Protein AF-0000000078527122 (afdb_homodimer)

InterPro domains:
  IPR002915 DeoC/FbaB/LacD aldolase [PF01791] (14-207)
  IPR002915 DeoC/FbaB/LacD aldolase [SM01133] (10-223)
  IPR011343 Deoxyribose-phosphate aldolase [PIRSF001357] (8-225)
  IPR011343 Deoxyribose-phosphate aldolase [PTHR10889] (8-226)
  IPR011343 Deoxyribose-phosphate aldolase [TIGR00126] (10-221)
  IPR011343 Deoxyribose-phosphate aldolase [cd00959] (11-214)
  IPR013785 Aldolase-type TIM barrel [G3DSA:3.20.20.70] (3-228)
  IPR028581 Deoxyribose-phosphate aldolase type I [MF_00114] (9-225)

Sequence (456 aa):
MGNIQINQQELAAYFDHTQLRAWASHQDFVKLCKESMKYGFKMVAINPVQVVRCRKLLEGSPVHVGAAIGFPLGQTTIEDKLNETKTAISNGSDEIDYVINITELKEKNYSYIEKEMAEIIEVCRKSKVISKVIFENCYLTDQEKEELCRIALNVHPDYIKTSTGFGTGGATFEDVALMKRMVGDEIKIKAAGGVRTLETALQMIELGVSRIGSTASVLIVEELKKRIMGNIQINQQELAAYFDHTQLRAWASHQDFVKLCKESMKYGFKMVAINPVQVVRCRKLLEGSPVHVGAAIGFPLGQTTIEDKLNETKTAISNGSDEIDYVINITELKEKNYSYIEKEMAEIIEVCRKSKVISKVIFENCYLTDQEKEELCRIALNVHPDYIKTSTGFGTGGATFEDVALMKRMVGDEIKIKAAGGVRTLETALQMIELGVSRIGSTASVLIVEELKKRI

Nearest PDB structures (foldseek):
  4xbs-assembly1_B  TM=9.907E-01  e=4.705E-28  Levilactobacillus brevis ATCC 14869 = DSM 20054
  5h91-assembly1_B  TM=9.895E-01  e=8.559E-28  Levilactobacillus brevis
  4xbk-assembly1_B  TM=9.895E-01  e=1.978E-27  Levilactobacillus brevis ATCC 14869 = DSM 20054
  6msw-assembly2_B  TM=9.811E-01  e=6.950E-27  Halalkalibacterium halodurans C-125
  6d33-assembly1_B  TM=9.768E-01  e=5.007E-26  Halalkalibacterium halodurans C-125

Foldseek 3Di:
DDPPDDALLRLQQQEQAEDEDPPDDLVNLLVSLVLCQVSVHQEHEYALVCLLVNCVSQPPHNHFYEHEFCPPQQPDDLVRSQVSLVSSVVSPGQAYEYEFNVVCLVVVVLVRRLVSLQSSQVSCVVSNHAYEYEDAQVVDDLVSLLSNLVSCLVRVGQEYEHRRQPDPFFFDLVSLLSSCVRNPPSHAYEGEHPQAELVSSVSSVVSPHRHYYDNNSSVHSVVSVVVD/DPPPDDALLRLQQQEQAEDEDPPDDLVNLLVSLVLCQVSVHQEHEYALVCLLVNCVSQPPHNHFYEHEFCPPQQPDDLVRSQVSLVSSVVSGGQAYEYEFNVVCLVVVVLVRRLVSLQSSQVSCVVSNHAYEYEDAQVVDDLVSLLSNLVSCLVRVGQEYEHRRQPDPFFFDLVSLLSSCVRNPPSHAYEGEHPQAELVSSVSSVVSPHRHYYDNNSSVHSVVSVVVD

Solvent-accessible surface area (backbone atoms only — not comparable to full-atom values): 23210 Å² total; per-residue (Å²): 126,84,82,76,89,69,54,58,61,64,56,23,47,30,24,27,42,44,58,71,61,45,70,46,40,68,65,53,52,52,50,51,47,50,49,32,63,74,53,42,25,41,23,41,35,28,36,37,52,48,33,50,59,51,44,61,73,36,62,92,50,86,50,35,38,27,26,42,35,46,50,79,42,9,45,51,42,63,69,48,41,44,50,46,47,52,50,30,44,73,46,54,32,42,28,40,38,33,36,49,50,41,28,42,53,74,66,64,37,55,67,58,54,44,50,46,50,42,56,48,40,48,56,25,55,77,67,74,25,50,32,31,42,27,68,38,49,66,80,50,54,73,67,55,50,50,51,51,44,54,45,38,70,71,62,56,44,56,22,41,28,34,23,77,54,80,64,96,40,40,49,45,73,67,57,48,47,52,51,36,69,69,41,50,89,76,36,41,33,30,42,13,15,83,48,63,42,50,69,55,47,51,52,44,46,70,62,59,40,64,30,34,36,22,77,34,48,66,61,25,43,52,50,53,53,72,71,99,124,85,84,76,87,70,54,57,61,63,56,23,48,29,24,27,42,43,59,71,61,45,70,46,40,68,66,54,51,51,49,51,47,51,50,32,62,74,54,42,25,40,22,40,35,27,36,38,54,48,32,50,58,52,44,61,74,36,63,94,49,88,50,35,36,28,24,42,35,45,51,79,43,9,47,52,42,64,66,49,42,44,51,44,48,52,51,31,43,74,45,54,31,42,29,40,38,32,34,50,50,42,28,43,54,74,65,64,36,55,68,58,54,45,50,47,49,40,56,49,42,50,55,26,55,76,67,74,26,48,34,30,42,24,69,38,47,65,81,49,54,72,68,55,51,50,52,50,42,54,45,37,70,73,62,57,43,56,22,42,27,33,24,78,53,79,65,95,40,40,48,45,73,67,57,47,47,52,52,37,70,69,41,51,89,78,36,42,34,30,43,14,16,84,48,62,43,48,71,56,47,52,52,43,46,71,62,59,39,64,30,33,35,22,78,33,49,68,62,26,43,51,51,53,52,71,73,99

pLDDT: mean 97.37, std 6.1, range [43.75, 99.0]

Organism: NCBI:txid29354

Structure (mmCIF, N/CA/C/O backbone):
data_AF-0000000078527122-model_v1
#
loop_
_entity.id
_entity.type
_entity.pdbx_description
1 polymer 'Deoxyribose-phosphate aldolase'
#
loop_
_atom_site.group_PDB
_atom_site.id
_atom_site.type_symbol
_atom_site.label_atom_id
_atom_site.label_alt_id
_atom_site.label_comp_id
_atom_site.label_asym_id
_atom_site.label_entity_id
_atom_site.label_seq_id
_atom_site.pdbx_PDB_ins_code
_atom_site.Cartn_x
_atom_site.Cartn_y
_atom_site.Cartn_z
_atom_site.occupancy
_atom_site.B_iso_or_equiv
_atom_site.auth_seq_id
_atom_site.auth_comp_id
_atom_site.auth_asym_id
_atom_site.auth_atom_id
_atom_site.pdbx_PDB_model_num
ATOM 1 N N . MET A 1 1 ? 8.383 19.703 30.828 1 43.75 1 MET A N 1
ATOM 2 C CA . MET A 1 1 ? 7.574 19.594 29.609 1 43.75 1 MET A CA 1
ATOM 3 C C . MET A 1 1 ? 6.805 20.891 29.359 1 43.75 1 MET A C 1
ATOM 5 O O . MET A 1 1 ? 6.109 21.391 30.234 1 43.75 1 MET A O 1
ATOM 9 N N . GLY A 1 2 ? 7.258 21.672 28.484 1 50.25 2 GLY A N 1
ATOM 10 C CA . GLY A 1 2 ? 6.793 23.062 28.469 1 50.25 2 GLY A CA 1
ATOM 11 C C . GLY A 1 2 ? 5.281 23.172 28.422 1 50.25 2 GLY A C 1
ATOM 12 O O . GLY A 1 2 ? 4.598 22.266 27.938 1 50.25 2 GLY A O 1
ATOM 13 N N . ASN A 1 3 ? 4.633 23.828 29.359 1 62.41 3 ASN A N 1
ATOM 14 C CA . ASN A 1 3 ? 3.221 24.109 29.609 1 62.41 3 ASN A CA 1
ATOM 15 C C . ASN A 1 3 ? 2.57 24.797 28.422 1 62.41 3 ASN A C 1
ATOM 17 O O . ASN A 1 3 ? 2.572 26.031 28.328 1 62.41 3 ASN A O 1
ATOM 21 N N . ILE A 1 4 ? 2.494 24.062 27.188 1 75.94 4 ILE A N 1
ATOM 22 C CA . ILE A 1 4 ? 1.78 24.688 26.094 1 75.94 4 ILE A CA 1
ATOM 23 C C . ILE A 1 4 ? 0.323 24.922 26.484 1 75.94 4 ILE A C 1
ATOM 25 O O . ILE A 1 4 ? -0.33 24.031 27.031 1 75.94 4 ILE A O 1
ATOM 29 N N . GLN A 1 5 ? -0.026 26.172 26.562 1 87.19 5 GLN A N 1
ATOM 30 C CA . GLN A 1 5 ? -1.437 26.5 26.734 1 87.19 5 GLN A CA 1
ATOM 31 C C . GLN A 1 5 ? -2.184 26.438 25.406 1 87.19 5 GLN A C 1
ATOM 33 O O . GLN A 1 5 ? -1.932 27.25 24.5 1 87.19 5 GLN A O 1
ATOM 38 N N . ILE A 1 6 ? -2.881 25.375 25.141 1 93.5 6 ILE A N 1
ATOM 39 C CA . ILE A 1 6 ? -3.646 25.141 23.922 1 93.5 6 ILE A CA 1
ATOM 40 C C . ILE A 1 6 ? -5.062 24.688 24.297 1 93.5 6 ILE A C 1
ATOM 42 O O . ILE A 1 6 ? -5.246 23.891 25.203 1 93.5 6 ILE A O 1
ATOM 46 N N . ASN A 1 7 ? -6.043 25.359 23.672 1 94.44 7 ASN A N 1
ATOM 47 C CA . ASN A 1 7 ? -7.402 24.891 23.922 1 94.44 7 ASN A CA 1
ATOM 48 C C . ASN A 1 7 ? -7.809 23.797 22.953 1 94.44 7 ASN A C 1
ATOM 50 O O . ASN A 1 7 ? -7.02 23.391 22.094 1 94.44 7 ASN A O 1
ATOM 54 N N . GLN A 1 8 ? -8.977 23.25 23.094 1 95.06 8 GLN A N 1
ATOM 55 C CA . GLN A 1 8 ? -9.43 22.094 22.344 1 95.06 8 GLN A CA 1
ATOM 56 C C . GLN A 1 8 ? -9.5 22.391 20.844 1 95.06 8 GLN A C 1
ATOM 58 O O . GLN A 1 8 ? -9.086 21.578 20.031 1 95.06 8 GLN A O 1
ATOM 63 N N . GLN A 1 9 ? -9.992 23.578 20.562 1 95.88 9 GLN A N 1
ATOM 64 C CA . GLN A 1 9 ? -10.141 23.953 19.156 1 95.88 9 GLN A CA 1
ATOM 65 C C . GLN A 1 9 ? -8.781 24.094 18.484 1 95.88 9 GLN A C 1
ATOM 67 O O . GLN A 1 9 ? -8.602 23.641 17.344 1 95.88 9 GLN A O 1
ATOM 72 N N . GLU A 1 10 ? -7.906 24.672 19.156 1 97.38 10 GLU A N 1
ATOM 73 C CA . GLU A 1 10 ? -6.547 24.828 18.641 1 97.38 10 GLU A CA 1
ATOM 74 C C . GLU A 1 10 ? -5.875 23.469 18.453 1 97.38 10 GLU A C 1
ATOM 76 O O . GLU A 1 10 ? -5.207 23.234 17.453 1 97.38 10 GLU A O 1
ATOM 81 N N . LEU A 1 11 ? -6.02 22.578 19.453 1 98.12 11 LEU A N 1
ATOM 82 C CA . LEU A 1 11 ? -5.445 21.25 19.375 1 98.12 11 LEU A CA 1
ATOM 83 C C . LEU A 1 11 ? -6.047 20.469 18.203 1 98.12 11 LEU A C 1
ATOM 85 O O . LEU A 1 11 ? -5.32 19.828 17.438 1 98.12 11 LEU A O 1
ATOM 89 N N . ALA A 1 12 ? -7.348 20.625 18.031 1 98.5 12 ALA A N 1
ATOM 90 C CA . ALA A 1 12 ? -8.062 19.891 16.984 1 98.5 12 ALA A CA 1
ATOM 91 C C . ALA A 1 12 ? -7.555 20.281 15.609 1 98.5 12 ALA A C 1
ATOM 93 O O . ALA A 1 12 ? -7.488 19.453 14.703 1 98.5 12 ALA A O 1
ATOM 94 N N . ALA A 1 13 ? -7.137 21.5 15.469 1 98.44 13 ALA A N 1
ATOM 95 C CA . ALA A 1 13 ? -6.73 22.047 14.172 1 98.44 13 ALA A CA 1
ATOM 96 C C . ALA A 1 13 ? -5.383 21.484 13.734 1 98.44 13 ALA A C 1
ATOM 98 O O . ALA A 1 13 ? -4.977 21.656 12.586 1 98.44 13 ALA A O 1
ATOM 99 N N . TYR A 1 14 ? -4.699 20.703 14.578 1 98.75 14 TYR A N 1
ATOM 100 C CA . TYR A 1 14 ? -3.441 20.062 14.219 1 98.75 14 TYR A CA 1
ATOM 101 C C . TYR A 1 14 ? -3.688 18.719 13.547 1 98.75 14 TYR A C 1
ATOM 103 O O . TYR A 1 14 ? -2.783 18.141 12.93 1 98.75 14 TYR A O 1
ATOM 111 N N . PHE A 1 15 ? -4.887 18.203 13.648 1 98.88 15 PHE A N 1
ATOM 112 C CA . PHE A 1 15 ? -5.043 16.781 13.383 1 98.88 15 PHE A CA 1
ATOM 113 C C . PHE A 1 15 ? -5.547 16.547 11.961 1 98.88 15 PHE A C 1
ATOM 115 O O . PHE A 1 15 ? -6.539 17.141 11.547 1 98.88 15 PHE A O 1
ATOM 122 N N . ASP A 1 16 ? -4.863 15.773 11.289 1 98.94 16 ASP A N 1
ATOM 123 C CA . ASP A 1 16 ? -5.418 14.969 10.203 1 98.94 16 ASP A CA 1
ATOM 124 C C . ASP A 1 16 ? -6.043 13.68 10.734 1 98.94 16 ASP A C 1
ATOM 126 O O . ASP A 1 16 ? -5.332 12.742 11.094 1 98.94 16 ASP A O 1
ATOM 130 N N . HIS A 1 17 ? -7.336 13.656 10.773 1 98.88 17 HIS A N 1
ATOM 131 C CA . HIS A 1 17 ? -8.062 12.484 11.258 1 98.88 17 HIS A CA 1
ATOM 132 C C . HIS A 1 17 ? -8.07 11.367 10.219 1 98.88 17 HIS A C 1
ATOM 134 O O . HIS A 1 17 ? -8.555 11.562 9.102 1 98.88 17 HIS A O 1
ATOM 140 N N . THR A 1 18 ? -7.543 10.18 10.578 1 98.81 18 THR A N 1
ATOM 141 C CA . THR A 1 18 ? -7.023 9.289 9.547 1 98.81 18 THR A CA 1
ATOM 142 C C . THR A 1 18 ? -7.824 7.988 9.5 1 98.81 18 THR A C 1
ATOM 144 O O . THR A 1 18 ? -8.156 7.422 10.539 1 98.81 18 THR A O 1
ATOM 147 N N . GLN A 1 19 ? -8.227 7.551 8.391 1 98.69 19 GLN A N 1
ATOM 148 C CA . GLN A 1 19 ? -8.766 6.23 8.086 1 98.69 19 GLN A CA 1
ATOM 149 C C . GLN A 1 19 ? -8.18 5.68 6.785 1 98.69 19 GLN A C 1
ATOM 151 O O . GLN A 1 19 ? -8.68 5.969 5.699 1 98.69 19 GLN A O 1
ATOM 156 N N . LEU A 1 20 ? -7.176 4.797 6.918 1 98.62 20 LEU A N 1
ATOM 157 C CA . LEU A 1 20 ? -6.465 4.312 5.742 1 98.62 20 LEU A CA 1
ATOM 158 C C . LEU A 1 20 ? -6.535 2.791 5.648 1 98.62 20 LEU A C 1
ATOM 160 O O . LEU A 1 20 ? -5.879 2.186 4.797 1 98.62 20 LEU A O 1
ATOM 164 N N . ARG A 1 21 ? -7.328 2.197 6.531 1 97.94 21 ARG A N 1
ATOM 165 C CA . ARG A 1 21 ? -7.426 0.741 6.512 1 97.94 21 ARG A CA 1
ATOM 166 C C . ARG A 1 21 ? -8.102 0.256 5.234 1 97.94 21 ARG A C 1
ATOM 168 O O . ARG A 1 21 ? -9.078 0.852 4.773 1 97.94 21 ARG A O 1
ATOM 175 N N . ALA A 1 22 ? -7.594 -0.907 4.723 1 98.19 22 ALA A N 1
ATOM 176 C CA . ALA A 1 22 ? -8.094 -1.47 3.469 1 98.19 22 ALA A CA 1
ATOM 177 C C . ALA A 1 22 ? -9.562 -1.86 3.59 1 98.19 22 ALA A C 1
ATOM 179 O O . ALA A 1 22 ? -10.312 -1.787 2.613 1 98.19 22 ALA A O 1
ATOM 180 N N . TRP A 1 23 ? -9.961 -2.258 4.785 1 97.94 23 TRP A N 1
ATOM 181 C CA . TRP A 1 23 ? -11.273 -2.861 4.961 1 97.94 23 TRP A CA 1
ATOM 182 C C . TRP A 1 23 ? -12.266 -1.85 5.527 1 97.94 23 TRP A C 1
ATOM 184 O O . TRP A 1 23 ? -13.344 -2.223 5.996 1 97.94 23 TRP A O 1
ATOM 194 N N . ALA A 1 24 ? -11.883 -0.596 5.609 1 98.25 24 ALA A N 1
ATOM 195 C CA . ALA A 1 24 ? -12.781 0.428 6.137 1 98.25 24 ALA A CA 1
ATOM 196 C C . ALA A 1 24 ? -14.086 0.468 5.348 1 98.25 24 ALA A C 1
ATOM 198 O O . ALA A 1 24 ? -14.078 0.41 4.117 1 98.25 24 ALA A O 1
ATOM 199 N N . SER A 1 25 ? -15.172 0.582 6.023 1 97.25 25 SER A N 1
ATOM 200 C CA . SER A 1 25 ? -16.5 0.601 5.418 1 97.25 25 SER A CA 1
ATOM 201 C C . SER A 1 25 ? -16.953 2.027 5.129 1 97.25 25 SER A C 1
ATOM 203 O O . SER A 1 25 ? -16.312 2.988 5.555 1 97.25 25 SER A O 1
ATOM 205 N N . HIS A 1 26 ? -18.062 2.062 4.422 1 97.06 26 HIS A N 1
ATOM 206 C CA . HIS A 1 26 ? -18.688 3.355 4.207 1 97.06 26 HIS A CA 1
ATOM 207 C C . HIS A 1 26 ? -19.016 4.039 5.535 1 97.06 26 HIS A C 1
ATOM 209 O O . HIS A 1 26 ? -18.797 5.246 5.684 1 97.06 26 HIS A O 1
ATOM 215 N N . GLN A 1 27 ? -19.484 3.283 6.5 1 98.31 27 GLN A N 1
ATOM 216 C CA . GLN A 1 27 ? -19.844 3.838 7.801 1 98.31 27 GLN A CA 1
ATOM 217 C C . GLN A 1 27 ? -18.609 4.383 8.523 1 98.31 27 GLN A C 1
ATOM 219 O O . GLN A 1 27 ? -18.703 5.375 9.25 1 98.31 27 GLN A O 1
ATOM 224 N N . ASP A 1 28 ? -17.531 3.764 8.336 1 98.69 28 ASP A N 1
ATOM 225 C CA . ASP A 1 28 ? -16.297 4.27 8.922 1 98.69 28 ASP A CA 1
ATOM 226 C C . ASP A 1 28 ? -15.969 5.668 8.406 1 98.69 28 ASP A C 1
ATOM 228 O O . ASP A 1 28 ? -15.492 6.52 9.156 1 98.69 28 ASP A O 1
ATOM 232 N N . PHE A 1 29 ? -16.234 5.891 7.137 1 98.81 29 PHE A N 1
ATOM 233 C CA . PHE A 1 29 ? -15.938 7.188 6.547 1 98.81 29 PHE A CA 1
ATOM 234 C C . PHE A 1 29 ? -16.984 8.219 6.961 1 98.81 29 PHE A C 1
ATOM 236 O O . PHE A 1 29 ? -16.656 9.398 7.137 1 98.81 29 PHE A O 1
ATOM 243 N N . VAL A 1 30 ? -18.234 7.781 7.117 1 98.88 30 VAL A N 1
ATOM 244 C CA . VAL A 1 30 ? -19.25 8.672 7.668 1 98.88 30 VAL A CA 1
ATOM 245 C C . VAL A 1 30 ? -18.812 9.148 9.055 1 98.88 30 VAL A C 1
ATOM 247 O O . VAL A 1 30 ? -18.844 10.344 9.344 1 98.88 30 VAL A O 1
ATOM 250 N N . LYS A 1 31 ? -18.422 8.219 9.836 1 98.88 31 LYS A N 1
ATOM 251 C CA . LYS A 1 31 ? -17.953 8.539 11.188 1 98.88 31 LYS A CA 1
ATOM 252 C C . LYS A 1 31 ? -16.75 9.477 11.148 1 98.88 31 LYS A C 1
ATOM 254 O O . LYS A 1 31 ? -16.688 10.461 11.883 1 98.88 31 LYS A O 1
ATOM 259 N N . LEU A 1 32 ? -15.828 9.148 10.336 1 98.94 32 LEU A N 1
ATOM 260 C CA . LEU A 1 32 ? -14.617 9.938 10.164 1 98.94 32 LEU A CA 1
ATOM 261 C C . LEU A 1 32 ? -14.953 11.398 9.867 1 98.94 32 LEU A C 1
ATOM 263 O O . LEU A 1 32 ? -14.414 12.297 10.516 1 98.94 32 LEU A O 1
ATOM 267 N N . CYS A 1 33 ? -15.789 11.602 8.914 1 98.94 33 CYS A N 1
ATOM 268 C CA . CYS A 1 33 ? -16.141 12.938 8.461 1 98.94 33 CYS A CA 1
ATOM 269 C C . CYS A 1 33 ? -16.969 13.672 9.516 1 98.94 33 CYS A C 1
ATOM 271 O O . CYS A 1 33 ? -16.719 14.844 9.789 1 98.94 33 CYS A O 1
ATOM 273 N N . LYS A 1 34 ? -17.891 12.961 10.117 1 98.88 34 LYS A N 1
ATOM 274 C CA . LYS A 1 34 ? -18.719 13.562 11.156 1 98.88 34 LYS A CA 1
ATOM 275 C C . LYS A 1 34 ? -17.875 14.016 12.336 1 98.88 34 LYS A C 1
ATOM 277 O O . LYS A 1 34 ? -18.047 15.125 12.852 1 98.88 34 LYS A O 1
ATOM 282 N N . GLU A 1 35 ? -17 13.18 12.742 1 98.88 35 GLU A N 1
ATOM 283 C CA . GLU A 1 35 ? -16.109 13.531 13.836 1 98.88 35 GLU A CA 1
ATOM 284 C C . GLU A 1 35 ? -15.234 14.734 13.469 1 98.88 35 GLU A C 1
ATOM 286 O O . GLU A 1 35 ? -15.023 15.625 14.289 1 98.88 35 GLU A O 1
ATOM 291 N N . SER A 1 36 ? -14.766 14.68 12.273 1 98.94 36 SER A N 1
ATOM 292 C CA . SER A 1 36 ? -13.883 15.766 11.844 1 98.94 36 SER A CA 1
ATOM 293 C C . SER A 1 36 ? -14.617 17.109 11.844 1 98.94 36 SER A C 1
ATOM 295 O O . SER A 1 36 ? -14.047 18.125 12.242 1 98.94 36 SER A O 1
ATOM 297 N N . MET A 1 37 ? -15.82 17.125 11.43 1 98.75 37 MET A N 1
ATOM 298 C CA . MET A 1 37 ? -16.625 18.328 11.453 1 98.75 37 MET A CA 1
ATOM 299 C C . MET A 1 37 ? -16.938 18.75 12.891 1 98.75 37 MET A C 1
ATOM 301 O O . MET A 1 37 ? -16.828 19.938 13.234 1 98.75 37 MET A O 1
ATOM 305 N N . LYS A 1 38 ? -17.297 17.828 13.672 1 98.38 38 LYS A N 1
ATOM 306 C CA . LYS A 1 38 ? -17.703 18.094 15.047 1 98.38 38 LYS A CA 1
ATOM 307 C C . LYS A 1 38 ? -16.547 18.719 15.844 1 98.38 38 LYS A C 1
ATOM 309 O O . LYS A 1 38 ? -16.75 19.703 16.562 1 98.38 38 LYS A O 1
ATOM 314 N N . TYR A 1 39 ? -15.344 18.172 15.688 1 98.38 39 TYR A N 1
ATOM 315 C CA . TYR A 1 39 ? -14.234 18.594 16.531 1 98.38 39 TYR A CA 1
ATOM 316 C C . TYR A 1 39 ? -13.414 19.688 15.867 1 98.38 39 TYR A C 1
ATOM 318 O O . TYR A 1 39 ? -12.609 20.359 16.516 1 98.38 39 TYR A O 1
ATOM 326 N N . GLY A 1 40 ? -13.625 19.812 14.594 1 98.44 40 GLY A N 1
ATOM 327 C CA . GLY A 1 40 ? -12.852 20.812 13.867 1 98.44 40 GLY A CA 1
ATOM 328 C C . GLY A 1 40 ? -11.461 20.344 13.5 1 98.44 40 GLY A C 1
ATOM 329 O O . GLY A 1 40 ? -10.492 21.094 13.609 1 98.44 40 GLY A O 1
ATOM 330 N N . PHE A 1 41 ? -11.305 19.078 13.102 1 98.88 41 PHE A N 1
ATOM 331 C CA . PHE A 1 41 ? -10.023 18.578 12.617 1 98.88 41 PHE A CA 1
ATOM 332 C C . PHE A 1 41 ? -9.672 19.219 11.273 1 98.88 41 PHE A C 1
ATOM 334 O O . PHE A 1 41 ? -10.555 19.703 10.57 1 98.88 41 PHE A O 1
ATOM 341 N N . LYS A 1 42 ? -8.406 19.25 10.945 1 98.88 42 LYS A N 1
ATOM 342 C CA . LYS A 1 42 ? -7.934 19.984 9.773 1 98.88 42 LYS A CA 1
ATOM 343 C C . LYS A 1 42 ? -8.266 19.219 8.492 1 98.88 42 LYS A C 1
ATOM 345 O O . LYS A 1 42 ? -8.656 19.828 7.488 1 98.88 42 LYS A O 1
ATOM 350 N N . MET A 1 43 ? -8.109 17.938 8.547 1 98.88 43 MET A N 1
ATOM 351 C CA . MET A 1 43 ? -8.219 17.109 7.344 1 98.88 43 MET A CA 1
ATOM 352 C C . MET A 1 43 ? -8.617 15.68 7.688 1 98.88 43 MET A C 1
ATOM 354 O O . MET A 1 43 ? -8.273 15.18 8.758 1 98.88 43 MET A O 1
ATOM 358 N N . VAL A 1 44 ? -9.398 15.055 6.809 1 98.94 44 VAL A N 1
ATOM 359 C CA . VAL A 1 44 ? -9.469 13.602 6.832 1 98.94 44 VAL A CA 1
ATOM 360 C C . VAL A 1 44 ? -8.383 13.016 5.926 1 98.94 44 VAL A C 1
ATOM 362 O O . VAL A 1 44 ? -8.188 13.492 4.805 1 98.94 44 VAL A O 1
ATOM 365 N N . ALA A 1 45 ? -7.621 12.117 6.43 1 98.94 45 ALA A N 1
ATOM 366 C CA . ALA A 1 45 ? -6.586 11.43 5.664 1 98.94 45 ALA A CA 1
ATOM 367 C C . ALA A 1 45 ? -7.066 10.055 5.207 1 98.94 45 ALA A C 1
ATOM 369 O O . ALA A 1 45 ? -7.312 9.172 6.027 1 98.94 45 ALA A O 1
ATOM 370 N N . ILE A 1 46 ? -7.164 9.898 3.879 1 98.94 46 ILE A N 1
ATOM 371 C CA . ILE A 1 46 ? -7.801 8.703 3.34 1 98.94 46 ILE A CA 1
ATOM 372 C C . ILE A 1 46 ? -7.055 8.242 2.092 1 98.94 46 ILE A C 1
ATOM 374 O O . ILE A 1 46 ? -6.184 8.945 1.581 1 98.94 46 ILE A O 1
ATOM 378 N N . ASN A 1 47 ? -7.426 7.008 1.644 1 98.88 47 ASN A N 1
ATOM 379 C CA . ASN A 1 47 ? -6.957 6.508 0.355 1 98.88 47 ASN A CA 1
ATOM 380 C C . ASN A 1 47 ? -7.652 7.215 -0.807 1 98.88 47 ASN A C 1
ATOM 382 O O . ASN A 1 47 ? -8.773 7.707 -0.658 1 98.88 47 ASN A O 1
ATOM 386 N N . PRO A 1 48 ? -7.027 7.188 -1.986 1 98.81 48 PRO A N 1
ATOM 387 C CA . PRO A 1 48 ? -7.508 8.008 -3.098 1 98.81 48 PRO A CA 1
ATOM 388 C C . PRO A 1 48 ? -8.922 7.641 -3.537 1 98.81 48 PRO A C 1
ATOM 390 O O . PRO A 1 48 ? -9.711 8.516 -3.902 1 98.81 48 PRO A O 1
ATOM 393 N N . VAL A 1 49 ? -9.258 6.398 -3.469 1 98.75 49 VAL A N 1
ATOM 394 C CA . VAL A 1 49 ? -10.539 5.961 -4.008 1 98.75 49 VAL A CA 1
ATOM 395 C C . VAL A 1 49 ? -11.68 6.516 -3.152 1 98.75 49 VAL A C 1
ATOM 397 O O . VAL A 1 49 ? -12.82 6.598 -3.605 1 98.75 49 VAL A O 1
ATOM 400 N N . GLN A 1 50 ? -11.391 6.977 -1.954 1 98.81 50 GLN A N 1
ATOM 401 C CA . GLN A 1 50 ? -12.414 7.434 -1.019 1 98.81 50 GLN A CA 1
ATOM 402 C C . GLN A 1 50 ? -12.633 8.938 -1.134 1 98.81 50 GLN A C 1
ATOM 404 O O . GLN A 1 50 ? -13.5 9.5 -0.463 1 98.81 50 GLN A O 1
ATOM 409 N N . VAL A 1 51 ? -11.922 9.617 -2.021 1 98.94 51 VAL A N 1
ATOM 410 C CA . VAL A 1 51 ? -11.914 11.078 -2.066 1 98.94 51 VAL A CA 1
ATOM 411 C C . VAL A 1 51 ? -13.305 11.594 -2.439 1 98.94 51 VAL A C 1
ATOM 413 O O . VAL A 1 51 ? -13.844 12.469 -1.767 1 98.94 51 VAL A O 1
ATOM 416 N N . VAL A 1 52 ? -13.898 11.016 -3.453 1 98.75 52 VAL A N 1
ATOM 417 C CA . VAL A 1 52 ? -15.203 11.484 -3.9 1 98.75 52 VAL A CA 1
ATOM 418 C C . VAL A 1 52 ? -16.219 11.328 -2.773 1 98.75 52 VAL A C 1
ATOM 420 O O . VAL A 1 52 ? -17.016 12.234 -2.51 1 98.75 52 VAL A O 1
ATOM 423 N N . ARG A 1 53 ? -16.172 10.211 -2.078 1 98.5 53 ARG A N 1
ATOM 424 C CA . ARG A 1 53 ? -17.078 9.914 -0.975 1 98.5 53 ARG A CA 1
ATOM 425 C C . ARG A 1 53 ? -16.922 10.93 0.155 1 98.5 53 ARG A C 1
ATOM 427 O O . ARG A 1 53 ? -17.906 11.492 0.632 1 98.5 53 ARG A O 1
ATOM 434 N N . CYS A 1 54 ? -15.695 11.141 0.574 1 98.88 54 CYS A N 1
ATOM 435 C CA . CYS A 1 54 ? -15.453 12.016 1.71 1 98.88 54 CYS A CA 1
ATOM 436 C C . CYS A 1 54 ? -15.719 13.469 1.339 1 98.88 54 CYS A C 1
ATOM 438 O O . CYS A 1 54 ? -16.172 14.258 2.174 1 98.88 54 CYS A O 1
ATOM 440 N N . ARG A 1 55 ? -15.445 13.859 0.05 1 98.75 55 ARG A N 1
ATOM 441 C CA . ARG A 1 55 ? -15.766 15.203 -0.406 1 98.75 55 ARG A CA 1
ATOM 442 C C . ARG A 1 55 ? -17.266 15.469 -0.322 1 98.75 55 ARG A C 1
ATOM 444 O O . ARG A 1 55 ? -17.688 16.547 0.085 1 98.75 55 ARG A O 1
ATOM 451 N N . LYS A 1 56 ? -18.031 14.484 -0.709 1 98.69 56 LYS A N 1
ATOM 452 C CA . LYS A 1 56 ? -19.484 14.617 -0.624 1 98.69 56 LYS A CA 1
ATOM 453 C C . LYS A 1 56 ? -19.938 14.727 0.828 1 98.69 56 LYS A C 1
ATOM 455 O O . LYS A 1 56 ? -20.766 15.578 1.159 1 98.69 56 LYS A O 1
ATOM 460 N N . LEU A 1 57 ? -19.406 13.906 1.723 1 98.75 57 LEU A N 1
ATOM 461 C CA . LEU A 1 57 ? -19.781 13.875 3.133 1 98.75 57 LEU A CA 1
ATOM 462 C C . LEU A 1 57 ? -19.391 15.18 3.822 1 98.75 57 LEU A C 1
ATOM 464 O O . LEU A 1 57 ? -20.047 15.594 4.781 1 98.75 57 LEU A O 1
ATOM 468 N N . LEU A 1 58 ? -18.375 15.859 3.281 1 98.81 58 LEU A N 1
ATOM 469 C CA . LEU A 1 58 ? -17.844 17.047 3.934 1 98.81 58 LEU A CA 1
ATOM 470 C C . LEU A 1 58 ? -18.25 18.312 3.186 1 98.81 58 LEU A C 1
ATOM 472 O O . LEU A 1 58 ? -17.641 19.375 3.352 1 98.81 58 LEU A O 1
ATOM 476 N N . GLU A 1 59 ? -19.219 18.188 2.287 1 97.88 59 GLU A N 1
ATOM 477 C CA . GLU A 1 59 ? -19.672 19.328 1.518 1 97.88 59 GLU A CA 1
ATOM 478 C C . GLU A 1 59 ? -20.031 20.5 2.432 1 97.88 59 GLU A C 1
ATOM 480 O O . GLU A 1 59 ? -20.75 20.328 3.422 1 97.88 59 GLU A O 1
ATOM 485 N N . GLY A 1 60 ? -19.453 21.625 2.129 1 97.12 60 GLY A N 1
ATOM 486 C CA . GLY A 1 60 ? -19.734 22.844 2.879 1 97.12 60 GLY A CA 1
ATOM 487 C C . GLY A 1 60 ? -18.891 22.984 4.129 1 97.12 60 GLY A C 1
ATOM 488 O O . GLY A 1 60 ? -18.984 24 4.828 1 97.12 60 GLY A O 1
ATOM 489 N N . SER A 1 61 ? -18.109 22.016 4.438 1 97.75 61 SER A N 1
ATOM 490 C CA . SER A 1 61 ? -17.25 22.016 5.613 1 97.75 61 SER A CA 1
ATOM 491 C C . SER A 1 61 ? -15.844 22.531 5.27 1 97.75 61 SER A C 1
ATOM 493 O O . SER A 1 61 ? -15.398 22.391 4.129 1 97.75 61 SER A O 1
ATOM 495 N N . PRO A 1 62 ? -15.227 23.172 6.234 1 98.12 62 PRO A N 1
ATOM 496 C CA . PRO A 1 62 ? -13.844 23.609 6 1 98.12 62 PRO A CA 1
ATOM 497 C C . PRO A 1 62 ? -12.836 22.469 6.145 1 98.12 62 PRO A C 1
ATOM 499 O O . PRO A 1 62 ? -11.641 22.672 5.906 1 98.12 62 PRO A O 1
ATOM 502 N N . VAL A 1 63 ? -13.297 21.281 6.578 1 98.88 63 VAL A N 1
ATOM 503 C CA . VAL A 1 63 ? -12.406 20.141 6.75 1 98.88 63 VAL A CA 1
ATOM 504 C C . VAL A 1 63 ? -11.828 19.719 5.398 1 98.88 63 VAL A C 1
ATOM 506 O O . VAL A 1 63 ? -12.57 19.562 4.426 1 98.88 63 VAL A O 1
ATOM 509 N N . HIS A 1 64 ? -10.523 19.609 5.328 1 98.94 64 HIS A N 1
ATOM 510 C CA . HIS A 1 64 ? -9.852 19.203 4.098 1 98.94 64 HIS A CA 1
ATOM 511 C C . HIS A 1 64 ? -10.016 17.703 3.859 1 98.94 64 HIS A C 1
ATOM 513 O O . HIS A 1 64 ? -10.25 16.938 4.801 1 98.94 64 HIS A O 1
ATOM 519 N N . VAL A 1 65 ? -9.93 17.328 2.564 1 98.94 65 VAL A N 1
ATOM 520 C CA . VAL A 1 65 ? -9.867 15.922 2.15 1 98.94 65 VAL A CA 1
ATOM 521 C C . VAL A 1 65 ? -8.477 15.617 1.601 1 98.94 65 VAL A C 1
ATOM 523 O O . VAL A 1 65 ? -8.055 16.188 0.595 1 98.94 65 VAL A O 1
ATOM 526 N N . GLY A 1 66 ? -7.754 14.758 2.287 1 98.88 66 GLY A N 1
ATOM 527 C CA . GLY A 1 66 ? -6.41 14.391 1.866 1 98.88 66 GLY A CA 1
ATOM 528 C C . GLY A 1 66 ? -6.328 12.992 1.291 1 98.88 66 GLY A C 1
ATOM 529 O O . GLY A 1 66 ? -6.98 12.07 1.787 1 98.88 66 GLY A O 1
ATOM 530 N N . ALA A 1 67 ? -5.535 12.828 0.272 1 98.94 67 ALA A N 1
ATOM 531 C CA . ALA A 1 67 ? -5.34 11.523 -0.351 1 98.94 67 ALA A CA 1
ATOM 532 C C . ALA A 1 67 ? -3.893 11.055 -0.202 1 98.94 67 ALA A C 1
ATOM 534 O O . ALA A 1 67 ? -2.959 11.836 -0.398 1 98.94 67 ALA A O 1
ATOM 535 N N . ALA A 1 68 ? -3.729 9.789 0.137 1 98.94 68 ALA A N 1
ATOM 536 C CA . ALA A 1 68 ? -2.406 9.18 0.262 1 98.94 68 ALA A CA 1
ATOM 537 C C . ALA A 1 68 ? -1.99 8.5 -1.04 1 98.94 68 ALA A C 1
ATOM 539 O O . ALA A 1 68 ? -2.617 7.531 -1.468 1 98.94 68 ALA A O 1
ATOM 540 N N . ILE A 1 69 ? -0.871 8.945 -1.662 1 98.94 69 ILE A N 1
ATOM 541 C CA . ILE A 1 69 ? -0.437 8.523 -2.988 1 98.94 69 ILE A CA 1
ATOM 542 C C . ILE A 1 69 ? 0.732 7.547 -2.863 1 98.94 69 ILE A C 1
ATOM 544 O O . ILE A 1 69 ? 1.642 7.758 -2.057 1 98.94 69 ILE A O 1
ATOM 548 N N . GLY A 1 70 ? 0.71 6.453 -3.828 1 98.75 70 GLY A N 1
ATOM 549 C CA . GLY A 1 70 ? 1.751 5.445 -3.707 1 98.75 70 GLY A CA 1
ATOM 550 C C . GLY A 1 70 ? 1.836 4.836 -2.32 1 98.75 70 GLY A C 1
ATOM 551 O O . GLY A 1 70 ? 2.926 4.523 -1.841 1 98.75 70 GLY A O 1
ATOM 552 N N . PHE A 1 71 ? 0.696 4.801 -1.561 1 98.88 71 PHE A N 1
ATOM 553 C CA . PHE A 1 71 ? 0.595 4.504 -0.137 1 98.88 71 PHE A CA 1
ATOM 554 C C . PHE A 1 71 ? 0.264 3.033 0.088 1 98.88 71 PHE A C 1
ATOM 556 O O . PHE A 1 71 ? -0.59 2.473 -0.602 1 98.88 71 PHE A O 1
ATOM 563 N N . PRO A 1 72 ? 0.951 2.264 0.974 1 98.75 72 PRO A N 1
ATOM 564 C CA . PRO A 1 72 ? 1.935 2.805 1.915 1 98.75 72 PRO A CA 1
ATOM 565 C C . PRO A 1 72 ? 3.375 2.508 1.499 1 98.75 72 PRO A C 1
ATOM 567 O O . PRO A 1 72 ? 4.316 2.906 2.191 1 98.75 72 PRO A O 1
ATOM 570 N N . LEU A 1 73 ? 3.553 1.874 0.328 1 98.81 73 LEU A N 1
ATOM 571 C CA . LEU A 1 73 ? 4.875 1.318 0.065 1 98.81 73 LEU A CA 1
ATOM 572 C C . LEU A 1 73 ? 5.734 2.307 -0.716 1 98.81 73 LEU A C 1
ATOM 574 O O . LEU A 1 73 ? 6.965 2.215 -0.701 1 98.81 73 LEU A O 1
ATOM 578 N N . GLY A 1 74 ? 5.074 3.154 -1.526 1 98.81 74 GLY A N 1
ATOM 579 C CA . GLY A 1 74 ? 5.797 4.109 -2.35 1 98.81 74 GLY A CA 1
ATOM 580 C C . GLY A 1 74 ? 6.449 3.479 -3.566 1 98.81 74 GLY A C 1
ATOM 581 O O . GLY A 1 74 ? 7.34 4.074 -4.18 1 98.81 74 GLY A O 1
ATOM 582 N N . GLN A 1 75 ? 6.039 2.281 -3.926 1 98.56 75 GLN A N 1
ATOM 583 C CA . GLN A 1 75 ? 6.797 1.508 -4.906 1 98.56 75 GLN A CA 1
ATOM 584 C C . GLN A 1 75 ? 6.02 1.36 -6.207 1 98.56 75 GLN A C 1
ATOM 586 O O . GLN A 1 75 ? 5.891 0.255 -6.742 1 98.56 75 GLN A O 1
ATOM 591 N N . THR A 1 76 ? 5.434 2.459 -6.715 1 98.69 76 THR A N 1
ATOM 592 C CA . THR A 1 76 ? 4.945 2.625 -8.078 1 98.69 76 THR A CA 1
ATOM 593 C C . THR A 1 76 ? 5.812 3.613 -8.852 1 98.69 76 THR A C 1
ATOM 595 O O . THR A 1 76 ? 6.676 4.273 -8.273 1 98.69 76 THR A O 1
ATOM 598 N N . THR A 1 77 ? 5.672 3.662 -10.18 1 98.69 77 THR A N 1
ATOM 599 C CA . THR A 1 77 ? 6.5 4.551 -10.992 1 98.69 77 THR A CA 1
ATOM 600 C C . THR A 1 77 ? 6.141 6.012 -10.727 1 98.69 77 THR A C 1
ATOM 602 O O . THR A 1 77 ? 5.074 6.309 -10.188 1 98.69 77 THR A O 1
ATOM 605 N N . ILE A 1 78 ? 7.066 6.926 -11.078 1 98.81 78 ILE A N 1
ATOM 606 C CA . ILE A 1 78 ? 6.785 8.352 -10.969 1 98.81 78 ILE A CA 1
ATOM 607 C C . ILE A 1 78 ? 5.543 8.695 -11.781 1 98.81 78 ILE A C 1
ATOM 609 O O . ILE A 1 78 ? 4.664 9.422 -11.312 1 98.81 78 ILE A O 1
ATOM 613 N N . GLU A 1 79 ? 5.418 8.102 -12.961 1 98.5 79 GLU A N 1
ATOM 614 C CA . GLU A 1 79 ? 4.266 8.336 -13.828 1 98.5 79 GLU A CA 1
ATOM 615 C C . GLU A 1 79 ? 2.969 7.898 -13.156 1 98.5 79 GLU A C 1
ATOM 617 O O . GLU A 1 79 ? 1.967 8.617 -13.195 1 98.5 79 GLU A O 1
ATOM 622 N N . ASP A 1 80 ? 3.016 6.801 -12.562 1 98.75 80 ASP A N 1
ATOM 623 C CA . ASP A 1 80 ? 1.823 6.285 -11.898 1 98.75 80 ASP A CA 1
ATOM 624 C C . ASP A 1 80 ? 1.445 7.148 -10.695 1 98.75 80 ASP A C 1
ATOM 626 O O . ASP A 1 80 ? 0.262 7.375 -10.438 1 98.75 80 ASP A O 1
ATOM 630 N N . LYS A 1 81 ? 2.451 7.598 -9.914 1 98.88 81 LYS A N 1
ATOM 631 C CA . LYS A 1 81 ? 2.168 8.5 -8.797 1 98.88 81 LYS A CA 1
ATOM 632 C C . LYS A 1 81 ? 1.564 9.812 -9.297 1 98.88 81 LYS A C 1
ATOM 634 O O . LYS A 1 81 ? 0.667 10.367 -8.664 1 98.88 81 LYS A O 1
ATOM 639 N N . LEU A 1 82 ? 2.104 10.289 -10.406 1 98.88 82 LEU A N 1
ATOM 640 C CA . LEU A 1 82 ? 1.581 11.516 -10.984 1 98.88 82 LEU A CA 1
ATOM 641 C C . LEU A 1 82 ? 0.127 11.344 -11.414 1 98.88 82 LEU A C 1
ATOM 643 O O . LEU A 1 82 ? -0.713 12.203 -11.133 1 98.88 82 LEU A O 1
ATOM 647 N N . ASN A 1 83 ? -0.177 10.25 -12.07 1 98.75 83 ASN A N 1
ATOM 648 C CA . ASN A 1 83 ? -1.551 9.984 -12.477 1 98.75 83 ASN A CA 1
ATOM 649 C C . ASN A 1 83 ? -2.484 9.883 -11.273 1 98.75 83 ASN A C 1
ATOM 651 O O . ASN A 1 83 ? -3.578 10.445 -11.281 1 98.75 83 ASN A O 1
ATOM 655 N N . GLU A 1 84 ? -2.062 9.172 -10.336 1 98.88 84 GLU A N 1
ATOM 656 C CA . GLU A 1 84 ? -2.842 9.016 -9.109 1 98.88 84 GLU A CA 1
ATOM 657 C C . GLU A 1 84 ? -3.076 10.367 -8.43 1 98.88 84 GLU A C 1
ATOM 659 O O . GLU A 1 84 ? -4.176 10.641 -7.945 1 98.88 84 GLU A O 1
ATOM 664 N N . THR A 1 85 ? -2.025 11.188 -8.383 1 98.94 85 THR A N 1
ATOM 665 C CA . THR A 1 85 ? -2.115 12.531 -7.812 1 98.94 85 THR A CA 1
ATOM 666 C C . THR A 1 85 ? -3.143 13.375 -8.57 1 98.94 85 THR A C 1
ATOM 668 O O . THR A 1 85 ? -4.035 13.961 -7.957 1 98.94 85 THR A O 1
ATOM 671 N N . LYS A 1 86 ? -3.047 13.375 -9.859 1 98.88 86 LYS A N 1
ATOM 672 C CA . LYS A 1 86 ? -3.961 14.156 -10.688 1 98.88 86 LYS A CA 1
ATOM 673 C C . LYS A 1 86 ? -5.402 13.68 -10.523 1 98.88 86 LYS A C 1
ATOM 675 O O . LYS A 1 86 ? -6.324 14.492 -10.43 1 98.88 86 LYS A O 1
ATOM 680 N N . THR A 1 87 ? -5.555 12.375 -10.469 1 98.88 87 THR A N 1
ATOM 681 C CA . THR A 1 87 ? -6.883 11.805 -10.273 1 98.88 87 THR A CA 1
ATOM 682 C C . THR A 1 87 ? -7.457 12.234 -8.922 1 98.88 87 THR A C 1
ATOM 684 O O . THR A 1 87 ? -8.609 12.648 -8.836 1 98.88 87 THR A O 1
ATOM 687 N N . ALA A 1 88 ? -6.656 12.141 -7.863 1 98.94 88 ALA A N 1
ATOM 688 C CA . ALA A 1 88 ? -7.105 12.523 -6.523 1 98.94 88 ALA A CA 1
ATOM 689 C C . ALA A 1 88 ? -7.512 13.992 -6.477 1 98.94 88 ALA A C 1
ATOM 691 O O . ALA A 1 88 ? -8.539 14.336 -5.895 1 98.94 88 ALA A O 1
ATOM 692 N N . ILE A 1 89 ? -6.699 14.859 -7.113 1 98.94 89 ILE A N 1
ATOM 693 C CA . ILE A 1 89 ? -6.98 16.297 -7.141 1 98.94 89 ILE A CA 1
ATOM 694 C C . ILE A 1 89 ? -8.273 16.547 -7.906 1 98.94 89 ILE A C 1
ATOM 696 O O . ILE A 1 89 ? -9.148 17.281 -7.43 1 98.94 89 ILE A O 1
ATOM 700 N N . SER A 1 90 ? -8.406 15.891 -9.023 1 98.81 90 SER A N 1
ATOM 701 C CA . SER A 1 90 ? -9.609 16.047 -9.836 1 98.81 90 SER A CA 1
ATOM 702 C C . SER A 1 90 ? -10.852 15.586 -9.078 1 98.81 90 SER A C 1
ATOM 704 O O . SER A 1 90 ? -11.93 16.156 -9.242 1 98.81 90 SER A O 1
ATOM 706 N N . ASN A 1 91 ? -10.672 14.656 -8.195 1 98.75 91 ASN A N 1
ATOM 707 C CA . ASN A 1 91 ? -11.781 14.094 -7.426 1 98.75 91 ASN A CA 1
ATOM 708 C C . ASN A 1 91 ? -12.102 14.945 -6.203 1 98.75 91 ASN A C 1
ATOM 710 O O . ASN A 1 91 ? -13.102 14.711 -5.523 1 98.75 91 ASN A O 1
ATOM 714 N N . GLY A 1 92 ? -11.211 15.875 -5.875 1 98.69 92 GLY A N 1
ATOM 715 C CA . GLY A 1 92 ? -11.578 16.844 -4.852 1 98.69 92 GLY A CA 1
ATOM 716 C C . GLY A 1 92 ? -10.609 16.875 -3.686 1 98.69 92 GLY A C 1
ATOM 717 O O . GLY A 1 92 ? -10.914 17.438 -2.637 1 98.69 92 GLY A O 1
ATOM 718 N N . SER A 1 93 ? -9.477 16.266 -3.834 1 98.81 93 SER A N 1
ATOM 719 C CA . SER A 1 93 ? -8.492 16.312 -2.754 1 98.81 93 SER A CA 1
ATOM 720 C C . SER A 1 93 ? -7.941 17.719 -2.568 1 98.81 93 SER A C 1
ATOM 722 O O . SER A 1 93 ? -7.574 18.391 -3.543 1 98.81 93 SER A O 1
ATOM 724 N N . ASP A 1 94 ? -7.77 18.109 -1.275 1 98.44 94 ASP A N 1
ATOM 725 C CA . ASP A 1 94 ? -7.18 19.375 -0.881 1 98.44 94 ASP A CA 1
ATOM 726 C C . ASP A 1 94 ? -5.688 19.234 -0.584 1 98.44 94 ASP A C 1
ATOM 728 O O . ASP A 1 94 ? -4.938 20.203 -0.62 1 98.44 94 ASP A O 1
ATOM 732 N N . GLU A 1 95 ? -5.371 18.094 -0.23 1 98.94 95 GLU A N 1
ATOM 733 C CA . GLU A 1 95 ? -4.004 17.797 0.186 1 98.94 95 GLU A CA 1
ATOM 734 C C . GLU A 1 95 ? -3.557 16.438 -0.326 1 98.94 95 GLU A C 1
ATOM 736 O O . GLU A 1 95 ? -4.363 15.5 -0.422 1 98.94 95 GLU A O 1
ATOM 741 N N . ILE A 1 96 ? -2.289 16.344 -0.688 1 99 96 ILE A N 1
ATOM 742 C CA . ILE A 1 96 ? -1.686 15.109 -1.178 1 99 96 ILE A CA 1
ATOM 743 C C . ILE A 1 96 ? -0.534 14.703 -0.263 1 99 96 ILE A C 1
ATOM 745 O O . ILE A 1 96 ? 0.378 15.492 -0.011 1 99 96 ILE A O 1
ATOM 749 N N . ASP A 1 97 ? -0.606 13.523 0.302 1 98.94 97 ASP A N 1
ATOM 750 C CA . ASP A 1 97 ? 0.5 12.852 0.982 1 98.94 97 ASP A CA 1
ATOM 751 C C . ASP A 1 97 ? 1.09 11.742 0.115 1 98.94 97 ASP A C 1
ATOM 753 O O . ASP A 1 97 ? 0.428 10.742 -0.152 1 98.94 97 ASP A O 1
ATOM 757 N N . TYR A 1 98 ? 2.293 11.867 -0.332 1 98.88 98 TYR A N 1
ATOM 758 C CA . TYR A 1 98 ? 2.791 10.758 -1.129 1 98.88 98 TYR A CA 1
ATOM 759 C C . TYR A 1 98 ? 4.031 10.141 -0.492 1 98.88 98 TYR A C 1
ATOM 761 O O . TYR A 1 98 ? 4.809 10.836 0.167 1 98.88 98 TYR A O 1
ATOM 769 N N . VAL A 1 99 ? 4.293 8.859 -0.639 1 98.94 99 VAL A N 1
ATOM 770 C CA . VAL A 1 99 ? 5.41 8.117 -0.071 1 98.94 99 VAL A CA 1
ATOM 771 C C . VAL A 1 99 ? 6.574 8.102 -1.06 1 98.94 99 VAL A C 1
ATOM 773 O O . VAL A 1 99 ? 6.391 7.773 -2.236 1 98.94 99 VAL A O 1
ATOM 776 N N . ILE A 1 100 ? 7.719 8.383 -0.665 1 98.94 100 ILE A N 1
ATOM 777 C CA . ILE A 1 100 ? 8.891 8.375 -1.537 1 98.94 100 ILE A CA 1
ATOM 778 C C . ILE A 1 100 ? 9.25 6.941 -1.915 1 98.94 100 ILE A C 1
ATOM 780 O O . ILE A 1 100 ? 8.773 5.992 -1.285 1 98.94 100 ILE A O 1
ATOM 784 N N . ASN A 1 101 ? 10.039 6.777 -2.975 1 98.81 101 ASN A N 1
ATOM 785 C CA . ASN A 1 101 ? 10.625 5.492 -3.342 1 98.81 101 ASN A CA 1
ATOM 786 C C . ASN A 1 101 ? 11.812 5.141 -2.447 1 98.81 101 ASN A C 1
ATOM 788 O O . ASN A 1 101 ? 12.945 5.547 -2.721 1 98.81 101 ASN A O 1
ATOM 792 N N . ILE A 1 102 ? 11.625 4.336 -1.469 1 98.81 102 ILE A N 1
ATOM 793 C CA . ILE A 1 102 ? 12.633 4.059 -0.452 1 98.81 102 ILE A CA 1
ATOM 794 C C . ILE A 1 102 ? 13.766 3.23 -1.059 1 98.81 102 ILE A C 1
ATOM 796 O O . ILE A 1 102 ? 14.93 3.395 -0.69 1 98.81 102 ILE A O 1
ATOM 800 N N . THR A 1 103 ? 13.43 2.375 -2.008 1 98.62 103 THR A N 1
ATOM 801 C CA . THR A 1 103 ? 14.461 1.591 -2.684 1 98.62 103 THR A CA 1
ATOM 802 C C . THR A 1 103 ? 15.508 2.502 -3.316 1 98.62 103 THR A C 1
ATOM 804 O O . THR A 1 103 ? 16.703 2.295 -3.133 1 98.62 103 THR A O 1
ATOM 807 N N . GLU A 1 104 ? 15.047 3.52 -4.039 1 98.75 104 GLU A N 1
ATOM 808 C CA . GLU A 1 104 ? 15.969 4.441 -4.695 1 98.75 104 GLU A CA 1
ATOM 809 C C . GLU A 1 104 ? 16.781 5.238 -3.676 1 98.75 104 GLU A C 1
ATOM 811 O O . GLU A 1 104 ? 17.938 5.551 -3.908 1 98.75 104 GLU A O 1
ATOM 816 N N . LEU A 1 105 ? 16.172 5.578 -2.561 1 98.88 105 LEU A N 1
ATOM 817 C CA . LEU A 1 105 ? 16.906 6.242 -1.49 1 98.88 105 LEU A CA 1
ATOM 818 C C . LEU A 1 105 ? 18.016 5.34 -0.959 1 98.88 105 LEU A C 1
ATOM 820 O O . LEU A 1 105 ? 19.156 5.793 -0.767 1 98.88 105 LEU A O 1
ATOM 824 N N . LYS A 1 106 ? 17.672 4.066 -0.708 1 98.19 106 LYS A N 1
ATOM 825 C CA . LYS A 1 106 ? 18.656 3.111 -0.2 1 98.19 106 LYS A CA 1
ATOM 826 C C . LYS A 1 106 ? 19.812 2.955 -1.173 1 98.19 106 LYS A C 1
ATOM 828 O O . LYS A 1 106 ? 20.953 2.715 -0.755 1 98.19 106 LYS A O 1
ATOM 833 N N . GLU A 1 107 ? 19.562 3.219 -2.43 1 97.69 107 GLU A N 1
ATOM 834 C CA . GLU A 1 107 ? 20.578 3.109 -3.467 1 97.69 107 GLU A CA 1
ATOM 835 C C . GLU A 1 107 ? 21.312 4.438 -3.67 1 97.69 107 GLU A C 1
ATOM 837 O O . GLU A 1 107 ? 22.125 4.57 -4.578 1 97.69 107 GLU A O 1
ATOM 842 N N . LYS A 1 108 ? 20.906 5.402 -2.896 1 98.44 108 LYS A N 1
ATOM 843 C CA . LYS A 1 108 ? 21.484 6.742 -2.963 1 98.44 108 LYS A CA 1
ATOM 844 C C . LYS A 1 108 ? 21.25 7.375 -4.332 1 98.44 108 LYS A C 1
ATOM 846 O O . LYS A 1 108 ? 22.078 8.133 -4.824 1 98.44 108 LYS A O 1
ATOM 851 N N . ASN A 1 109 ? 20.266 6.898 -4.965 1 98.56 109 ASN A N 1
ATOM 852 C CA . ASN A 1 109 ? 19.828 7.555 -6.195 1 98.56 109 ASN A CA 1
ATOM 853 C C . ASN A 1 109 ? 19.031 8.828 -5.902 1 98.56 109 ASN A C 1
ATOM 855 O O . ASN A 1 109 ? 17.844 8.898 -6.184 1 98.56 109 ASN A O 1
ATOM 859 N N . TYR A 1 110 ? 19.719 9.844 -5.496 1 98.81 110 TYR A N 1
ATOM 860 C CA . TYR A 1 110 ? 19.094 11.07 -5.012 1 98.81 110 TYR A CA 1
ATOM 861 C C . TYR A 1 110 ? 18.453 11.844 -6.152 1 98.81 110 TYR A C 1
ATOM 863 O O . TYR A 1 110 ? 17.453 12.539 -5.953 1 98.81 110 TYR A O 1
ATOM 871 N N . SER A 1 111 ? 19 11.688 -7.328 1 98.81 111 SER A N 1
ATOM 872 C CA . SER A 1 111 ? 18.406 12.359 -8.484 1 98.81 111 SER A CA 1
ATOM 873 C C . SER A 1 111 ? 17 11.844 -8.75 1 98.81 111 SER A C 1
ATOM 875 O O . SER A 1 111 ? 16.109 12.617 -9.125 1 98.81 111 SER A O 1
ATOM 877 N N . TYR A 1 112 ? 16.812 10.562 -8.609 1 98.75 112 TYR A N 1
ATOM 878 C CA . TYR A 1 112 ? 15.477 9.984 -8.75 1 98.75 112 TYR A CA 1
ATOM 879 C C . TYR A 1 112 ? 14.516 10.578 -7.723 1 98.75 112 TYR A C 1
ATOM 881 O O . TYR A 1 112 ? 13.391 10.953 -8.062 1 98.75 112 TYR A O 1
ATOM 889 N N . ILE A 1 113 ? 14.961 10.648 -6.465 1 98.94 113 ILE A N 1
ATOM 890 C CA . ILE A 1 113 ? 14.133 11.148 -5.371 1 98.94 113 ILE A CA 1
ATOM 891 C C . ILE A 1 113 ? 13.766 12.609 -5.629 1 98.94 113 ILE A C 1
ATOM 893 O O . ILE A 1 113 ? 12.617 13.008 -5.438 1 98.94 113 ILE A O 1
ATOM 897 N N . GLU A 1 114 ? 14.727 13.352 -6.039 1 98.94 114 GLU A N 1
ATOM 898 C CA . GLU A 1 114 ? 14.477 14.766 -6.316 1 98.94 114 GLU A CA 1
ATOM 899 C C . GLU A 1 114 ? 13.5 14.938 -7.473 1 98.94 114 GLU A C 1
ATOM 901 O O . GLU A 1 114 ? 12.602 15.781 -7.406 1 98.94 114 GLU A O 1
ATOM 906 N N . LYS A 1 115 ? 13.68 14.188 -8.539 1 98.94 115 LYS A N 1
ATOM 907 C CA . LYS A 1 115 ? 12.773 14.25 -9.68 1 98.94 115 LYS A CA 1
ATOM 908 C C . LYS A 1 115 ? 11.352 13.867 -9.266 1 98.94 115 LYS A C 1
ATOM 910 O O . LYS A 1 115 ? 10.391 14.562 -9.617 1 98.94 115 LYS A O 1
ATOM 915 N N . GLU A 1 116 ? 11.227 12.781 -8.562 1 98.94 116 GLU A N 1
ATOM 916 C CA . GLU A 1 116 ? 9.938 12.328 -8.055 1 98.94 116 GLU A CA 1
ATOM 917 C C . GLU A 1 116 ? 9.234 13.414 -7.246 1 98.94 116 GLU A C 1
ATOM 919 O O . GLU A 1 116 ? 8.078 13.742 -7.504 1 98.94 116 GLU A O 1
ATOM 924 N N . MET A 1 117 ? 9.961 13.969 -6.312 1 98.94 117 MET A N 1
ATOM 925 C CA . MET A 1 117 ? 9.414 15 -5.438 1 98.94 117 MET A CA 1
ATOM 926 C C . MET A 1 117 ? 9.039 16.25 -6.238 1 98.94 117 MET A C 1
ATOM 928 O O . MET A 1 117 ? 7.934 16.766 -6.102 1 98.94 117 MET A O 1
ATOM 932 N N . ALA A 1 118 ? 9.914 16.656 -7.105 1 98.94 118 ALA A N 1
ATOM 933 C CA . ALA A 1 118 ? 9.703 17.891 -7.875 1 98.94 118 ALA A CA 1
ATOM 934 C C . ALA A 1 118 ? 8.469 17.766 -8.766 1 98.94 118 ALA A C 1
ATOM 936 O O . ALA A 1 118 ? 7.648 18.672 -8.828 1 98.94 118 ALA A O 1
ATOM 937 N N . GLU A 1 119 ? 8.344 16.641 -9.422 1 98.94 119 GLU A N 1
ATOM 938 C CA . GLU A 1 119 ? 7.238 16.469 -10.359 1 98.94 119 GLU A CA 1
ATOM 939 C C . GLU A 1 119 ? 5.898 16.422 -9.633 1 98.94 119 GLU A C 1
ATOM 941 O O . GLU A 1 119 ? 4.918 17.016 -10.086 1 98.94 119 GLU A O 1
ATOM 946 N N . ILE A 1 120 ? 5.828 15.719 -8.547 1 98.94 120 ILE A N 1
ATOM 947 C CA . ILE A 1 120 ? 4.574 15.594 -7.812 1 98.94 120 ILE A CA 1
ATOM 948 C C . ILE A 1 120 ? 4.219 16.938 -7.16 1 98.94 120 ILE A C 1
ATOM 950 O O . ILE A 1 120 ? 3.066 17.375 -7.215 1 98.94 120 ILE A O 1
ATOM 954 N N . ILE A 1 121 ? 5.25 17.641 -6.582 1 98.94 121 ILE A N 1
ATOM 955 C CA . ILE A 1 121 ? 5.027 18.922 -5.918 1 98.94 121 ILE A CA 1
ATOM 956 C C . ILE A 1 121 ? 4.578 19.953 -6.945 1 98.94 121 ILE A C 1
ATOM 958 O O . ILE A 1 121 ? 3.736 20.797 -6.648 1 98.94 121 ILE A O 1
ATOM 962 N N . GLU A 1 122 ? 5.113 19.891 -8.094 1 98.88 122 GLU A N 1
ATOM 963 C CA . GLU A 1 122 ? 4.723 20.828 -9.141 1 98.88 122 GLU A CA 1
ATOM 964 C C . GLU A 1 122 ? 3.25 20.672 -9.508 1 98.88 122 GLU A C 1
ATOM 966 O O . GLU A 1 122 ? 2.543 21.672 -9.695 1 98.88 122 GLU A O 1
ATOM 971 N N . VAL A 1 123 ? 2.785 19.453 -9.648 1 98.88 123 VAL A N 1
ATOM 972 C CA . VAL A 1 123 ? 1.378 19.188 -9.93 1 98.88 123 VAL A CA 1
ATOM 973 C C . VAL A 1 123 ? 0.512 19.781 -8.812 1 98.88 123 VAL A C 1
ATOM 975 O O . VAL A 1 123 ? -0.503 20.422 -9.078 1 98.88 123 VAL A O 1
ATOM 978 N N . CYS A 1 124 ? 0.932 19.562 -7.586 1 98.94 124 CYS A N 1
ATOM 979 C CA . CYS A 1 124 ? 0.189 20.078 -6.441 1 98.94 124 CYS A CA 1
ATOM 980 C C . CYS A 1 124 ? 0.153 21.594 -6.465 1 98.94 124 CYS A C 1
ATOM 982 O O . CYS A 1 124 ? -0.909 22.203 -6.297 1 98.94 124 CYS A O 1
ATOM 98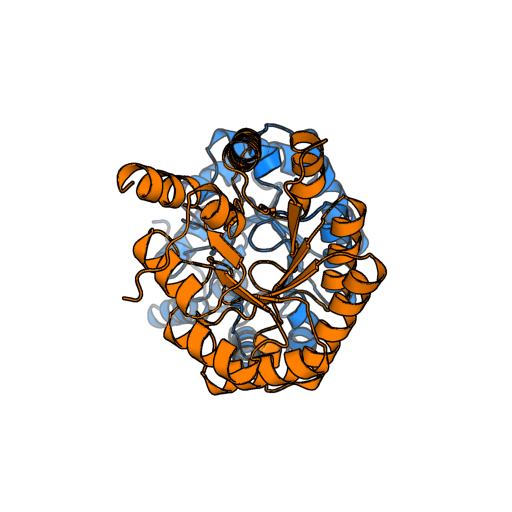4 N N . ARG A 1 125 ? 1.29 22.188 -6.676 1 98.81 125 ARG A N 1
ATOM 985 C CA . ARG A 1 125 ? 1.402 23.641 -6.684 1 98.81 125 ARG A CA 1
ATOM 986 C C . ARG A 1 125 ? 0.506 24.25 -7.758 1 98.81 125 ARG A C 1
ATOM 988 O O . ARG A 1 125 ? -0.24 25.188 -7.484 1 98.81 125 ARG A O 1
ATOM 995 N N . LYS A 1 126 ? 0.514 23.719 -8.922 1 98.75 126 LYS A N 1
ATOM 996 C CA . LYS A 1 126 ? -0.282 24.219 -10.039 1 98.75 126 LYS A CA 1
ATOM 997 C C . LYS A 1 126 ? -1.774 24.109 -9.742 1 98.75 126 LYS A C 1
ATOM 999 O O . LYS A 1 126 ? -2.568 24.922 -10.211 1 98.75 126 LYS A O 1
ATOM 1004 N N . SER A 1 127 ? -2.111 23.172 -8.969 1 98.81 127 SER A N 1
ATOM 1005 C CA . SER A 1 127 ? -3.516 22.922 -8.656 1 98.81 127 SER A CA 1
ATOM 1006 C C . SER A 1 127 ? -3.914 23.578 -7.344 1 98.81 127 SER A C 1
ATOM 1008 O O . SER A 1 127 ? -5.051 23.438 -6.891 1 98.81 127 SER A O 1
ATOM 1010 N N . LYS A 1 128 ? -2.947 24.25 -6.641 1 98.62 128 LYS A N 1
ATOM 1011 C CA . LYS A 1 128 ? -3.158 24.906 -5.352 1 98.62 128 LYS A CA 1
ATOM 1012 C C . LYS A 1 128 ? -3.609 23.906 -4.293 1 98.62 128 LYS A C 1
ATOM 1014 O O . LYS A 1 128 ? -4.559 24.156 -3.553 1 98.62 128 LYS A O 1
ATOM 1019 N N . VAL A 1 129 ? -3.041 22.766 -4.336 1 98.88 129 VAL A N 1
ATOM 1020 C CA . VAL A 1 129 ? -3.24 21.688 -3.375 1 98.88 129 VAL A CA 1
ATOM 1021 C C . VAL A 1 129 ? -2.002 21.547 -2.492 1 98.88 129 VAL A C 1
ATOM 1023 O O . VAL A 1 129 ? -0.872 21.656 -2.977 1 98.88 129 VAL A O 1
ATOM 1026 N N . ILE A 1 130 ? -2.176 21.312 -1.186 1 98.94 130 ILE A N 1
ATOM 1027 C CA . ILE A 1 130 ? -1.085 21.188 -0.224 1 98.94 130 ILE A CA 1
ATOM 1028 C C . ILE A 1 130 ? -0.368 19.859 -0.424 1 98.94 130 ILE A C 1
ATOM 1030 O O . ILE A 1 130 ? -1.011 18.828 -0.588 1 98.94 130 ILE A O 1
ATOM 1034 N N . SER A 1 131 ? 0.954 19.875 -0.431 1 98.94 131 SER A N 1
ATOM 1035 C CA . SER A 1 131 ? 1.75 18.672 -0.655 1 98.94 131 SER A CA 1
ATOM 1036 C C . SER A 1 131 ? 2.504 18.266 0.606 1 98.94 131 SER A C 1
ATOM 1038 O O . SER A 1 131 ? 3.033 19.125 1.322 1 98.94 131 SER A O 1
ATOM 1040 N N . LYS A 1 132 ? 2.488 17.016 0.893 1 98.94 132 LYS A N 1
ATOM 1041 C CA . LYS A 1 132 ? 3.242 16.406 1.99 1 98.94 132 LYS A CA 1
ATOM 1042 C C . LYS A 1 132 ? 4.043 15.203 1.513 1 98.94 132 LYS A C 1
ATOM 1044 O O . LYS A 1 132 ? 3.516 14.336 0.818 1 98.94 132 LYS A O 1
ATOM 1049 N N . VAL A 1 133 ? 5.297 15.164 1.845 1 99 133 VAL A N 1
ATOM 1050 C CA . VAL A 1 133 ? 6.168 14.07 1.432 1 99 133 VAL A CA 1
ATOM 1051 C C . VAL A 1 133 ? 6.398 13.117 2.607 1 99 133 VAL A C 1
ATOM 1053 O O . VAL A 1 133 ? 7.008 13.5 3.609 1 99 133 VAL A O 1
ATOM 1056 N N . ILE A 1 134 ? 5.996 11.883 2.463 1 99 134 ILE A N 1
ATOM 1057 C CA . ILE A 1 134 ? 6.176 10.875 3.504 1 99 134 ILE A CA 1
ATOM 1058 C C . ILE A 1 134 ? 7.527 10.188 3.326 1 99 134 ILE A C 1
ATOM 1060 O O . ILE A 1 134 ? 7.781 9.555 2.297 1 99 134 ILE A O 1
ATOM 1064 N N . PHE A 1 135 ? 8.297 10.281 4.32 1 98.94 135 PHE A N 1
ATOM 1065 C CA . PHE A 1 135 ? 9.633 9.695 4.293 1 98.94 135 PHE A CA 1
ATOM 1066 C C . PHE A 1 135 ? 9.586 8.219 4.668 1 98.94 135 PHE A C 1
ATOM 1068 O O . PHE A 1 135 ? 10.266 7.398 4.051 1 98.94 135 PHE A O 1
ATOM 1075 N N . GLU A 1 136 ? 8.766 7.855 5.609 1 98.81 136 GLU A N 1
ATOM 1076 C CA . GLU A 1 136 ? 8.695 6.562 6.289 1 98.81 136 GLU A CA 1
ATOM 1077 C C . GLU A 1 136 ? 9.961 6.301 7.098 1 98.81 136 GLU A C 1
ATOM 1079 O O . GLU A 1 136 ? 10.703 5.352 6.816 1 98.81 136 GLU A O 1
ATOM 1084 N N . ASN A 1 137 ? 10.07 6.961 8.18 1 98.81 137 ASN A N 1
ATOM 1085 C CA . ASN A 1 137 ? 11.312 7.121 8.938 1 98.81 137 ASN A CA 1
ATOM 1086 C C . ASN A 1 137 ? 11.766 5.801 9.555 1 98.81 137 ASN A C 1
ATOM 1088 O O . ASN A 1 137 ? 12.961 5.57 9.727 1 98.81 137 ASN A O 1
ATOM 1092 N N . CYS A 1 138 ? 10.867 4.91 9.859 1 98.62 138 CYS A N 1
ATOM 1093 C CA . CYS A 1 138 ? 11.211 3.686 10.578 1 98.62 138 CYS A CA 1
ATOM 1094 C C . CYS A 1 138 ? 12.148 2.814 9.75 1 98.62 138 CYS A C 1
ATOM 1096 O O . CYS A 1 138 ? 12.812 1.926 10.281 1 98.62 138 CYS A O 1
ATOM 1098 N N . TYR A 1 139 ? 12.234 3.119 8.453 1 98.69 139 TYR A N 1
ATOM 1099 C CA . TYR A 1 139 ? 13.102 2.312 7.598 1 98.69 139 TYR A CA 1
ATOM 1100 C C . TYR A 1 139 ? 14.406 3.039 7.305 1 98.69 139 TYR A C 1
ATOM 1102 O O . TYR A 1 139 ? 15.242 2.543 6.543 1 98.69 139 TYR A O 1
ATOM 1110 N N . LEU A 1 140 ? 14.617 4.219 7.883 1 98.81 140 LEU A N 1
ATOM 1111 C CA . LEU A 1 140 ? 15.688 5.09 7.406 1 98.81 140 LEU A CA 1
ATOM 1112 C C . LEU A 1 140 ? 16.719 5.348 8.508 1 98.81 140 LEU A C 1
ATOM 1114 O O . LEU A 1 140 ? 16.359 5.422 9.688 1 98.81 140 LEU A O 1
ATOM 1118 N N . THR A 1 141 ? 17.906 5.516 8.133 1 98.69 141 THR A N 1
ATOM 1119 C CA . THR A 1 141 ? 18.953 6.031 9.016 1 98.69 141 THR A CA 1
ATOM 1120 C C . THR A 1 141 ? 18.859 7.551 9.133 1 98.69 141 THR A C 1
ATOM 1122 O O . THR A 1 141 ? 18.156 8.195 8.359 1 98.69 141 THR A O 1
ATOM 1125 N N . ASP A 1 142 ? 19.547 8.102 10.117 1 98.81 142 ASP A N 1
ATOM 1126 C CA . ASP A 1 142 ? 19.578 9.555 10.266 1 98.81 142 ASP A CA 1
ATOM 1127 C C . ASP A 1 142 ? 20.156 10.227 9.016 1 98.81 142 ASP A C 1
ATOM 1129 O O . ASP A 1 142 ? 19.672 11.273 8.594 1 98.81 142 ASP A O 1
ATOM 1133 N N . GLN A 1 143 ? 21.141 9.625 8.43 1 98.81 143 GLN A N 1
ATOM 1134 C CA . GLN A 1 143 ? 21.75 10.18 7.23 1 98.81 143 GLN A CA 1
ATOM 1135 C C . GLN A 1 143 ? 20.766 10.227 6.074 1 98.81 143 GLN A C 1
ATOM 1137 O O . GLN A 1 143 ? 20.719 11.203 5.324 1 98.81 143 GLN A O 1
ATOM 1142 N N . GLU A 1 144 ? 20 9.203 5.918 1 98.88 144 GLU A N 1
ATOM 1143 C CA . GLU A 1 144 ? 18.984 9.156 4.871 1 98.88 144 GLU A CA 1
ATOM 1144 C C . GLU A 1 144 ? 17.922 10.227 5.094 1 98.88 144 GLU A C 1
ATOM 1146 O O . GLU A 1 144 ? 17.484 10.883 4.148 1 98.88 144 GLU A O 1
ATOM 1151 N N . LYS A 1 145 ? 17.531 10.414 6.316 1 98.94 145 LYS A N 1
ATOM 1152 C CA . LYS A 1 145 ? 16.562 11.453 6.648 1 98.94 145 LYS A CA 1
ATOM 1153 C C . LYS A 1 145 ? 17.109 12.844 6.328 1 98.94 145 LYS A C 1
ATOM 1155 O O . LYS A 1 145 ? 16.391 13.695 5.801 1 98.94 145 LYS A O 1
ATOM 1160 N N . GLU A 1 146 ? 18.359 13.016 6.668 1 98.94 146 GLU A N 1
ATOM 1161 C CA . GLU A 1 146 ? 19 14.297 6.383 1 98.94 146 GLU A CA 1
ATOM 1162 C C . GLU A 1 146 ? 19.031 14.578 4.879 1 98.94 146 GLU A C 1
ATOM 1164 O O . GLU A 1 146 ? 18.781 15.703 4.445 1 98.94 146 GLU A O 1
ATOM 1169 N N . GLU A 1 147 ? 19.344 13.547 4.117 1 98.94 147 GLU A N 1
ATOM 1170 C CA . GLU A 1 147 ? 19.375 13.711 2.668 1 98.94 147 GLU A CA 1
ATOM 1171 C C . GLU A 1 147 ? 18 14.07 2.129 1 98.94 147 GLU A C 1
ATOM 1173 O O . GLU A 1 147 ? 17.875 14.914 1.24 1 98.94 147 GLU A O 1
ATOM 1178 N N . LEU A 1 148 ? 17 13.445 2.643 1 98.94 148 LEU A N 1
ATOM 1179 C CA . LEU A 1 148 ? 15.633 13.75 2.219 1 98.94 148 LEU A CA 1
ATOM 1180 C C . LEU A 1 148 ? 15.258 15.18 2.578 1 98.94 148 LEU A C 1
ATOM 1182 O O . LEU A 1 148 ? 14.594 15.867 1.801 1 98.94 148 LEU A O 1
ATOM 1186 N N . CYS A 1 149 ? 15.656 15.641 3.736 1 98.94 149 CYS A N 1
ATOM 1187 C CA . CYS A 1 149 ? 15.414 17.016 4.133 1 98.94 149 CYS A CA 1
ATOM 1188 C C . CYS A 1 149 ? 16.109 18 3.184 1 98.94 149 CYS A C 1
ATOM 1190 O O . CYS A 1 149 ? 15.539 19.016 2.816 1 98.94 149 CYS A O 1
ATOM 1192 N N . ARG A 1 150 ? 17.344 17.672 2.814 1 98.94 150 ARG A N 1
ATOM 1193 C CA . ARG A 1 150 ? 18.062 18.516 1.871 1 98.94 150 ARG A CA 1
ATOM 1194 C C . ARG A 1 150 ? 17.328 18.594 0.536 1 98.94 150 ARG A C 1
ATOM 1196 O O . ARG A 1 150 ? 17.203 19.672 -0.046 1 98.94 150 ARG A O 1
ATOM 1203 N N . ILE A 1 151 ? 16.859 17.469 0.045 1 98.94 151 ILE A N 1
ATOM 1204 C CA . ILE A 1 151 ? 16.109 17.438 -1.207 1 98.94 151 ILE A CA 1
ATOM 1205 C C . ILE A 1 151 ? 14.828 18.266 -1.062 1 98.94 151 ILE A C 1
ATOM 1207 O O . ILE A 1 151 ? 14.461 19.016 -1.964 1 98.94 151 ILE A O 1
ATOM 1211 N N . ALA A 1 152 ? 14.188 18.109 0.103 1 98.94 152 ALA A N 1
ATOM 1212 C CA . ALA A 1 152 ? 12.969 18.875 0.366 1 98.94 152 ALA A CA 1
ATOM 1213 C C . ALA A 1 152 ? 13.25 20.375 0.352 1 98.94 152 ALA A C 1
ATOM 1215 O O . ALA A 1 152 ? 12.43 21.156 -0.142 1 98.94 152 ALA A O 1
ATOM 1216 N N . LEU A 1 153 ? 14.367 20.781 0.927 1 98.94 153 LEU A N 1
ATOM 1217 C CA . LEU A 1 153 ? 14.734 22.188 0.961 1 98.94 153 LEU A CA 1
ATOM 1218 C C . LEU A 1 153 ? 14.969 22.719 -0.447 1 98.94 153 LEU A C 1
ATOM 1220 O O . LEU A 1 153 ? 14.805 23.922 -0.697 1 98.94 153 LEU A O 1
ATOM 1224 N N . ASN A 1 154 ? 15.359 21.828 -1.348 1 98.88 154 ASN A N 1
ATOM 1225 C CA . ASN A 1 154 ? 15.555 22.219 -2.74 1 98.88 154 ASN A CA 1
ATOM 1226 C C . ASN A 1 154 ? 14.227 22.312 -3.488 1 98.88 154 ASN A C 1
ATOM 1228 O O . ASN A 1 154 ? 14.023 23.219 -4.293 1 98.88 154 ASN A O 1
ATOM 1232 N N . VAL A 1 155 ? 13.289 21.406 -3.217 1 98.88 155 VAL A N 1
ATOM 1233 C CA . VAL A 1 155 ? 12.07 21.266 -3.998 1 98.88 155 VAL A CA 1
ATOM 1234 C C . VAL A 1 155 ? 10.945 22.062 -3.348 1 98.88 155 VAL A C 1
ATOM 1236 O O . VAL A 1 155 ? 10.023 22.516 -4.031 1 98.88 155 VAL A O 1
ATOM 1239 N N . HIS A 1 156 ? 10.93 22.188 -2.016 1 98.88 156 HIS A N 1
ATOM 1240 C CA . HIS A 1 156 ? 10.039 22.984 -1.18 1 98.88 156 HIS A CA 1
ATOM 1241 C C . HIS A 1 156 ? 8.617 22.438 -1.212 1 98.88 156 HIS A C 1
ATOM 1243 O O . HIS A 1 156 ? 7.664 23.172 -1.495 1 98.88 156 HIS A O 1
ATOM 1249 N N . PRO A 1 157 ? 8.398 21.203 -0.865 1 98.94 157 PRO A N 1
ATOM 1250 C CA . PRO A 1 157 ? 7.031 20.797 -0.527 1 98.94 157 PRO A CA 1
ATOM 1251 C C . PRO A 1 157 ? 6.453 21.578 0.648 1 98.94 157 PRO A C 1
ATOM 1253 O O . PRO A 1 157 ? 7.195 22.25 1.373 1 98.94 157 PRO A O 1
ATOM 1256 N N . ASP A 1 158 ? 5.152 21.562 0.79 1 98.94 158 ASP A N 1
ATOM 1257 C CA . ASP A 1 158 ? 4.551 22.266 1.911 1 98.94 158 ASP A CA 1
ATOM 1258 C C . ASP A 1 158 ? 4.879 21.578 3.236 1 98.94 158 ASP A C 1
ATOM 1260 O O . ASP A 1 158 ? 5.07 22.25 4.254 1 98.94 158 ASP A O 1
ATOM 1264 N N . TYR A 1 159 ? 4.891 20.234 3.23 1 98.94 159 TYR A N 1
ATOM 1265 C CA . TYR A 1 159 ? 5.188 19.438 4.422 1 98.94 159 TYR A CA 1
ATOM 1266 C C . TYR A 1 159 ? 6.141 18.297 4.098 1 98.94 159 TYR A C 1
ATOM 1268 O O . TYR A 1 159 ? 6.141 17.781 2.975 1 98.94 159 TYR A O 1
ATOM 1276 N N . ILE A 1 160 ? 6.898 17.906 5.066 1 99 160 ILE A N 1
ATOM 1277 C CA . ILE A 1 160 ? 7.465 16.562 5.152 1 99 160 ILE A CA 1
ATOM 1278 C C . ILE A 1 160 ? 6.836 15.812 6.32 1 99 160 ILE A C 1
ATOM 1280 O O . ILE A 1 160 ? 6.453 16.422 7.324 1 99 160 ILE A O 1
ATOM 1284 N N . LYS A 1 161 ? 6.656 14.547 6.113 1 98.94 161 LYS A N 1
ATOM 1285 C CA . LYS A 1 161 ? 5.902 13.719 7.051 1 98.94 161 LYS A CA 1
ATOM 1286 C C . LYS A 1 161 ? 6.727 12.508 7.492 1 98.94 161 LYS A C 1
ATOM 1288 O O . LYS A 1 161 ? 7.438 11.906 6.688 1 98.94 161 LYS A O 1
ATOM 1293 N N . THR A 1 162 ? 6.539 12.016 8.703 1 98.88 162 THR A N 1
ATOM 1294 C CA . THR A 1 162 ? 7.434 11.047 9.328 1 98.88 162 THR A CA 1
ATOM 1295 C C . THR A 1 162 ? 7.129 9.633 8.844 1 98.88 162 THR A C 1
ATOM 1297 O O . THR A 1 162 ? 8.047 8.844 8.602 1 98.88 162 THR A O 1
ATOM 1300 N N . SER A 1 163 ? 5.828 9.336 8.758 1 98.62 163 SER A N 1
ATOM 1301 C CA . SER A 1 163 ? 5.539 7.914 8.586 1 98.62 163 SER A CA 1
ATOM 1302 C C . SER A 1 163 ? 4.156 7.703 7.973 1 98.62 163 SER A C 1
ATOM 1304 O O . SER A 1 163 ? 3.33 8.617 7.965 1 98.62 163 SER A O 1
ATOM 1306 N N . THR A 1 164 ? 3.953 6.516 7.5 1 98.5 164 THR A N 1
ATOM 1307 C CA . THR A 1 164 ? 2.658 6.098 6.969 1 98.5 164 THR A CA 1
ATOM 1308 C C . THR A 1 164 ? 1.763 5.57 8.086 1 98.5 164 THR A C 1
ATOM 1310 O O . THR A 1 164 ? 0.536 5.625 7.984 1 98.5 164 THR A O 1
ATOM 1313 N N . GLY A 1 165 ? 2.359 5 9.039 1 97.62 165 GLY A N 1
ATOM 1314 C CA . GLY A 1 165 ? 1.615 4.273 10.055 1 97.62 165 GLY A CA 1
ATOM 1315 C C . GLY A 1 165 ? 1.491 2.791 9.758 1 97.62 165 GLY A C 1
ATOM 1316 O O . GLY A 1 165 ? 0.948 2.033 10.562 1 97.62 165 GLY A O 1
ATOM 1317 N N . PHE A 1 166 ? 2.109 2.295 8.656 1 97.75 166 PHE A N 1
ATOM 1318 C CA . PHE A 1 166 ? 1.995 0.903 8.234 1 97.75 166 PHE A CA 1
ATOM 1319 C C . PHE A 1 166 ? 3.336 0.188 8.359 1 97.75 166 PHE A C 1
ATOM 1321 O O . PHE A 1 166 ? 3.434 -1.009 8.078 1 97.75 166 PHE A O 1
ATOM 1328 N N . GLY A 1 167 ? 4.363 0.96 8.742 1 97 167 GLY A N 1
ATOM 1329 C CA . GLY A 1 167 ? 5.688 0.377 8.898 1 97 167 GLY A CA 1
ATOM 1330 C C . GLY A 1 167 ? 5.93 -0.183 10.289 1 97 167 GLY A C 1
ATOM 1331 O O . GLY A 1 167 ? 4.984 -0.535 11 1 97 167 GLY A O 1
ATOM 1332 N N . THR A 1 168 ? 7.188 -0.348 10.656 1 96.88 168 THR A N 1
ATOM 1333 C CA . THR A 1 168 ? 7.566 -0.973 11.914 1 96.88 168 THR A CA 1
ATOM 1334 C C . THR A 1 168 ? 7.566 0.051 13.047 1 96.88 168 THR A C 1
ATOM 1336 O O . THR A 1 168 ? 7.742 -0.306 14.219 1 96.88 168 THR A O 1
ATOM 1339 N N . GLY A 1 169 ? 7.414 1.31 12.68 1 96.69 169 GLY A N 1
ATOM 1340 C CA . GLY A 1 169 ? 7.406 2.381 13.656 1 96.69 169 GLY A CA 1
ATOM 1341 C C . GLY A 1 169 ? 6.746 3.65 13.156 1 96.69 169 GLY A C 1
ATOM 1342 O O . GLY A 1 169 ? 6.461 3.775 11.961 1 96.69 169 GLY A O 1
ATOM 1343 N N . GLY A 1 170 ? 6.504 4.59 14.078 1 96.75 170 GLY A N 1
ATOM 1344 C CA . GLY A 1 170 ? 5.887 5.871 13.773 1 96.75 170 GLY A CA 1
ATOM 1345 C C . GLY A 1 170 ? 6.75 7.055 14.164 1 96.75 170 GLY A C 1
ATOM 1346 O O . GLY A 1 170 ? 7.973 6.938 14.258 1 96.75 170 GLY A O 1
ATOM 1347 N N . ALA A 1 171 ? 6.125 8.109 14.305 1 97.69 171 ALA A N 1
ATOM 1348 C CA . ALA A 1 171 ? 6.832 9.344 14.641 1 97.69 171 ALA A CA 1
ATOM 1349 C C . ALA A 1 171 ? 7.559 9.211 15.977 1 97.69 171 ALA A C 1
ATOM 1351 O O . ALA A 1 171 ? 6.969 8.781 16.969 1 97.69 171 ALA A O 1
ATOM 1352 N N . THR A 1 172 ? 8.82 9.555 15.984 1 98.44 172 THR A N 1
ATOM 1353 C CA . THR A 1 172 ? 9.57 9.672 17.234 1 98.44 172 THR A CA 1
ATOM 1354 C C . THR A 1 172 ? 9.992 11.125 17.469 1 98.44 172 THR A C 1
ATOM 1356 O O . THR A 1 172 ? 10.07 11.914 16.531 1 98.44 172 THR A O 1
ATOM 1359 N N . PHE A 1 173 ? 10.195 11.43 18.734 1 98.56 173 PHE A N 1
ATOM 1360 C CA . PHE A 1 173 ? 10.648 12.781 19.062 1 98.56 173 PHE A CA 1
ATOM 1361 C C . PHE A 1 173 ? 11.992 13.07 18.406 1 98.56 173 PHE A C 1
ATOM 1363 O O . PHE A 1 173 ? 12.234 14.18 17.938 1 98.56 173 PHE A O 1
ATOM 1370 N N . GLU A 1 174 ? 12.828 12.07 18.344 1 98.69 174 GLU A N 1
ATOM 1371 C CA . GLU A 1 174 ? 14.156 12.211 17.75 1 98.69 174 GLU A CA 1
ATOM 1372 C C . GLU A 1 174 ? 14.07 12.508 16.25 1 98.69 174 GLU A C 1
ATOM 1374 O O . GLU A 1 174 ? 14.789 13.367 15.742 1 98.69 174 GLU A O 1
ATOM 1379 N N . ASP A 1 175 ? 13.188 11.828 15.586 1 98.69 175 ASP A N 1
ATOM 1380 C CA . ASP A 1 175 ? 13 12.055 14.156 1 98.69 175 ASP A CA 1
ATOM 1381 C C . ASP A 1 175 ? 12.508 13.477 13.891 1 98.69 175 ASP A C 1
ATOM 1383 O O . ASP A 1 175 ? 13.008 14.156 12.992 1 98.69 175 ASP A O 1
ATOM 1387 N N . VAL A 1 176 ? 11.539 13.914 14.641 1 98.88 176 VAL A N 1
ATOM 1388 C CA . VAL A 1 176 ? 10.969 15.242 14.469 1 98.88 176 VAL A CA 1
ATOM 1389 C C . VAL A 1 176 ? 12.023 16.297 14.766 1 98.88 176 VAL A C 1
ATOM 1391 O O . VAL A 1 176 ? 12.156 17.281 14.023 1 98.88 176 VAL A O 1
ATOM 1394 N N . ALA A 1 177 ? 12.75 16.062 15.836 1 98.88 177 ALA A N 1
ATOM 1395 C CA . ALA A 1 177 ? 13.812 17 16.188 1 98.88 177 ALA A CA 1
ATOM 1396 C C . ALA A 1 177 ? 14.836 17.109 15.062 1 98.88 177 ALA A C 1
ATOM 1398 O O . ALA A 1 177 ? 15.273 18.219 14.719 1 98.88 177 ALA A O 1
ATOM 1399 N N . LEU A 1 178 ? 15.211 16.016 14.484 1 98.94 178 LEU A N 1
ATOM 1400 C CA . LEU A 1 178 ? 16.156 15.992 13.375 1 98.94 178 LEU A CA 1
ATOM 1401 C C . LEU A 1 178 ? 15.602 16.734 12.164 1 98.94 178 LEU A C 1
ATOM 1403 O O . LEU A 1 178 ? 16.281 17.578 11.586 1 98.94 178 LEU A O 1
ATOM 1407 N N . MET A 1 179 ? 14.406 16.422 11.805 1 98.94 179 MET A N 1
ATOM 1408 C CA . MET A 1 179 ? 13.766 17.062 10.656 1 98.94 179 MET A CA 1
ATOM 1409 C C . MET A 1 179 ? 13.633 18.562 10.867 1 98.94 179 MET A C 1
ATOM 1411 O O . MET A 1 179 ? 13.914 19.359 9.961 1 98.94 179 MET A O 1
ATOM 1415 N N . LYS A 1 180 ? 13.258 18.953 12.086 1 98.94 180 LYS A N 1
ATOM 1416 C CA . LYS A 1 180 ? 13.117 20.375 12.406 1 98.94 180 LYS A CA 1
ATOM 1417 C C . LYS A 1 180 ? 14.461 21.094 12.336 1 98.94 180 LYS A C 1
ATOM 1419 O O . LYS A 1 180 ? 14.539 22.219 11.836 1 98.94 180 LYS A O 1
ATOM 1424 N N . ARG A 1 181 ? 15.445 20.438 12.883 1 98.81 181 ARG A N 1
ATOM 1425 C CA . ARG A 1 181 ? 16.781 21 12.812 1 98.81 181 ARG A CA 1
ATOM 1426 C C . ARG A 1 181 ? 17.219 21.234 11.367 1 98.81 181 ARG A C 1
ATOM 1428 O O . ARG A 1 181 ? 17.859 22.234 11.055 1 98.81 181 ARG A O 1
ATOM 1435 N N . MET A 1 182 ? 16.906 20.344 10.484 1 98.94 182 MET A N 1
ATOM 1436 C CA . MET A 1 182 ? 17.344 20.375 9.094 1 98.94 182 MET A CA 1
ATOM 1437 C C . MET A 1 182 ? 16.562 21.422 8.297 1 98.94 182 MET A C 1
ATOM 1439 O O . MET A 1 182 ? 17.156 22.188 7.543 1 98.94 182 MET A O 1
ATOM 1443 N N . VAL A 1 183 ? 15.195 21.484 8.5 1 98.88 183 VAL A N 1
ATOM 1444 C CA . VAL A 1 183 ? 14.406 22.25 7.535 1 98.88 183 VAL A CA 1
ATOM 1445 C C . VAL A 1 183 ? 13.953 23.562 8.164 1 98.88 183 VAL A C 1
ATOM 1447 O O . VAL A 1 183 ? 13.477 24.469 7.473 1 98.88 183 VAL A O 1
ATOM 1450 N N . GLY A 1 184 ? 14.039 23.703 9.539 1 98.12 184 GLY A N 1
ATOM 1451 C CA . GLY A 1 184 ? 13.617 24.922 10.219 1 98.12 184 GLY A CA 1
ATOM 1452 C C . GLY A 1 184 ? 12.172 25.297 9.93 1 98.12 184 GLY A C 1
ATOM 1453 O O . GLY A 1 184 ? 11.273 24.453 10.055 1 98.12 184 GLY A O 1
ATOM 1454 N N . ASP A 1 185 ? 12.023 26.562 9.555 1 97.94 185 ASP A N 1
ATOM 1455 C CA . ASP A 1 185 ? 10.672 27.047 9.305 1 97.94 185 ASP A CA 1
ATOM 1456 C C . ASP A 1 185 ? 10.367 27.094 7.809 1 97.94 185 ASP A C 1
ATOM 1458 O O . ASP A 1 185 ? 9.289 27.531 7.402 1 97.94 185 ASP A O 1
ATOM 1462 N N . GLU A 1 186 ? 11.25 26.578 7.047 1 98.62 186 GLU A N 1
ATOM 1463 C CA . GLU A 1 186 ? 11.094 26.641 5.594 1 98.62 186 GLU A CA 1
ATOM 1464 C C . GLU A 1 186 ? 10.055 25.641 5.109 1 98.62 186 GLU A C 1
ATOM 1466 O O . GLU A 1 186 ? 9.398 25.859 4.094 1 98.62 186 GLU A O 1
ATOM 1471 N N . ILE A 1 187 ? 10.031 24.531 5.723 1 98.88 187 ILE A N 1
ATOM 1472 C CA . ILE A 1 187 ? 9.102 23.453 5.387 1 98.88 187 ILE A CA 1
ATOM 1473 C C . ILE A 1 187 ? 8.383 22.984 6.648 1 98.88 187 ILE A C 1
ATOM 1475 O O . ILE A 1 187 ? 9.008 22.812 7.695 1 98.88 187 ILE A O 1
ATOM 1479 N N . LYS A 1 188 ? 7.121 22.828 6.609 1 98.94 188 LYS A N 1
ATOM 1480 C CA . LYS A 1 188 ? 6.348 22.344 7.754 1 98.94 188 LYS A CA 1
ATOM 1481 C C . LYS A 1 188 ? 6.516 20.844 7.953 1 98.94 188 LYS A C 1
ATOM 1483 O O . LYS A 1 188 ? 6.863 20.125 7.012 1 98.94 188 LYS A O 1
ATOM 1488 N N . ILE A 1 189 ? 6.301 20.406 9.188 1 98.94 189 ILE A N 1
ATOM 1489 C CA . ILE A 1 189 ? 6.461 18.984 9.516 1 98.94 189 ILE A CA 1
ATOM 1490 C C . ILE A 1 189 ? 5.129 18.422 10.008 1 98.94 189 ILE A C 1
ATOM 1492 O O . ILE A 1 189 ? 4.438 19.047 10.812 1 98.94 189 ILE A O 1
ATOM 1496 N N . LYS A 1 190 ? 4.738 17.312 9.477 1 98.94 190 LYS A N 1
ATOM 1497 C CA . LYS A 1 190 ? 3.641 16.5 10 1 98.94 190 LYS A CA 1
ATOM 1498 C C . LYS A 1 190 ? 4.16 15.25 10.711 1 98.94 190 LYS A C 1
ATOM 1500 O O . LYS A 1 190 ? 4.875 14.445 10.109 1 98.94 190 LYS A O 1
ATOM 1505 N N . ALA A 1 191 ? 3.814 15.086 11.945 1 98.88 191 ALA A N 1
ATOM 1506 C CA . ALA A 1 191 ? 4.102 13.859 12.688 1 98.88 191 ALA A CA 1
ATOM 1507 C C . ALA A 1 191 ? 2.957 12.859 12.547 1 98.88 191 ALA A C 1
ATOM 1509 O O . ALA A 1 191 ? 1.805 13.18 12.852 1 98.88 191 ALA A O 1
ATOM 1510 N N . ALA A 1 192 ? 3.293 11.695 12.078 1 98.38 192 ALA A N 1
ATOM 1511 C CA . ALA A 1 192 ? 2.273 10.664 11.906 1 98.38 192 ALA A CA 1
ATOM 1512 C C . ALA A 1 192 ? 2.82 9.289 12.289 1 98.38 192 ALA A C 1
ATOM 1514 O O . ALA A 1 192 ? 4.031 9.07 12.258 1 98.38 192 ALA A O 1
ATOM 1515 N N . GLY A 1 193 ? 1.857 8.398 12.609 1 94.56 193 GLY A N 1
ATOM 1516 C CA . GLY A 1 193 ? 2.197 7.051 13.023 1 94.56 193 GLY A CA 1
ATOM 1517 C C . GLY A 1 193 ? 2.449 6.938 14.516 1 94.56 193 GLY A C 1
ATOM 1518 O O . GLY A 1 193 ? 3.473 7.406 15.016 1 94.56 193 GLY A O 1
ATOM 1519 N N . GLY A 1 194 ? 1.593 6.473 15.266 1 89.44 194 GLY A N 1
ATOM 1520 C CA . GLY A 1 194 ? 1.847 6.137 16.656 1 89.44 194 GLY A CA 1
ATOM 1521 C C . GLY A 1 194 ? 1.544 7.281 17.609 1 89.44 194 GLY A C 1
ATOM 1522 O O . GLY A 1 194 ? 1.892 7.223 18.797 1 89.44 194 GLY A O 1
ATOM 1523 N N . VAL A 1 195 ? 1.024 8.406 17.125 1 96.5 195 VAL A N 1
ATOM 1524 C CA . VAL A 1 195 ? 0.617 9.477 18.031 1 96.5 195 VAL A CA 1
ATOM 1525 C C . VAL A 1 195 ? -0.761 9.172 18.609 1 96.5 195 VAL A C 1
ATOM 1527 O O . VAL A 1 195 ? -1.783 9.438 17.969 1 96.5 195 VAL A O 1
ATOM 1530 N N . ARG A 1 196 ? -0.78 8.711 19.844 1 96.25 196 ARG A N 1
ATOM 1531 C CA . ARG A 1 196 ? -2.023 8.133 20.344 1 96.25 196 ARG A CA 1
ATOM 1532 C C . ARG A 1 196 ? -2.449 8.781 21.656 1 96.25 196 ARG A C 1
ATOM 1534 O O . ARG A 1 196 ? -3.551 8.531 22.156 1 96.25 196 ARG A O 1
ATOM 1541 N N . THR A 1 197 ? -1.546 9.656 22.234 1 97.25 197 THR A N 1
ATOM 1542 C CA . THR A 1 197 ? -1.873 10.258 23.516 1 97.25 197 THR A CA 1
ATOM 1543 C C . THR A 1 197 ? -1.745 11.773 23.453 1 97.25 197 THR A C 1
ATOM 1545 O O . THR A 1 197 ? -1.023 12.305 22.609 1 97.25 197 THR A O 1
ATOM 1548 N N . LEU A 1 198 ? -2.428 12.391 24.391 1 97.44 198 LEU A N 1
ATOM 1549 C CA . LEU A 1 198 ? -2.344 13.836 24.5 1 97.44 198 LEU A CA 1
ATOM 1550 C C . LEU A 1 198 ? -0.912 14.281 24.781 1 97.44 198 LEU A C 1
ATOM 1552 O O . LEU A 1 198 ? -0.421 15.242 24.188 1 97.44 198 LEU A O 1
ATOM 1556 N N . GLU A 1 199 ? -0.268 13.555 25.703 1 96.69 199 GLU A N 1
ATOM 1557 C CA . GLU A 1 199 ? 1.104 13.898 26.062 1 96.69 199 GLU A CA 1
ATOM 1558 C C . GLU A 1 199 ? 2.023 13.859 24.844 1 96.69 199 GLU A C 1
ATOM 1560 O O . GLU A 1 199 ? 2.797 14.797 24.625 1 96.69 199 GLU A O 1
ATOM 1565 N N . THR A 1 200 ? 1.935 12.82 24.047 1 97.69 200 THR A N 1
ATOM 1566 C CA . THR A 1 200 ? 2.754 12.688 22.859 1 97.69 200 THR A CA 1
ATOM 1567 C C . THR A 1 200 ? 2.438 13.805 21.859 1 97.69 200 THR A C 1
ATOM 1569 O O . THR A 1 200 ? 3.346 14.398 21.281 1 97.69 200 THR A O 1
ATOM 1572 N N . ALA A 1 201 ? 1.146 14.047 21.672 1 98.31 201 ALA A N 1
ATOM 1573 C CA . ALA A 1 201 ? 0.729 15.102 20.734 1 98.31 201 ALA A CA 1
ATOM 1574 C C . ALA A 1 201 ? 1.303 16.453 21.141 1 98.31 201 ALA A C 1
ATOM 1576 O O . ALA A 1 201 ? 1.864 17.172 20.312 1 98.31 201 ALA A O 1
ATOM 1577 N N . LEU A 1 202 ? 1.202 16.766 22.438 1 97.81 202 LEU A N 1
ATOM 1578 C CA . LEU A 1 202 ? 1.676 18.062 22.922 1 97.81 202 LEU A CA 1
ATOM 1579 C C . LEU A 1 202 ? 3.191 18.172 22.797 1 97.81 202 LEU A C 1
ATOM 1581 O O . LEU A 1 202 ? 3.713 19.234 22.469 1 97.81 202 LEU A O 1
ATOM 1585 N N . GLN A 1 203 ? 3.873 17.078 23.047 1 97.56 203 GLN A N 1
ATOM 1586 C CA . GLN A 1 203 ? 5.324 17.094 22.891 1 97.56 203 GLN A CA 1
ATOM 1587 C C . GLN A 1 203 ? 5.723 17.297 21.422 1 97.56 203 GLN A C 1
ATOM 1589 O O . GLN A 1 203 ? 6.699 17.984 21.141 1 97.56 203 GLN A O 1
ATOM 1594 N N . MET A 1 204 ? 4.977 16.703 20.516 1 98.44 204 MET A N 1
ATOM 1595 C CA . MET A 1 204 ? 5.223 16.906 19.094 1 98.44 204 MET A CA 1
ATOM 1596 C C . MET A 1 204 ? 5.012 18.375 18.719 1 98.44 204 MET A C 1
ATOM 1598 O O . MET A 1 204 ? 5.812 18.953 17.984 1 98.44 204 MET A O 1
ATOM 1602 N N . ILE A 1 205 ? 3.973 18.938 19.188 1 98.25 205 ILE A N 1
ATOM 1603 C CA . ILE A 1 205 ? 3.668 20.344 18.922 1 98.25 205 ILE A CA 1
ATOM 1604 C C . ILE A 1 205 ? 4.781 21.234 19.469 1 98.25 205 ILE A C 1
ATOM 1606 O O . ILE A 1 205 ? 5.215 22.172 18.797 1 98.25 205 ILE A O 1
ATOM 1610 N N . GLU A 1 206 ? 5.246 20.859 20.625 1 97.5 206 GLU A N 1
ATOM 1611 C CA . GLU A 1 206 ? 6.336 21.625 21.219 1 97.5 206 GLU A CA 1
ATOM 1612 C C . GLU A 1 206 ? 7.605 21.531 20.375 1 97.5 206 GLU A C 1
ATOM 1614 O O . GLU A 1 206 ? 8.383 22.484 20.328 1 97.5 206 GLU A O 1
ATOM 1619 N N . LEU A 1 207 ? 7.789 20.438 19.719 1 97.75 207 LEU A N 1
ATOM 1620 C CA . LEU A 1 207 ? 8.961 20.234 18.875 1 97.75 207 LEU A CA 1
ATOM 1621 C C . LEU A 1 207 ? 8.812 21 17.562 1 97.75 207 LEU A C 1
ATOM 1623 O O . LEU A 1 207 ? 9.766 21.078 16.781 1 97.75 207 LEU A O 1
ATOM 1627 N N . GLY A 1 208 ? 7.605 21.5 17.297 1 97.69 208 GLY A N 1
ATOM 1628 C CA . GLY A 1 208 ? 7.453 22.406 16.172 1 97.69 208 GLY A CA 1
ATOM 1629 C C . GLY A 1 208 ? 6.691 21.797 15.016 1 97.69 208 GLY A C 1
ATOM 1630 O O . GLY A 1 208 ? 6.715 22.328 13.898 1 97.69 208 GLY A O 1
ATOM 1631 N N . VAL A 1 209 ? 5.988 20.672 15.234 1 98.56 209 VAL A N 1
ATOM 1632 C CA . VAL A 1 209 ? 5.199 20.125 14.141 1 98.56 209 VAL A CA 1
ATOM 1633 C C . VAL A 1 209 ? 4 21.016 13.859 1 98.56 209 VAL A C 1
ATOM 1635 O O . VAL A 1 209 ? 3.502 21.703 14.758 1 98.56 209 VAL A O 1
ATOM 1638 N N . SER A 1 210 ? 3.58 20.984 12.625 1 98.75 210 SER A N 1
ATOM 1639 C CA . SER A 1 210 ? 2.457 21.828 12.203 1 98.75 210 SER A CA 1
ATOM 1640 C C . SER A 1 210 ? 1.202 20.984 11.977 1 98.75 210 SER A C 1
ATOM 1642 O O . SER A 1 210 ? 0.099 21.531 11.875 1 98.75 210 SER A O 1
ATOM 1644 N N . ARG A 1 211 ? 1.38 19.75 11.906 1 98.88 211 ARG A N 1
ATOM 1645 C CA . ARG A 1 211 ? 0.294 18.812 11.664 1 98.88 211 ARG A CA 1
ATOM 1646 C C . ARG A 1 211 ? 0.566 17.469 12.352 1 98.88 211 ARG A C 1
ATOM 1648 O O . ARG A 1 211 ? 1.721 17.062 12.492 1 98.88 211 ARG A O 1
ATOM 1655 N N . ILE A 1 212 ? -0.519 16.797 12.773 1 98.88 212 ILE A N 1
ATOM 1656 C CA . ILE A 1 212 ? -0.42 15.461 13.383 1 98.88 212 ILE A CA 1
ATOM 1657 C C . ILE A 1 212 ? -1.409 14.516 12.703 1 98.88 212 ILE A C 1
ATOM 1659 O O . ILE A 1 212 ? -2.602 14.82 12.609 1 98.88 212 ILE A O 1
ATOM 1663 N N . GLY A 1 213 ? -0.9 13.438 12.141 1 98.81 213 GLY A N 1
ATOM 1664 C CA . GLY A 1 213 ? -1.769 12.359 11.68 1 98.81 213 GLY A CA 1
ATOM 1665 C C . GLY A 1 213 ? -2.045 11.32 12.75 1 98.81 213 GLY A C 1
ATOM 1666 O O . GLY A 1 213 ? -1.114 10.75 13.32 1 98.81 213 GLY A O 1
ATOM 1667 N N . SER A 1 214 ? -3.277 11.055 12.984 1 98.38 214 SER A N 1
ATOM 1668 C CA . SER A 1 214 ? -3.615 10.102 14.031 1 98.38 214 SER A CA 1
ATOM 1669 C C . SER A 1 214 ? -4.984 9.477 13.797 1 98.38 214 SER A C 1
ATOM 1671 O O . SER A 1 214 ? -5.875 10.117 13.234 1 98.38 214 SER A O 1
ATOM 1673 N N . THR A 1 215 ? -5.125 8.25 14.242 1 97.31 215 THR A N 1
ATOM 1674 C CA . THR A 1 215 ? -6.43 7.598 14.289 1 97.31 215 THR A CA 1
ATOM 1675 C C . THR A 1 215 ? -7.109 7.859 15.633 1 97.31 215 THR A C 1
ATOM 1677 O O . THR A 1 215 ? -8.297 7.57 15.797 1 97.31 215 THR A O 1
ATOM 1680 N N . ALA A 1 216 ? -6.355 8.5 16.562 1 98 216 ALA A N 1
ATOM 1681 C CA . ALA A 1 216 ? -6.848 8.688 17.922 1 98 216 ALA A CA 1
ATOM 1682 C C . ALA A 1 216 ? -7.16 10.156 18.203 1 98 216 ALA A C 1
ATOM 1684 O O . ALA A 1 216 ? -7.141 10.594 19.344 1 98 216 ALA A O 1
ATOM 1685 N N . SER A 1 217 ? -7.387 10.898 17.172 1 98.56 217 SER A N 1
ATOM 1686 C CA . SER A 1 217 ? -7.57 12.344 17.297 1 98.56 217 SER A CA 1
ATOM 1687 C C . SER A 1 217 ? -8.68 12.68 18.281 1 98.56 217 SER A C 1
ATOM 1689 O O . SER A 1 217 ? -8.516 13.555 19.141 1 98.56 217 SER A O 1
ATOM 1691 N N . VAL A 1 218 ? -9.805 11.977 18.203 1 98.44 218 VAL A N 1
ATOM 1692 C CA . VAL A 1 218 ? -10.953 12.242 19.062 1 98.44 218 VAL A CA 1
ATOM 1693 C C . VAL A 1 218 ? -10.578 12.016 20.516 1 98.44 218 VAL A C 1
ATOM 1695 O O . VAL A 1 218 ? -10.828 12.867 21.375 1 98.44 218 VAL A O 1
ATOM 1698 N N . LEU A 1 219 ? -9.93 10.883 20.797 1 98.06 219 LEU A N 1
ATOM 1699 C CA . LEU A 1 219 ? -9.523 10.539 22.156 1 98.06 219 LEU A CA 1
ATOM 1700 C C . LEU A 1 219 ? -8.578 11.602 22.719 1 98.06 219 LEU A C 1
ATOM 1702 O O . LEU A 1 219 ? -8.695 11.984 23.875 1 98.06 219 LEU A O 1
ATOM 1706 N N . ILE A 1 220 ? -7.691 12.047 21.891 1 98.12 220 ILE A N 1
ATOM 1707 C CA . ILE A 1 220 ? -6.672 13 22.312 1 98.12 220 ILE A CA 1
ATOM 1708 C C . ILE A 1 220 ? -7.324 14.336 22.656 1 98.12 220 ILE A C 1
ATOM 1710 O O . ILE A 1 220 ? -7.039 14.914 23.719 1 98.12 220 ILE A O 1
ATOM 1714 N N . VAL A 1 221 ? -8.211 14.797 21.812 1 97.94 221 VAL A N 1
ATOM 1715 C CA . VAL A 1 221 ? -8.852 16.094 22.047 1 97.94 221 VAL A CA 1
ATOM 1716 C C . VAL A 1 221 ? -9.773 16 23.25 1 97.94 221 VAL A C 1
ATOM 1718 O O . VAL A 1 221 ? -9.844 16.938 24.062 1 97.94 221 VAL A O 1
ATOM 1721 N N . GLU A 1 222 ? -10.484 14.891 23.406 1 97.38 222 GLU A N 1
ATOM 1722 C CA . GLU A 1 222 ? -11.383 14.703 24.547 1 97.38 222 GLU A CA 1
ATOM 1723 C C . GLU A 1 222 ? -10.609 14.664 25.859 1 97.38 222 GLU A C 1
ATOM 1725 O O . GLU A 1 222 ? -11.102 15.109 26.891 1 97.38 222 GLU A O 1
ATOM 1730 N N . GLU A 1 223 ? -9.406 14.109 25.797 1 96 223 GLU A N 1
ATOM 1731 C CA . G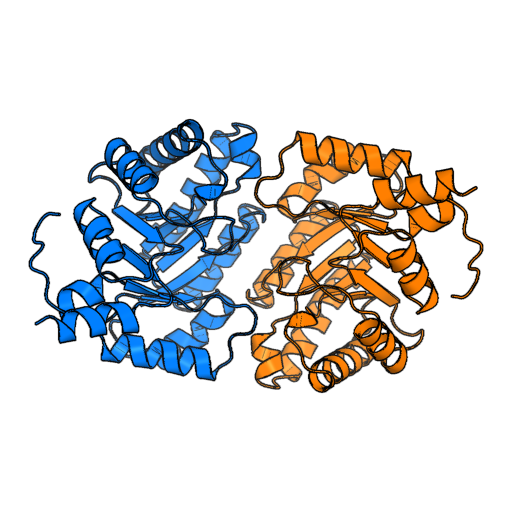LU A 1 223 ? -8.562 14.07 26.984 1 96 223 GLU A CA 1
ATOM 1732 C C . GLU A 1 223 ? -8.195 15.477 27.453 1 96 223 GLU A C 1
ATOM 1734 O O . GLU A 1 223 ? -8.148 15.75 28.656 1 96 223 GLU A O 1
ATOM 1739 N N . LEU A 1 224 ? -7.887 16.328 26.531 1 94.06 224 LEU A N 1
ATOM 1740 C CA . LEU A 1 224 ? -7.609 17.719 26.906 1 94.06 224 LEU A CA 1
ATOM 1741 C C . LEU A 1 224 ? -8.82 18.359 27.562 1 94.06 224 LEU A C 1
ATOM 1743 O O . LEU A 1 224 ? -8.68 19.109 28.531 1 94.06 224 LEU A O 1
ATOM 1747 N N . LYS A 1 225 ? -9.953 18.016 27.062 1 87.06 225 LYS A N 1
ATOM 1748 C CA . LYS A 1 225 ? -11.188 18.578 27.609 1 87.06 225 LYS A CA 1
ATOM 1749 C C . LYS A 1 225 ? -11.375 18.156 29.062 1 87.06 225 LYS A C 1
ATOM 1751 O O . LYS A 1 225 ? -11.852 18.953 29.891 1 87.06 225 LYS A O 1
ATOM 1756 N N . LYS A 1 226 ? -10.969 17.047 29.438 1 89 226 LYS A N 1
ATOM 1757 C CA . LYS A 1 226 ? -11.125 16.547 30.797 1 89 226 LYS A CA 1
ATOM 1758 C C . LYS A 1 226 ? -10.109 17.188 31.75 1 89 226 LYS A C 1
ATOM 1760 O O . LYS A 1 226 ? -10.328 17.234 32.969 1 89 226 LYS A O 1
ATOM 1765 N N . ARG A 1 227 ? -9.117 17.609 31.188 1 83.38 227 ARG A N 1
ATOM 1766 C CA . ARG A 1 227 ? -8.078 18.203 32 1 83.38 227 ARG A CA 1
ATOM 1767 C C . ARG A 1 227 ? -8.383 19.672 32.281 1 83.38 227 ARG A C 1
ATOM 1769 O O . ARG A 1 227 ? -7.859 20.266 33.25 1 83.38 227 ARG A O 1
ATOM 1776 N N . ILE A 1 228 ? -9.211 20.297 31.484 1 69.12 228 ILE A N 1
ATOM 1777 C CA . ILE A 1 228 ? -9.539 21.703 31.703 1 69.12 228 ILE A CA 1
ATOM 1778 C C . ILE A 1 228 ? -10.883 21.812 32.406 1 69.12 228 ILE A C 1
ATOM 1780 O O . ILE A 1 228 ? -11.844 21.109 32.062 1 69.12 228 ILE A O 1
ATOM 1784 N N . MET B 1 1 ? -1.572 -37.281 5.855 1 43.75 1 MET B N 1
ATOM 1785 C CA . MET B 1 1 ? -1.109 -36.219 4.973 1 43.75 1 MET B CA 1
ATOM 1786 C C . MET B 1 1 ? -0.66 -36.781 3.629 1 43.75 1 MET B C 1
ATOM 1788 O O . MET B 1 1 ? 0.143 -37.719 3.576 1 43.75 1 MET B O 1
ATOM 1792 N N . GLY B 1 2 ? -1.441 -36.656 2.646 1 50.56 2 GLY B N 1
ATOM 1793 C CA . GLY B 1 2 ? -1.221 -37.5 1.47 1 50.56 2 GLY B CA 1
ATOM 1794 C C . GLY B 1 2 ? 0.187 -37.375 0.917 1 50.56 2 GLY B C 1
ATOM 1795 O O . GLY B 1 2 ? 0.853 -36.344 1.105 1 50.56 2 GLY B O 1
ATOM 1796 N N . ASN B 1 3 ? 0.944 -38.438 0.799 1 62.44 3 ASN B N 1
ATOM 1797 C CA . ASN B 1 3 ? 2.311 -38.656 0.336 1 62.44 3 ASN B CA 1
ATOM 1798 C C . ASN B 1 3 ? 2.514 -38.125 -1.081 1 62.44 3 ASN B C 1
ATOM 1800 O O . ASN B 1 3 ? 2.359 -38.875 -2.053 1 62.44 3 ASN B O 1
ATOM 1804 N N . ILE B 1 4 ? 2.34 -36.688 -1.275 1 75.38 4 ILE B N 1
ATOM 1805 C CA . ILE B 1 4 ? 2.633 -36.188 -2.615 1 75.38 4 ILE B CA 1
ATOM 1806 C C . ILE B 1 4 ? 4.102 -36.438 -2.951 1 75.38 4 ILE B C 1
ATOM 1808 O O . ILE B 1 4 ? 4.988 -36.188 -2.137 1 75.38 4 ILE B O 1
ATOM 1812 N N . GLN B 1 5 ? 4.293 -37.281 -3.934 1 87.19 5 GLN B N 1
ATOM 1813 C CA . GLN B 1 5 ? 5.645 -37.438 -4.465 1 87.19 5 GLN B CA 1
ATOM 1814 C C . GLN B 1 5 ? 6 -36.312 -5.414 1 87.19 5 GLN B C 1
ATOM 1816 O O . GLN B 1 5 ? 5.406 -36.188 -6.488 1 87.19 5 GLN B O 1
ATOM 1821 N N . ILE B 1 6 ? 6.723 -35.344 -4.957 1 93.56 6 ILE B N 1
ATOM 1822 C CA . ILE B 1 6 ? 7.148 -34.156 -5.715 1 93.56 6 ILE B CA 1
ATOM 1823 C C . ILE B 1 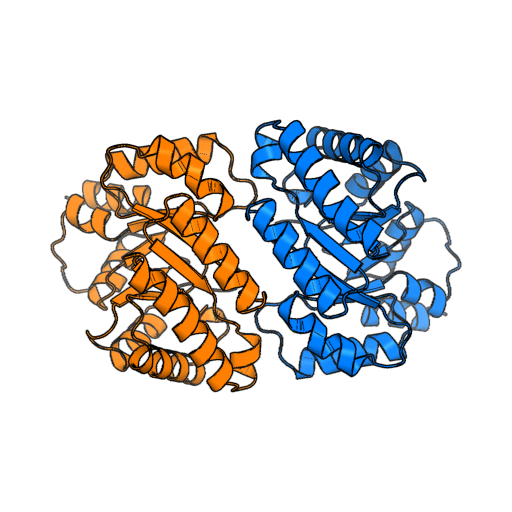6 ? 8.656 -33.969 -5.543 1 93.56 6 ILE B C 1
ATOM 1825 O O . ILE B 1 6 ? 9.188 -34.125 -4.438 1 93.56 6 ILE B O 1
ATOM 1829 N N . ASN B 1 7 ? 9.352 -33.812 -6.68 1 94.38 7 ASN B N 1
ATOM 1830 C CA . ASN B 1 7 ? 10.773 -33.531 -6.555 1 94.38 7 ASN B CA 1
ATOM 1831 C C . ASN B 1 7 ? 11.031 -32.031 -6.426 1 94.38 7 ASN B C 1
ATOM 1833 O O . ASN B 1 7 ? 10.094 -31.219 -6.434 1 94.38 7 ASN B O 1
ATOM 1837 N N . GLN B 1 8 ? 12.25 -31.625 -6.25 1 95.06 8 GLN B N 1
ATOM 1838 C CA . GLN B 1 8 ? 12.625 -30.25 -5.953 1 95.06 8 GLN B CA 1
ATOM 1839 C C . GLN B 1 8 ? 12.234 -29.312 -7.098 1 95.06 8 GLN B C 1
ATOM 1841 O O . GLN B 1 8 ? 11.727 -28.219 -6.863 1 95.06 8 GLN B O 1
ATOM 1846 N N . GLN B 1 9 ? 12.477 -29.797 -8.297 1 95.94 9 GLN B N 1
ATOM 1847 C CA . GLN B 1 9 ? 12.188 -28.984 -9.461 1 95.94 9 GLN B CA 1
ATOM 1848 C C . GLN B 1 9 ? 10.688 -28.734 -9.594 1 95.94 9 GLN B C 1
ATOM 1850 O O . GLN B 1 9 ? 10.258 -27.609 -9.898 1 95.94 9 GLN B O 1
ATOM 1855 N N . GLU B 1 10 ? 9.969 -29.734 -9.391 1 97.38 10 GLU B N 1
ATOM 1856 C CA . GLU B 1 10 ? 8.516 -29.625 -9.445 1 97.38 10 GLU B CA 1
ATOM 1857 C C . GLU B 1 10 ? 7.992 -28.688 -8.352 1 97.38 10 GLU B C 1
ATOM 1859 O O . GLU B 1 10 ? 7.105 -27.875 -8.602 1 97.38 10 GLU B O 1
ATOM 1864 N N . LEU B 1 11 ? 8.516 -28.844 -7.121 1 98.12 11 LEU B N 1
ATOM 1865 C CA . LEU B 1 11 ? 8.117 -27.984 -6.016 1 98.12 11 LEU B CA 1
ATOM 1866 C C . LEU B 1 11 ? 8.469 -26.531 -6.309 1 98.12 11 LEU B C 1
ATOM 1868 O O . LEU B 1 11 ? 7.652 -25.641 -6.078 1 98.12 11 LEU B O 1
ATOM 1872 N N . ALA B 1 12 ? 9.648 -26.328 -6.859 1 98.5 12 ALA B N 1
ATOM 1873 C CA . ALA B 1 12 ? 10.125 -24.984 -7.145 1 98.5 12 ALA B CA 1
ATOM 1874 C C . ALA B 1 12 ? 9.211 -24.266 -8.133 1 98.5 12 ALA B C 1
ATOM 1876 O O . ALA B 1 12 ? 9 -23.047 -8.031 1 98.5 12 ALA B O 1
ATOM 1877 N N . ALA B 1 13 ? 8.625 -25 -9.008 1 98.44 13 ALA B N 1
ATOM 1878 C CA . ALA B 1 13 ? 7.816 -24.438 -10.086 1 98.44 13 ALA B CA 1
ATOM 1879 C C . ALA B 1 13 ? 6.484 -23.922 -9.555 1 98.44 13 ALA B C 1
ATOM 1881 O O . ALA B 1 13 ? 5.762 -23.219 -10.266 1 98.44 13 ALA B O 1
ATOM 1882 N N . TYR B 1 14 ? 6.156 -24.141 -8.281 1 98.75 14 TYR B N 1
ATOM 1883 C CA . TYR B 1 14 ? 4.941 -23.609 -7.668 1 98.75 14 TYR B CA 1
ATOM 1884 C C . TYR B 1 14 ? 5.168 -22.203 -7.133 1 98.75 14 TYR B C 1
ATOM 1886 O O . TYR B 1 14 ? 4.211 -21.484 -6.824 1 98.75 14 TYR B O 1
ATOM 1894 N N . PHE B 1 15 ? 6.406 -21.797 -7.027 1 98.88 15 PHE B N 1
ATOM 1895 C CA . PHE B 1 15 ? 6.664 -20.656 -6.16 1 98.88 15 PHE B CA 1
ATOM 1896 C C . PHE B 1 15 ? 6.789 -19.375 -6.977 1 98.88 15 PHE B C 1
ATOM 1898 O O . PHE B 1 15 ? 7.543 -19.328 -7.949 1 98.88 15 PHE B O 1
ATOM 1905 N N . ASP B 1 16 ? 6.047 -18.453 -6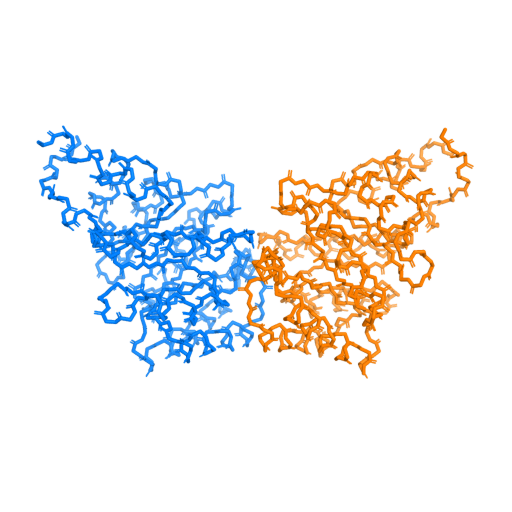.613 1 98.94 16 ASP B N 1
ATOM 1906 C CA . ASP B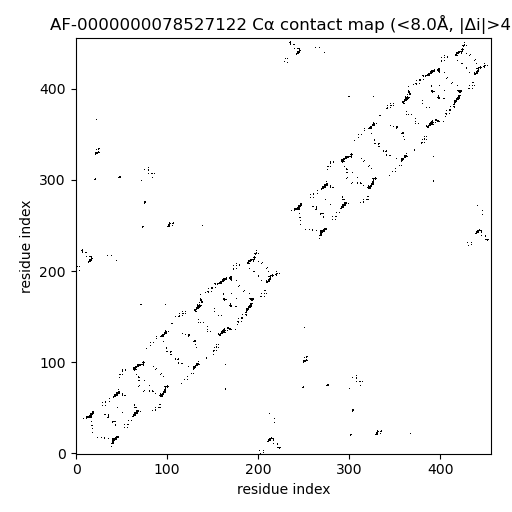 1 16 ? 6.383 -17.047 -6.816 1 98.94 16 ASP B CA 1
ATOM 1907 C C . ASP B 1 16 ? 7.289 -16.531 -5.703 1 98.94 16 ASP B C 1
ATOM 1909 O O . ASP B 1 16 ? 6.824 -16.266 -4.586 1 98.94 16 ASP B O 1
ATOM 1913 N N . HIS B 1 17 ? 8.531 -16.375 -6.012 1 98.88 17 HIS B N 1
ATOM 1914 C CA . HIS B 1 17 ? 9.508 -15.891 -5.043 1 98.88 17 HIS B CA 1
ATOM 1915 C C . HIS B 1 17 ? 9.375 -14.383 -4.836 1 98.88 17 HIS B C 1
ATOM 1917 O O . HIS B 1 17 ? 9.5 -13.609 -5.785 1 98.88 17 HIS B O 1
ATOM 1923 N N . THR B 1 18 ? 9.117 -13.945 -3.574 1 98.88 18 THR B N 1
ATOM 1924 C CA . THR B 1 18 ? 8.453 -12.656 -3.387 1 98.88 18 THR B CA 1
ATOM 1925 C C . THR B 1 18 ? 9.367 -11.68 -2.658 1 98.88 18 THR B C 1
ATOM 1927 O O . THR B 1 18 ? 10.039 -12.055 -1.693 1 98.88 18 THR B O 1
ATOM 1930 N N . GLN B 1 19 ? 9.508 -10.508 -3.1 1 98.69 19 GLN B N 1
ATOM 1931 C CA . GLN B 1 19 ? 10.109 -9.352 -2.436 1 98.69 19 GLN B CA 1
ATOM 1932 C C . GLN B 1 19 ? 9.258 -8.102 -2.643 1 98.69 19 GLN B C 1
ATOM 1934 O O . GLN B 1 19 ? 9.383 -7.422 -3.664 1 98.69 19 GLN B O 1
ATOM 1939 N N . LEU B 1 20 ? 8.453 -7.746 -1.634 1 98.62 20 LEU B N 1
ATOM 1940 C CA . LEU B 1 20 ? 7.512 -6.641 -1.791 1 98.62 20 LEU B CA 1
ATOM 1941 C C . LEU B 1 20 ? 7.746 -5.574 -0.728 1 98.62 20 LEU B C 1
ATOM 1943 O O . LEU B 1 20 ? 6.969 -4.621 -0.617 1 98.62 20 LEU B O 1
ATOM 1947 N N . ARG B 1 21 ? 8.844 -5.742 0.042 1 97.88 21 ARG B N 1
ATOM 1948 C CA . ARG B 1 21 ? 9.109 -4.77 1.097 1 97.88 21 ARG B CA 1
ATOM 1949 C C . ARG B 1 21 ? 9.477 -3.41 0.509 1 97.88 21 ARG B C 1
ATOM 1951 O O . ARG B 1 21 ? 10.211 -3.33 -0.475 1 97.88 21 ARG B O 1
ATOM 1958 N N . ALA B 1 22 ? 8.953 -2.357 1.217 1 97.94 22 ALA B N 1
ATOM 1959 C CA . ALA B 1 22 ? 9.164 -0.99 0.751 1 97.94 22 ALA B CA 1
ATOM 1960 C C . ALA B 1 22 ? 10.648 -0.64 0.729 1 97.94 22 ALA B C 1
ATOM 1962 O O . ALA B 1 22 ? 11.094 0.149 -0.107 1 97.94 22 ALA B O 1
ATOM 1963 N N . TRP B 1 23 ? 11.406 -1.239 1.643 1 97.94 23 TRP B N 1
ATOM 1964 C CA . TRP B 1 23 ? 12.789 -0.814 1.853 1 97.94 23 TRP B CA 1
ATOM 1965 C C . TRP B 1 23 ? 13.758 -1.761 1.156 1 97.94 23 TRP B C 1
ATOM 1967 O O . TRP B 1 23 ? 14.961 -1.732 1.425 1 97.94 23 TRP B O 1
ATOM 1977 N N . ALA B 1 24 ? 13.258 -2.674 0.36 1 98.25 24 ALA B N 1
ATOM 1978 C CA . ALA B 1 24 ? 14.133 -3.611 -0.341 1 98.25 24 ALA B CA 1
ATOM 1979 C C . ALA B 1 24 ? 15.156 -2.873 -1.193 1 98.25 24 ALA B C 1
ATOM 1981 O O . ALA B 1 24 ? 14.828 -1.898 -1.872 1 98.25 24 ALA B O 1
ATOM 1982 N N . SER B 1 25 ? 16.359 -3.332 -1.172 1 97.19 25 SER B N 1
ATOM 1983 C CA . SER B 1 25 ? 17.453 -2.717 -1.91 1 97.19 25 SER B CA 1
ATOM 1984 C C . SER B 1 25 ? 17.641 -3.363 -3.281 1 97.19 25 SER B C 1
ATOM 1986 O O . SER B 1 25 ? 17 -4.383 -3.578 1 97.19 25 SER B O 1
ATOM 1988 N N . HIS B 1 26 ? 18.484 -2.705 -4.039 1 97.06 26 HIS B N 1
ATOM 1989 C CA . HIS B 1 26 ? 18.859 -3.299 -5.312 1 97.06 26 HIS B CA 1
ATOM 1990 C C . HIS B 1 26 ? 19.438 -4.695 -5.117 1 97.06 26 HIS B C 1
ATOM 1992 O O . HIS B 1 26 ? 19.125 -5.613 -5.879 1 97.06 26 HIS B O 1
ATOM 1998 N N . GLN B 1 27 ? 20.25 -4.871 -4.098 1 98.31 27 GLN B N 1
ATOM 1999 C CA . GLN B 1 27 ? 20.891 -6.16 -3.83 1 98.31 27 GLN B CA 1
ATOM 2000 C C . GLN B 1 27 ? 19.844 -7.215 -3.471 1 98.31 27 GLN B C 1
ATOM 2002 O O . GLN B 1 27 ? 20 -8.391 -3.805 1 98.31 27 GLN B O 1
ATOM 2007 N N . ASP B 1 28 ? 18.844 -6.816 -2.826 1 98.69 28 ASP B N 1
ATOM 2008 C CA . ASP B 1 28 ? 17.75 -7.742 -2.518 1 98.69 28 ASP B CA 1
ATOM 2009 C C . ASP B 1 28 ? 17.125 -8.305 -3.793 1 98.69 28 ASP B C 1
ATOM 2011 O O . ASP B 1 28 ? 16.766 -9.484 -3.85 1 98.69 28 ASP B O 1
ATOM 2015 N N . PHE B 1 29 ? 17 -7.461 -4.785 1 98.81 29 PHE B N 1
ATOM 2016 C CA . PHE B 1 29 ? 16.391 -7.898 -6.039 1 98.81 29 PHE B CA 1
ATOM 2017 C C . PHE B 1 29 ? 17.375 -8.742 -6.848 1 98.81 29 PHE B C 1
ATOM 2019 O O . PHE B 1 29 ? 16.969 -9.68 -7.539 1 98.81 29 PHE B O 1
ATOM 2026 N N . VAL B 1 30 ? 18.656 -8.406 -6.762 1 98.88 30 VAL B N 1
ATOM 2027 C CA . VAL B 1 30 ? 19.656 -9.266 -7.379 1 98.88 30 VAL B CA 1
ATOM 2028 C C . VAL B 1 30 ? 19.578 -10.664 -6.785 1 98.88 30 VAL B C 1
ATOM 2030 O O . VAL B 1 30 ? 19.531 -11.656 -7.52 1 98.88 30 VAL B O 1
ATOM 2033 N N . LYS B 1 31 ? 19.531 -10.711 -5.52 1 98.88 31 LYS B N 1
ATOM 2034 C CA . LYS B 1 31 ? 19.422 -11.992 -4.828 1 98.88 31 LYS B CA 1
ATOM 2035 C C . LYS B 1 31 ? 18.141 -12.727 -5.219 1 98.88 31 LYS B C 1
ATOM 2037 O O . LYS B 1 31 ? 18.172 -13.922 -5.504 1 98.88 31 LYS B O 1
ATOM 2042 N N . LEU B 1 32 ? 17.078 -12.023 -5.215 1 98.94 32 LEU B N 1
ATOM 2043 C CA . LEU B 1 32 ? 15.766 -12.562 -5.578 1 98.94 32 LEU B CA 1
ATOM 2044 C C . LEU B 1 32 ? 15.82 -13.242 -6.941 1 98.94 32 LEU B C 1
ATOM 2046 O O . LEU B 1 32 ? 15.375 -14.383 -7.09 1 98.94 32 LEU B O 1
ATOM 2050 N N . CYS B 1 33 ? 16.328 -12.539 -7.891 1 98.94 33 CYS B N 1
ATOM 2051 C CA . CYS B 1 33 ? 16.375 -13.023 -9.266 1 98.94 33 CYS B CA 1
ATOM 2052 C C . CYS B 1 33 ? 17.344 -14.18 -9.406 1 98.94 33 CYS B C 1
ATOM 2054 O O . CYS B 1 33 ? 17.047 -15.18 -10.062 1 98.94 33 CYS B O 1
ATOM 2056 N N . LYS B 1 34 ? 18.5 -14.055 -8.766 1 98.88 34 LYS B N 1
ATOM 2057 C CA . LYS B 1 34 ? 19.484 -15.117 -8.828 1 98.88 34 LYS B CA 1
ATOM 2058 C C . LYS B 1 34 ? 18.938 -16.406 -8.219 1 98.88 34 LYS B C 1
ATOM 2060 O O . LYS B 1 34 ? 19.109 -17.484 -8.797 1 98.88 34 LYS B O 1
ATOM 2065 N N . GLU B 1 35 ? 18.344 -16.281 -7.117 1 98.88 35 GLU B N 1
ATOM 2066 C CA . GLU B 1 35 ? 17.734 -17.453 -6.48 1 98.88 35 GLU B CA 1
ATOM 2067 C C . GLU B 1 35 ? 16.656 -18.062 -7.363 1 98.88 35 GLU B C 1
ATOM 2069 O O . GLU B 1 35 ? 16.562 -19.297 -7.488 1 98.88 35 GLU B O 1
ATOM 2074 N N . SER B 1 36 ? 15.875 -17.188 -7.922 1 98.94 36 SER B N 1
ATOM 2075 C CA . SER B 1 36 ? 14.781 -17.688 -8.75 1 98.94 36 SER B CA 1
ATOM 2076 C C . SER B 1 36 ? 15.305 -18.469 -9.953 1 98.94 36 SER B C 1
ATOM 2078 O O . SER B 1 36 ? 14.742 -19.5 -10.32 1 98.94 36 SER B O 1
ATOM 2080 N N . MET B 1 37 ? 16.344 -18 -10.539 1 98.75 37 MET B N 1
ATOM 2081 C CA . MET B 1 37 ? 16.969 -18.703 -11.656 1 98.75 37 MET B CA 1
ATOM 2082 C C . MET B 1 37 ? 17.609 -20.016 -11.195 1 98.75 37 MET B C 1
ATOM 2084 O O . MET B 1 37 ? 17.438 -21.047 -11.844 1 98.75 37 MET B O 1
ATOM 2088 N N . LYS B 1 38 ? 18.281 -19.953 -10.125 1 98.38 38 LYS B N 1
ATOM 2089 C CA . LYS B 1 38 ? 19.016 -21.109 -9.617 1 98.38 38 LYS B CA 1
ATOM 2090 C C . LYS B 1 38 ? 18.062 -22.266 -9.297 1 98.38 38 LYS B C 1
ATOM 2092 O O . LYS B 1 38 ? 18.328 -23.406 -9.648 1 98.38 38 LYS B O 1
ATOM 2097 N N . TYR B 1 39 ? 16.938 -21.953 -8.648 1 98.38 39 TYR B N 1
ATOM 2098 C CA . TYR B 1 39 ? 16.047 -23 -8.148 1 98.38 39 TYR B CA 1
ATOM 2099 C C . TYR B 1 39 ? 14.953 -23.312 -9.148 1 98.38 39 TYR B C 1
ATOM 2101 O O . TYR B 1 39 ? 14.289 -24.344 -9.047 1 98.38 39 TYR B O 1
ATOM 2109 N N . GLY B 1 40 ? 14.781 -22.406 -10.07 1 98.44 40 GLY B N 1
ATOM 2110 C CA . GLY B 1 40 ? 13.727 -22.609 -11.047 1 98.44 40 GLY B CA 1
ATOM 2111 C C . GLY B 1 40 ? 12.352 -22.219 -10.531 1 98.44 40 GLY B C 1
ATOM 2112 O O . GLY B 1 40 ? 11.367 -22.922 -10.766 1 98.44 40 GLY B O 1
ATOM 2113 N N . PHE B 1 41 ? 12.258 -21.109 -9.773 1 98.88 41 PHE B N 1
ATOM 2114 C CA . PHE B 1 41 ? 10.961 -20.594 -9.344 1 98.88 41 PHE B CA 1
ATOM 2115 C C . PHE B 1 41 ? 10.18 -20.031 -10.531 1 98.88 41 PHE B C 1
ATOM 2117 O O . PHE B 1 41 ? 10.758 -19.703 -11.57 1 98.88 41 PHE B O 1
ATOM 2124 N N . LYS B 1 42 ? 8.883 -20 -10.414 1 98.88 42 LYS B N 1
ATOM 2125 C CA . LYS B 1 42 ? 8.016 -19.641 -11.531 1 98.88 42 LYS B CA 1
ATOM 2126 C C . LYS B 1 42 ? 8.078 -18.141 -11.82 1 98.88 42 LYS B C 1
ATOM 2128 O O . LYS B 1 42 ? 8.094 -17.734 -12.984 1 98.88 42 LYS B O 1
ATOM 2133 N N . MET B 1 43 ? 8.109 -17.375 -10.766 1 98.88 43 MET B N 1
ATOM 2134 C CA . MET B 1 43 ? 7.988 -15.922 -10.906 1 98.88 43 MET B CA 1
ATOM 2135 C C . MET B 1 43 ? 8.648 -15.203 -9.734 1 98.88 43 MET B C 1
ATOM 2137 O O . MET B 1 43 ? 8.68 -15.727 -8.617 1 98.88 43 MET B O 1
ATOM 2141 N N . VAL B 1 44 ? 9.234 -14.039 -10 1 98.94 44 VAL B N 1
ATOM 2142 C CA . VAL B 1 44 ? 9.492 -13.102 -8.914 1 98.94 44 VAL B CA 1
ATOM 2143 C C . VAL B 1 44 ? 8.289 -12.18 -8.727 1 98.94 44 VAL B C 1
ATOM 2145 O O . VAL B 1 44 ? 7.723 -11.68 -9.703 1 98.94 44 VAL B O 1
ATOM 2148 N N . ALA B 1 45 ? 7.809 -12.07 -7.539 1 98.94 45 ALA B N 1
ATOM 2149 C CA . ALA B 1 45 ? 6.699 -11.18 -7.203 1 98.94 45 ALA B CA 1
ATOM 2150 C C . ALA B 1 45 ? 7.203 -9.891 -6.574 1 98.94 45 ALA B C 1
ATOM 2152 O O . ALA B 1 45 ? 7.777 -9.906 -5.484 1 98.94 45 ALA B O 1
ATOM 2153 N N . ILE B 1 46 ? 6.961 -8.781 -7.285 1 98.94 46 ILE B N 1
ATOM 2154 C CA . ILE B 1 46 ? 7.57 -7.516 -6.879 1 98.94 46 ILE B CA 1
ATOM 2155 C C . ILE B 1 46 ? 6.574 -6.375 -7.082 1 98.94 46 ILE B C 1
ATOM 2157 O O . ILE B 1 46 ? 5.52 -6.566 -7.688 1 98.94 46 ILE B O 1
ATOM 2161 N N . ASN B 1 47 ? 6.957 -5.188 -6.539 1 98.88 47 ASN B N 1
ATOM 2162 C CA . ASN B 1 47 ? 6.219 -3.959 -6.812 1 98.88 47 ASN B CA 1
ATOM 2163 C C . ASN B 1 47 ? 6.477 -3.455 -8.227 1 98.88 47 ASN B C 1
ATOM 2165 O O . ASN B 1 47 ? 7.52 -3.746 -8.82 1 98.88 47 ASN B O 1
ATOM 2169 N N . PRO B 1 48 ? 5.57 -2.641 -8.75 1 98.81 48 PRO B N 1
ATOM 2170 C CA . PRO B 1 48 ? 5.617 -2.277 -10.164 1 98.81 48 PRO B CA 1
ATOM 2171 C C . PRO B 1 48 ? 6.895 -1.527 -10.539 1 98.81 48 PRO B C 1
ATOM 2173 O O . PRO B 1 48 ? 7.434 -1.721 -11.633 1 98.81 48 PRO B O 1
ATOM 2176 N N . VAL B 1 49 ? 7.387 -0.72 -9.664 1 98.75 49 VAL B N 1
ATOM 2177 C CA . VAL B 1 49 ? 8.516 0.133 -10.008 1 98.75 49 VAL B CA 1
ATOM 2178 C C . VAL B 1 49 ? 9.766 -0.722 -10.211 1 98.75 49 VAL B C 1
ATOM 2180 O O . VAL B 1 49 ? 10.727 -0.29 -10.859 1 98.75 49 VAL B O 1
ATOM 2183 N N . GLN B 1 50 ? 9.75 -1.96 -9.766 1 98.81 50 GLN B N 1
ATOM 2184 C CA . GLN B 1 50 ? 10.93 -2.826 -9.82 1 98.81 50 GLN B CA 1
ATOM 2185 C C . GLN B 1 50 ? 10.914 -3.688 -11.078 1 98.81 50 GLN B C 1
ATOM 2187 O O . GLN B 1 50 ? 11.859 -4.441 -11.328 1 98.81 50 GLN B O 1
ATOM 2192 N N . VAL B 1 51 ? 9.914 -3.559 -11.938 1 98.94 51 VAL B N 1
ATOM 2193 C CA . VAL B 1 51 ? 9.703 -4.469 -13.055 1 98.94 51 VAL B CA 1
ATOM 2194 C C . VAL B 1 51 ? 10.859 -4.348 -14.047 1 98.94 51 VAL B C 1
ATOM 2196 O O . VAL B 1 51 ? 11.453 -5.352 -14.445 1 98.94 51 VAL B O 1
ATOM 2199 N N . VAL B 1 52 ? 11.219 -3.135 -14.383 1 98.75 52 VAL B N 1
ATOM 2200 C CA . VAL B 1 52 ? 12.281 -2.936 -15.359 1 98.75 52 VAL B CA 1
ATOM 2201 C C . VAL B 1 52 ? 13.578 -3.545 -14.836 1 98.75 52 VAL B C 1
ATOM 2203 O O . VAL B 1 52 ? 14.289 -4.234 -15.578 1 98.75 52 VAL B O 1
ATOM 2206 N N . ARG B 1 53 ? 13.867 -3.344 -13.57 1 98.5 53 ARG B N 1
ATOM 2207 C CA . ARG B 1 53 ? 15.078 -3.861 -12.93 1 98.5 53 ARG B CA 1
ATOM 2208 C C . ARG B 1 53 ? 15.102 -5.387 -12.969 1 98.5 53 ARG B C 1
ATOM 2210 O O . ARG B 1 53 ? 16.094 -5.984 -13.375 1 98.5 53 ARG B O 1
ATOM 2217 N N . CYS B 1 54 ? 14.023 -6.004 -12.539 1 98.88 54 CYS B N 1
ATOM 2218 C CA . CYS B 1 54 ? 13.992 -7.461 -12.445 1 98.88 54 CYS B CA 1
ATOM 2219 C C . CYS B 1 54 ? 13.961 -8.094 -13.836 1 98.88 54 CYS B C 1
ATOM 2221 O O . CYS B 1 54 ? 14.516 -9.172 -14.039 1 98.88 54 CYS B O 1
ATOM 2223 N N . ARG B 1 55 ? 13.297 -7.418 -14.82 1 98.75 55 ARG B N 1
ATOM 2224 C CA . ARG B 1 55 ? 13.305 -7.906 -16.203 1 98.75 55 ARG B CA 1
ATOM 2225 C C . ARG B 1 55 ? 14.727 -7.945 -16.75 1 98.75 55 ARG B C 1
ATOM 2227 O O . ARG B 1 55 ? 15.102 -8.898 -17.438 1 98.75 55 ARG B O 1
ATOM 2234 N N . LYS B 1 56 ? 15.461 -6.918 -16.453 1 98.69 56 LYS B N 1
ATOM 2235 C CA . LYS B 1 56 ? 16.859 -6.879 -16.906 1 98.69 56 LYS B CA 1
ATOM 2236 C C . LYS B 1 56 ? 17.672 -7.98 -16.234 1 98.69 56 LYS B C 1
ATOM 2238 O O . LYS B 1 56 ? 18.453 -8.672 -16.906 1 98.69 56 LYS B O 1
ATOM 2243 N N . LEU B 1 57 ? 17.516 -8.18 -14.93 1 98.75 57 LEU B N 1
ATOM 2244 C CA . LEU B 1 57 ? 18.266 -9.172 -14.164 1 98.75 57 LEU B CA 1
ATOM 2245 C C . LEU B 1 57 ? 17.922 -10.578 -14.633 1 98.75 57 LEU B C 1
ATOM 2247 O O . LEU B 1 57 ? 18.766 -11.484 -14.547 1 98.75 57 LEU B O 1
ATOM 2251 N N . LEU B 1 58 ? 16.719 -10.75 -15.188 1 98.81 58 LEU B N 1
ATOM 2252 C CA . LEU B 1 58 ? 16.234 -12.078 -15.539 1 98.81 58 LEU B CA 1
ATOM 2253 C C . LEU B 1 58 ? 16.266 -12.289 -17.047 1 98.81 58 LEU B C 1
ATOM 2255 O O . LEU B 1 58 ? 15.586 -13.172 -17.578 1 98.81 58 LEU B O 1
ATOM 2259 N N . GLU B 1 59 ? 16.953 -11.398 -17.75 1 97.88 59 GLU B N 1
ATOM 2260 C CA . GLU B 1 59 ? 17.031 -11.508 -19.203 1 97.88 59 GLU B CA 1
ATOM 2261 C C . GLU B 1 59 ? 17.469 -12.906 -19.625 1 97.88 59 GLU B C 1
ATOM 2263 O O . GLU B 1 59 ? 18.438 -13.453 -19.094 1 97.88 59 GLU B O 1
ATOM 2268 N N . GLY B 1 60 ? 16.688 -13.484 -20.516 1 97.12 60 GLY B N 1
ATOM 2269 C CA . GLY B 1 60 ? 17.016 -14.797 -21.047 1 97.12 60 GLY B CA 1
ATOM 2270 C C . GLY B 1 60 ? 16.531 -15.938 -20.172 1 97.12 60 GLY B C 1
ATOM 2271 O O . GLY B 1 60 ? 16.672 -17.109 -20.531 1 97.12 60 GLY B O 1
ATOM 2272 N N . SER B 1 61 ? 15.984 -15.633 -19.047 1 97.75 61 SER B N 1
ATOM 2273 C CA . SER B 1 61 ? 15.477 -16.625 -18.109 1 97.75 61 SER B CA 1
ATOM 2274 C C . SER B 1 61 ? 13.992 -16.875 -18.312 1 97.75 61 SER B C 1
ATOM 2276 O O . SER B 1 61 ? 13.266 -16 -18.766 1 97.75 61 SER B O 1
ATOM 2278 N N . PRO B 1 62 ? 13.57 -18.094 -18.047 1 98.12 62 PRO B N 1
ATOM 2279 C CA . PRO B 1 62 ? 12.141 -18.375 -18.141 1 98.12 62 PRO B CA 1
ATOM 2280 C C . PRO B 1 62 ? 11.359 -17.891 -16.922 1 98.12 62 PRO B C 1
ATOM 2282 O O . PRO B 1 62 ? 10.133 -17.984 -16.891 1 98.12 62 PRO B O 1
ATOM 2285 N N . VAL B 1 63 ? 12.086 -17.391 -15.891 1 98.88 63 VAL B N 1
ATOM 2286 C CA . VAL B 1 63 ? 11.43 -16.891 -14.688 1 98.88 63 VAL B CA 1
ATOM 2287 C C . VAL B 1 63 ? 10.562 -15.688 -15.023 1 98.88 63 VAL B C 1
ATOM 2289 O O . VAL B 1 63 ? 11.023 -14.75 -15.688 1 98.88 63 VAL B O 1
ATOM 2292 N N . HIS B 1 64 ? 9.32 -15.727 -14.625 1 98.94 64 HIS B N 1
ATOM 2293 C CA . HIS B 1 64 ? 8.398 -14.625 -14.875 1 98.94 64 HIS B CA 1
ATOM 2294 C C . HIS B 1 64 ? 8.68 -13.453 -13.938 1 98.94 64 HIS B C 1
ATOM 2296 O O . HIS B 1 64 ? 9.258 -13.633 -12.859 1 98.94 64 HIS B O 1
ATOM 2302 N N . VAL B 1 65 ? 8.289 -12.258 -14.414 1 98.94 65 VAL B N 1
ATOM 2303 C CA . VAL B 1 65 ? 8.289 -11.047 -13.594 1 98.94 65 VAL B CA 1
ATOM 2304 C C . VAL B 1 65 ? 6.852 -10.617 -13.305 1 98.94 65 VAL B C 1
ATOM 2306 O O . VAL B 1 65 ? 6.098 -10.297 -14.234 1 98.94 65 VAL B O 1
ATOM 2309 N N . GLY B 1 66 ? 6.465 -10.664 -12.055 1 98.94 66 GLY B N 1
ATOM 2310 C CA . GLY B 1 66 ? 5.117 -10.281 -11.664 1 98.94 66 GLY B CA 1
ATOM 2311 C C . GLY B 1 66 ? 5.062 -8.945 -10.938 1 98.94 66 GLY B C 1
ATOM 2312 O O . GLY B 1 66 ? 5.941 -8.641 -10.133 1 98.94 66 GLY B O 1
ATOM 2313 N N . ALA B 1 67 ? 4.051 -8.18 -11.211 1 98.94 67 ALA B N 1
ATOM 2314 C CA . ALA B 1 67 ? 3.857 -6.891 -10.555 1 98.94 67 ALA B CA 1
ATOM 2315 C C . ALA B 1 67 ? 2.578 -6.887 -9.727 1 98.94 67 ALA B C 1
ATOM 2317 O O . ALA B 1 67 ? 1.533 -7.363 -10.172 1 98.94 67 ALA B O 1
ATOM 2318 N N . ALA B 1 68 ? 2.678 -6.336 -8.523 1 98.94 68 ALA B N 1
ATOM 2319 C CA . ALA B 1 68 ? 1.529 -6.199 -7.629 1 98.94 68 ALA B CA 1
ATOM 2320 C C . ALA B 1 68 ? 0.867 -4.836 -7.789 1 98.94 68 ALA B C 1
ATOM 2322 O O . ALA B 1 68 ? 1.479 -3.805 -7.496 1 98.94 68 ALA B O 1
ATOM 2323 N N . ILE B 1 69 ? -0.429 -4.801 -8.188 1 98.94 69 ILE B N 1
ATOM 2324 C CA . ILE B 1 69 ? -1.15 -3.582 -8.547 1 98.94 69 ILE B CA 1
ATOM 2325 C C . ILE B 1 69 ? -2.104 -3.197 -7.418 1 98.94 69 ILE B C 1
ATOM 2327 O O . ILE B 1 69 ? -2.781 -4.055 -6.848 1 98.94 69 ILE B O 1
ATOM 2331 N N . GLY B 1 70 ? -2.203 -1.761 -7.191 1 98.81 70 GLY B N 1
ATOM 2332 C CA . GLY B 1 70 ? -3.033 -1.33 -6.078 1 98.81 70 GLY B CA 1
ATOM 2333 C C . GLY B 1 70 ? -2.66 -1.991 -4.762 1 98.81 70 GLY B C 1
ATOM 2334 O O . GLY B 1 70 ? -3.531 -2.291 -3.943 1 98.81 70 GLY B O 1
ATOM 2335 N N . PHE B 1 71 ? -1.362 -2.393 -4.598 1 98.88 71 PHE B N 1
ATOM 2336 C CA . PHE B 1 71 ? -0.841 -3.258 -3.545 1 98.88 71 PHE B CA 1
ATOM 2337 C C . PHE B 1 71 ? -0.271 -2.434 -2.396 1 98.88 71 PHE B C 1
ATOM 2339 O O . PHE B 1 71 ? 0.438 -1.45 -2.625 1 98.88 71 PHE B O 1
ATOM 2346 N N . PRO B 1 72 ? -0.592 -2.68 -1.102 1 98.75 72 PRO B N 1
ATOM 2347 C CA . PRO B 1 72 ? -1.343 -3.861 -0.672 1 98.75 72 PRO B CA 1
ATOM 2348 C C . PRO B 1 72 ? -2.791 -3.539 -0.308 1 98.75 72 PRO B C 1
ATOM 2350 O O . PRO B 1 72 ? -3.551 -4.438 0.065 1 98.75 72 PRO B O 1
ATOM 2353 N N . LEU B 1 73 ? -3.197 -2.285 -0.483 1 98.81 73 LEU B N 1
ATOM 2354 C CA . LEU B 1 73 ? -4.457 -1.894 0.14 1 98.81 73 LEU B CA 1
ATOM 2355 C C . LEU B 1 73 ? -5.617 -2.051 -0.836 1 98.81 73 LEU B C 1
ATOM 2357 O O . LEU B 1 73 ? -6.773 -2.154 -0.422 1 98.81 73 LEU B O 1
ATOM 2361 N N . GLY B 1 74 ? -5.32 -1.917 -2.15 1 98.81 74 GLY B N 1
ATOM 2362 C CA . GLY B 1 74 ? -6.359 -2.006 -3.166 1 98.81 74 GLY B CA 1
ATOM 2363 C C . GLY B 1 74 ? -7.227 -0.766 -3.242 1 98.81 74 GLY B C 1
ATOM 2364 O O . GLY B 1 74 ? -8.32 -0.803 -3.805 1 98.81 74 GLY B O 1
ATOM 2365 N N . GLN B 1 75 ? -6.773 0.341 -2.672 1 98.62 75 GLN B N 1
ATOM 2366 C CA . GLN B 1 75 ? -7.664 1.479 -2.465 1 98.62 75 GLN B CA 1
ATOM 2367 C C . GLN B 1 75 ? -7.266 2.654 -3.354 1 98.62 75 GLN B C 1
ATOM 2369 O O . GLN B 1 75 ? -7.148 3.787 -2.881 1 98.62 75 GLN B O 1
ATOM 2374 N N . THR B 1 76 ? -6.992 2.398 -4.645 1 98.69 76 THR B N 1
ATOM 2375 C CA . THR B 1 76 ? -6.93 3.379 -5.723 1 98.69 76 THR B CA 1
ATOM 2376 C C . THR B 1 76 ? -8.094 3.199 -6.688 1 98.69 76 THR B C 1
ATOM 2378 O O . THR B 1 76 ? -8.844 2.227 -6.586 1 98.69 76 THR B O 1
ATOM 2381 N N . THR B 1 77 ? -8.328 4.172 -7.562 1 98.75 77 THR B N 1
ATOM 2382 C CA . THR B 1 77 ? -9.453 4.098 -8.492 1 98.75 77 THR B CA 1
ATOM 2383 C C . THR B 1 77 ? -9.234 2.998 -9.523 1 98.75 77 THR B C 1
ATOM 2385 O O . THR B 1 77 ? -8.102 2.539 -9.719 1 98.75 77 THR B O 1
ATOM 2388 N N . ILE B 1 78 ? -10.328 2.549 -10.164 1 98.81 78 ILE B N 1
ATOM 2389 C CA . ILE B 1 78 ? -10.211 1.577 -11.25 1 98.81 78 ILE B CA 1
ATOM 2390 C C . ILE B 1 78 ? -9.297 2.127 -12.344 1 98.81 78 ILE B C 1
ATOM 2392 O O . ILE B 1 78 ? -8.422 1.414 -12.844 1 98.81 78 ILE B O 1
ATOM 2396 N N . GLU B 1 79 ? -9.422 3.41 -12.641 1 98.5 79 GLU B N 1
ATOM 2397 C CA . GLU B 1 79 ? -8.594 4.055 -13.656 1 98.5 79 GLU B CA 1
ATOM 2398 C C . GLU B 1 79 ? -7.117 4.004 -13.281 1 98.5 79 GLU B C 1
ATOM 2400 O O . GLU B 1 79 ? -6.27 3.697 -14.117 1 98.5 79 GLU B O 1
ATOM 2405 N N . ASP B 1 80 ? -6.859 4.27 -12.078 1 98.75 80 ASP B N 1
ATOM 2406 C CA . ASP B 1 80 ? -5.477 4.262 -11.625 1 98.75 80 ASP B CA 1
ATOM 2407 C C . ASP B 1 80 ? -4.898 2.85 -11.648 1 98.75 80 ASP B C 1
ATOM 2409 O O . ASP B 1 80 ? -3.727 2.656 -11.977 1 98.75 80 ASP B O 1
ATOM 2413 N N . LYS B 1 81 ? -5.695 1.837 -11.234 1 98.88 81 LYS B N 1
ATOM 2414 C CA . LYS B 1 81 ? -5.234 0.453 -11.32 1 98.88 81 LYS B CA 1
ATOM 2415 C C . LYS B 1 81 ? -4.965 0.05 -12.766 1 98.88 81 LYS B C 1
ATOM 2417 O O . LYS B 1 81 ? -4.008 -0.674 -13.047 1 98.88 81 LYS B O 1
ATOM 2422 N N . LEU B 1 82 ? -5.84 0.505 -13.641 1 98.88 82 LEU B N 1
ATOM 2423 C CA . LEU B 1 82 ? -5.656 0.204 -15.055 1 98.88 82 LEU B CA 1
ATOM 2424 C C . LEU B 1 82 ? -4.363 0.821 -15.578 1 98.88 82 LEU B C 1
ATOM 2426 O O . LEU B 1 82 ? -3.598 0.16 -16.281 1 98.88 82 LEU B O 1
ATOM 2430 N N . ASN B 1 83 ? -4.121 2.062 -15.242 1 98.75 83 ASN B N 1
ATOM 2431 C CA . ASN B 1 83 ? -2.887 2.721 -15.664 1 98.75 83 ASN B CA 1
ATOM 2432 C C . ASN B 1 83 ? -1.655 2.004 -15.117 1 98.75 83 ASN B C 1
ATOM 2434 O O . ASN B 1 83 ? -0.685 1.785 -15.844 1 98.75 83 ASN B O 1
ATOM 2438 N N . GLU B 1 84 ? -1.706 1.713 -13.898 1 98.88 84 GLU B N 1
ATOM 2439 C CA . GLU B 1 84 ? -0.61 0.992 -13.258 1 98.88 84 GLU B CA 1
ATOM 2440 C C . GLU B 1 84 ? -0.372 -0.359 -13.922 1 98.88 84 GLU B C 1
ATOM 2442 O O . GLU B 1 84 ? 0.774 -0.76 -14.133 1 98.88 84 GLU B O 1
ATOM 2447 N N . THR B 1 85 ? -1.467 -1.071 -14.227 1 98.94 85 THR B N 1
ATOM 2448 C CA . THR B 1 85 ? -1.398 -2.355 -14.914 1 98.94 85 THR B CA 1
ATOM 2449 C C . THR B 1 85 ? -0.733 -2.203 -16.281 1 98.94 85 THR B C 1
ATOM 2451 O O . THR B 1 85 ? 0.209 -2.93 -16.594 1 98.94 85 THR B O 1
ATOM 2454 N N . LYS B 1 86 ? -1.173 -1.251 -17.031 1 98.88 86 LYS B N 1
ATOM 2455 C CA . LYS B 1 86 ? -0.628 -1.017 -18.375 1 98.88 86 LYS B CA 1
ATOM 2456 C C . LYS B 1 86 ? 0.852 -0.652 -18.297 1 98.88 86 LYS B C 1
ATOM 2458 O O . LYS B 1 86 ? 1.652 -1.132 -19.109 1 98.88 86 LYS B O 1
ATOM 2463 N N . THR B 1 87 ? 1.172 0.179 -17.344 1 98.81 87 THR B N 1
ATOM 2464 C CA . THR B 1 87 ? 2.564 0.569 -17.156 1 98.81 87 THR B CA 1
ATOM 2465 C C . THR B 1 87 ? 3.428 -0.644 -16.828 1 98.81 87 THR B C 1
ATOM 2467 O O . THR B 1 87 ? 4.504 -0.828 -17.391 1 98.81 87 THR B O 1
ATOM 2470 N N . ALA B 1 88 ? 2.969 -1.48 -15.898 1 98.94 88 ALA B N 1
ATOM 2471 C CA . ALA B 1 88 ? 3.715 -2.67 -15.5 1 98.94 88 ALA B CA 1
ATOM 2472 C C . ALA B 1 88 ? 3.928 -3.607 -16.688 1 98.94 88 ALA B C 1
ATOM 2474 O O . ALA B 1 88 ? 5.027 -4.137 -16.875 1 98.94 88 ALA B O 1
ATOM 2475 N N . ILE B 1 89 ? 2.877 -3.801 -17.5 1 98.94 89 ILE B N 1
ATOM 2476 C CA . ILE B 1 89 ? 2.951 -4.676 -18.656 1 98.94 89 ILE B CA 1
ATOM 2477 C C . ILE B 1 89 ? 3.943 -4.105 -19.672 1 98.94 89 ILE B C 1
ATOM 2479 O O . ILE B 1 89 ? 4.809 -4.824 -20.172 1 98.94 89 ILE B O 1
ATOM 2483 N N . SER B 1 90 ? 3.842 -2.826 -19.891 1 98.81 90 SER B N 1
ATOM 2484 C CA . SER B 1 90 ? 4.75 -2.172 -20.828 1 98.81 90 SER B CA 1
ATOM 2485 C C . SER B 1 90 ? 6.195 -2.277 -20.359 1 98.81 90 SER B C 1
ATOM 2487 O O . SER B 1 90 ? 7.113 -2.381 -21.172 1 98.81 90 SER B O 1
ATOM 2489 N N . ASN B 1 91 ? 6.387 -2.355 -19.078 1 98.75 91 ASN B N 1
ATOM 2490 C CA . ASN B 1 91 ? 7.723 -2.424 -18.5 1 98.75 91 ASN B CA 1
ATOM 2491 C C . ASN B 1 91 ? 8.258 -3.852 -18.484 1 98.75 91 ASN B C 1
ATOM 2493 O O . ASN B 1 91 ? 9.43 -4.078 -18.172 1 98.75 91 ASN B O 1
ATOM 2497 N N . GLY B 1 92 ? 7.395 -4.816 -18.75 1 98.69 92 GLY B N 1
ATOM 2498 C CA . GLY B 1 92 ? 7.902 -6.16 -18.953 1 98.69 92 GLY B CA 1
ATOM 2499 C C . GLY B 1 92 ? 7.297 -7.18 -18 1 98.69 92 GLY B C 1
ATOM 2500 O O . GLY B 1 92 ? 7.805 -8.297 -17.875 1 98.69 92 GLY B O 1
ATOM 2501 N N . SER B 1 93 ? 6.246 -6.828 -17.328 1 98.81 93 SER B N 1
ATOM 2502 C CA . SER B 1 93 ? 5.602 -7.793 -16.453 1 98.81 93 SER B CA 1
ATOM 2503 C C . SER B 1 93 ? 4.941 -8.914 -17.25 1 98.81 93 SER B C 1
ATOM 2505 O O . SER B 1 93 ? 4.242 -8.664 -18.219 1 98.81 93 SER B O 1
ATOM 2507 N N . ASP B 1 94 ? 5.09 -10.164 -16.703 1 98.5 94 ASP B N 1
ATOM 2508 C CA . ASP B 1 94 ? 4.469 -11.359 -17.266 1 98.5 94 ASP B CA 1
ATOM 2509 C C . ASP B 1 94 ? 3.154 -11.68 -16.562 1 98.5 94 ASP B C 1
ATOM 2511 O O . ASP B 1 94 ? 2.307 -12.391 -17.109 1 98.5 94 ASP B O 1
ATOM 2515 N N . GLU B 1 95 ? 3.092 -11.242 -15.406 1 98.94 95 GLU B N 1
ATOM 2516 C CA . GLU B 1 95 ? 1.938 -11.539 -14.562 1 98.94 95 GLU B CA 1
ATOM 2517 C C . GLU B 1 95 ? 1.545 -10.32 -13.727 1 98.94 95 GLU B C 1
ATOM 2519 O O . GLU B 1 95 ? 2.406 -9.547 -13.305 1 98.94 95 GLU B O 1
ATOM 2524 N N . ILE B 1 96 ? 0.246 -10.156 -13.531 1 99 96 ILE B N 1
ATOM 2525 C CA . ILE B 1 96 ? -0.305 -9.062 -12.742 1 99 96 ILE B CA 1
ATOM 2526 C C . ILE B 1 96 ? -1.103 -9.633 -11.57 1 99 96 ILE B C 1
ATOM 2528 O O . ILE B 1 96 ? -2.008 -10.445 -11.758 1 99 96 ILE B O 1
ATOM 2532 N N . ASP B 1 97 ? -0.727 -9.281 -10.352 1 98.94 97 ASP B N 1
ATOM 2533 C CA . ASP B 1 97 ? -1.513 -9.492 -9.141 1 98.94 97 ASP B CA 1
ATOM 2534 C C . ASP B 1 97 ? -2.172 -8.195 -8.68 1 98.94 97 ASP B C 1
ATOM 2536 O O . ASP B 1 97 ? -1.485 -7.262 -8.266 1 98.94 97 ASP B O 1
ATOM 2540 N N . TYR B 1 98 ? -3.459 -8.102 -8.711 1 98.88 98 TYR B N 1
ATOM 2541 C CA . TYR B 1 98 ? -4.012 -6.844 -8.219 1 98.88 98 TYR B CA 1
ATOM 2542 C C . TYR B 1 98 ? -4.941 -7.082 -7.039 1 98.88 98 TYR B C 1
ATOM 2544 O O . TYR B 1 98 ? -5.594 -8.125 -6.953 1 98.88 98 TYR B O 1
ATOM 2552 N N . VAL B 1 99 ? -5.055 -6.172 -6.098 1 98.94 99 VAL B N 1
ATOM 2553 C CA . VAL B 1 99 ? -5.871 -6.258 -4.891 1 98.94 99 VAL B CA 1
ATOM 2554 C C . VAL B 1 99 ? -7.246 -5.652 -5.152 1 98.94 99 VAL B C 1
ATOM 2556 O O . VAL B 1 99 ? -7.355 -4.535 -5.668 1 98.94 99 VAL B O 1
ATOM 2559 N N . ILE B 1 100 ? -8.273 -6.277 -4.812 1 98.94 100 ILE B N 1
ATOM 2560 C CA . ILE B 1 100 ? -9.625 -5.77 -5.016 1 98.94 100 ILE B CA 1
ATOM 2561 C C . ILE B 1 100 ? -9.883 -4.602 -4.066 1 98.94 100 ILE B C 1
ATOM 2563 O O . ILE B 1 100 ? -9.141 -4.398 -3.104 1 98.94 100 ILE B O 1
ATOM 2567 N N . ASN B 1 101 ? -10.906 -3.801 -4.363 1 98.88 101 ASN B N 1
ATOM 2568 C CA . ASN B 1 101 ? -11.406 -2.77 -3.457 1 98.88 101 ASN B CA 1
ATOM 2569 C C . ASN B 1 101 ? -12.25 -3.369 -2.334 1 98.88 101 ASN B C 1
ATOM 2571 O O . ASN B 1 101 ? -13.453 -3.576 -2.496 1 98.88 101 ASN B O 1
ATOM 2575 N N . ILE B 1 102 ? -11.703 -3.564 -1.193 1 98.88 102 ILE B N 1
ATOM 2576 C CA . ILE B 1 102 ? -12.344 -4.281 -0.101 1 98.88 102 ILE B CA 1
ATOM 2577 C C . ILE B 1 102 ? -13.492 -3.441 0.464 1 98.88 102 ILE B C 1
ATOM 2579 O O . ILE B 1 102 ? -14.523 -3.98 0.876 1 98.88 102 ILE B O 1
ATOM 2583 N N . THR B 1 103 ? -13.336 -2.117 0.447 1 98.62 103 THR B N 1
ATOM 2584 C CA . THR B 1 103 ? -14.398 -1.238 0.914 1 98.62 103 THR B CA 1
ATOM 2585 C C . THR B 1 103 ? -15.688 -1.492 0.137 1 98.62 103 THR B C 1
ATOM 2587 O O . THR B 1 103 ? -16.766 -1.648 0.73 1 98.62 103 THR B O 1
ATOM 2590 N N . GLU B 1 104 ? -15.57 -1.562 -1.188 1 98.75 104 GLU B N 1
ATOM 2591 C CA . GLU B 1 104 ? -16.75 -1.785 -2.023 1 98.75 104 GLU B CA 1
ATOM 2592 C C . GLU B 1 104 ? -17.328 -3.174 -1.79 1 98.75 104 GLU B C 1
ATOM 2594 O O . GLU B 1 104 ? -18.547 -3.355 -1.846 1 98.75 104 GLU B O 1
ATOM 2599 N N . LEU B 1 105 ? -16.5 -4.156 -1.548 1 98.88 105 LEU B N 1
ATOM 2600 C CA . LEU B 1 105 ? -16.984 -5.484 -1.198 1 98.88 105 LEU B CA 1
ATOM 2601 C C . LEU B 1 105 ? -17.797 -5.441 0.099 1 98.88 105 LEU B C 1
ATOM 2603 O O . LEU B 1 105 ? -18.875 -6.023 0.184 1 98.88 105 LEU B O 1
ATOM 2607 N N . LYS B 1 106 ? -17.234 -4.75 1.12 1 98.19 106 LYS B N 1
ATOM 2608 C CA . LYS B 1 106 ? -17.906 -4.645 2.41 1 98.19 106 LYS B CA 1
ATOM 2609 C C . LYS B 1 106 ? -19.266 -3.965 2.266 1 98.19 106 LYS B C 1
ATOM 2611 O O . LYS B 1 106 ? -20.203 -4.273 3.008 1 98.19 106 LYS B O 1
ATOM 2616 N N . GLU B 1 107 ? -19.391 -3.154 1.236 1 97.69 107 GLU B N 1
ATOM 2617 C CA . GLU B 1 107 ? -20.641 -2.439 0.976 1 97.69 107 GLU B CA 1
ATOM 2618 C C . GLU B 1 107 ? -21.547 -3.238 0.051 1 97.69 107 GLU B C 1
ATOM 2620 O O . GLU B 1 107 ? -22.609 -2.748 -0.37 1 97.69 107 GLU B O 1
ATOM 2625 N N . LYS B 1 108 ? -21.078 -4.391 -0.311 1 98.5 108 LYS B N 1
ATOM 2626 C CA . LYS B 1 108 ? -21.812 -5.285 -1.204 1 98.5 108 LYS B CA 1
ATOM 2627 C C . LYS B 1 108 ? -22.047 -4.633 -2.564 1 98.5 108 LYS B C 1
ATOM 2629 O O . LYS B 1 108 ? -23.078 -4.867 -3.201 1 98.5 108 LYS B O 1
ATOM 2634 N N . ASN B 1 109 ? -21.219 -3.732 -2.854 1 98.56 109 ASN B N 1
ATOM 2635 C CA . ASN B 1 109 ? -21.234 -3.178 -4.203 1 98.56 109 ASN B CA 1
ATOM 2636 C C . ASN B 1 109 ? -20.562 -4.121 -5.199 1 98.56 109 ASN B C 1
ATOM 2638 O O . ASN B 1 109 ? -19.5 -3.801 -5.746 1 98.56 109 ASN B O 1
ATOM 2642 N N . TYR B 1 110 ? -21.234 -5.172 -5.523 1 98.81 110 TYR B N 1
ATOM 2643 C CA . TYR B 1 110 ? -20.656 -6.254 -6.324 1 98.81 110 TYR B CA 1
ATOM 2644 C C . TYR B 1 110 ? -20.453 -5.812 -7.77 1 98.81 110 TYR B C 1
ATOM 2646 O O . TYR B 1 110 ? -19.547 -6.285 -8.445 1 98.81 110 TYR B O 1
ATOM 2654 N N . SER B 1 111 ? -21.281 -4.902 -8.203 1 98.81 111 SER B N 1
ATOM 2655 C CA . SER B 1 111 ? -21.125 -4.395 -9.562 1 98.81 111 SER B CA 1
ATOM 2656 C C . SER B 1 111 ? -19.781 -3.678 -9.727 1 98.81 111 SER B C 1
ATOM 2658 O O . SER B 1 111 ? -19.141 -3.785 -10.773 1 98.81 111 SER B O 1
ATOM 2660 N N . TYR B 1 112 ? -19.391 -2.924 -8.742 1 98.75 112 TYR B N 1
ATOM 2661 C CA . TYR B 1 112 ? -18.094 -2.273 -8.758 1 98.75 112 TYR B CA 1
ATOM 2662 C C . TYR B 1 112 ? -16.969 -3.301 -8.852 1 98.75 112 TYR B C 1
ATOM 2664 O O . TYR B 1 112 ? -16.047 -3.148 -9.648 1 98.75 112 TYR B O 1
ATOM 2672 N N . ILE B 1 113 ? -17.062 -4.348 -8.016 1 98.94 113 ILE B N 1
ATOM 2673 C CA . ILE B 1 113 ? -16.031 -5.383 -7.961 1 98.94 113 ILE B CA 1
ATOM 2674 C C . ILE B 1 113 ? -15.945 -6.09 -9.312 1 98.94 113 ILE B C 1
ATOM 2676 O O . ILE B 1 113 ? -14.844 -6.352 -9.812 1 98.94 113 ILE B O 1
ATOM 2680 N N . GLU B 1 114 ? -17.062 -6.395 -9.859 1 98.94 114 GLU B N 1
ATOM 2681 C CA . GLU B 1 114 ? -17.094 -7.07 -11.156 1 98.94 114 GLU B CA 1
ATOM 2682 C C . GLU B 1 114 ? -16.5 -6.191 -12.25 1 98.94 114 GLU B C 1
ATOM 2684 O O . GLU B 1 114 ? -15.727 -6.668 -13.094 1 98.94 114 GLU B O 1
ATOM 2689 N N . LYS B 1 115 ? -16.859 -4.93 -12.273 1 98.94 115 LYS B N 1
ATOM 2690 C CA . LYS B 1 115 ? -16.312 -3.994 -13.258 1 98.94 115 LYS B CA 1
ATOM 2691 C C . LYS B 1 115 ? -14.797 -3.875 -13.117 1 98.94 115 LYS B C 1
ATOM 2693 O O . LYS B 1 115 ? -14.07 -3.936 -14.109 1 98.94 115 LYS B O 1
ATOM 2698 N N . GLU B 1 116 ? -14.344 -3.678 -11.906 1 98.94 116 GLU B N 1
ATOM 2699 C CA . GLU B 1 116 ? -12.922 -3.592 -11.617 1 98.94 116 GLU B CA 1
ATOM 2700 C C . GLU B 1 116 ? -12.172 -4.816 -12.133 1 98.94 116 GLU B C 1
ATOM 2702 O O . GLU B 1 116 ? -11.18 -4.688 -12.852 1 98.94 116 GLU B O 1
ATOM 2707 N N . MET B 1 117 ? -12.68 -5.973 -11.781 1 98.94 117 MET B N 1
ATOM 2708 C CA . MET B 1 117 ? -12.055 -7.227 -12.188 1 98.94 117 MET B CA 1
ATOM 2709 C C . MET B 1 117 ? -12.078 -7.387 -13.703 1 98.94 117 MET B C 1
ATOM 2711 O O . MET B 1 117 ? -11.047 -7.688 -14.312 1 98.94 117 MET B O 1
ATOM 2715 N N . ALA B 1 118 ? -13.195 -7.117 -14.305 1 98.94 118 ALA B N 1
ATOM 2716 C CA . ALA B 1 118 ? -13.352 -7.305 -15.742 1 98.94 118 ALA B CA 1
ATOM 2717 C C . ALA B 1 118 ? -12.406 -6.398 -16.531 1 98.94 118 ALA B C 1
ATOM 2719 O O . ALA B 1 118 ? -11.758 -6.836 -17.469 1 98.94 118 ALA B O 1
ATOM 2720 N N . GLU B 1 119 ? -12.328 -5.164 -16.109 1 98.94 119 GLU B N 1
ATOM 2721 C CA . GLU B 1 119 ? -11.516 -4.203 -16.859 1 98.94 119 GLU B CA 1
ATOM 2722 C C . GLU B 1 119 ? -10.031 -4.539 -16.75 1 98.94 119 GLU B C 1
ATOM 2724 O O . GLU B 1 119 ? -9.297 -4.469 -17.734 1 98.94 119 GLU B O 1
ATOM 2729 N N . ILE B 1 120 ? -9.578 -4.898 -15.578 1 98.94 120 ILE B N 1
ATOM 2730 C CA . ILE B 1 120 ? -8.164 -5.203 -15.383 1 98.94 120 ILE B CA 1
ATOM 2731 C C . ILE B 1 120 ? -7.82 -6.512 -16.094 1 98.94 120 ILE B C 1
ATOM 2733 O O . ILE B 1 120 ? -6.793 -6.609 -16.766 1 98.94 120 ILE B O 1
ATOM 2737 N N . ILE B 1 121 ? -8.727 -7.535 -16 1 98.94 121 ILE B N 1
ATOM 2738 C CA . ILE B 1 121 ? -8.5 -8.836 -16.625 1 98.94 121 ILE B CA 1
ATOM 2739 C C . ILE B 1 121 ? -8.484 -8.68 -18.141 1 98.94 121 ILE B C 1
ATOM 2741 O O . ILE B 1 121 ? -7.711 -9.344 -18.828 1 98.94 121 ILE B O 1
ATOM 2745 N N . GLU B 1 122 ? -9.305 -7.848 -18.641 1 98.88 122 GLU B N 1
ATOM 2746 C CA . GLU B 1 122 ? -9.336 -7.625 -20.094 1 98.88 122 GLU B CA 1
ATOM 2747 C C . GLU B 1 122 ? -8.016 -7.062 -20.594 1 98.88 122 GLU B C 1
ATOM 2749 O O . GLU B 1 122 ? -7.52 -7.473 -21.641 1 98.88 122 GLU B O 1
ATOM 2754 N N . VAL B 1 123 ? -7.461 -6.094 -19.875 1 98.88 123 VAL B N 1
ATOM 2755 C CA . VAL B 1 123 ? -6.164 -5.535 -20.234 1 98.88 123 VAL B CA 1
ATOM 2756 C C . VAL B 1 123 ? -5.105 -6.637 -20.234 1 98.88 123 VAL B C 1
ATOM 2758 O O . VAL B 1 123 ? -4.297 -6.727 -21.156 1 98.88 123 VAL B O 1
ATOM 2761 N N . CYS B 1 124 ? -5.137 -7.473 -19.219 1 98.94 124 CYS B N 1
ATOM 2762 C CA . CYS B 1 124 ? -4.18 -8.57 -19.125 1 98.94 124 CYS B CA 1
ATOM 2763 C C . CYS B 1 124 ? -4.344 -9.539 -20.297 1 98.94 124 CYS B C 1
ATOM 2765 O O . CYS B 1 124 ? -3.361 -9.914 -20.938 1 98.94 124 CYS B O 1
ATOM 2767 N N . ARG B 1 125 ? -5.559 -9.914 -20.547 1 98.81 125 ARG B N 1
ATOM 2768 C CA . ARG B 1 125 ? -5.852 -10.867 -21.625 1 98.81 125 ARG B CA 1
ATOM 2769 C C . ARG B 1 125 ? -5.371 -10.344 -22.969 1 98.81 125 ARG B C 1
ATOM 2771 O O . ARG B 1 125 ? -4.711 -11.062 -23.719 1 98.81 125 ARG B O 1
ATOM 2778 N N . LYS B 1 126 ? -5.629 -9.117 -23.25 1 98.75 126 LYS B N 1
ATOM 2779 C CA . LYS B 1 126 ? -5.238 -8.5 -24.516 1 98.75 126 LYS B CA 1
ATOM 2780 C C . LYS B 1 126 ? -3.721 -8.461 -24.672 1 98.75 126 LYS B C 1
ATOM 2782 O O . LYS B 1 126 ? -3.199 -8.539 -25.781 1 98.75 126 LYS B O 1
ATOM 2787 N N . SER B 1 127 ? -3.074 -8.383 -23.594 1 98.81 127 SER B N 1
ATOM 2788 C CA . SER B 1 127 ? -1.619 -8.273 -23.609 1 98.81 127 SER B CA 1
ATOM 2789 C C . SER B 1 127 ? -0.964 -9.641 -23.422 1 98.81 127 SER B C 1
ATOM 2791 O O . SER B 1 127 ? 0.263 -9.742 -23.344 1 98.81 127 SER B O 1
ATOM 2793 N N . LYS B 1 128 ? -1.773 -10.727 -23.234 1 98.62 128 LYS B N 1
ATOM 2794 C CA . LYS B 1 128 ? -1.304 -12.086 -23 1 98.62 128 LYS B CA 1
ATOM 2795 C C . LYS B 1 128 ? -0.458 -12.172 -21.734 1 98.62 128 LYS B C 1
ATOM 2797 O O . LYS B 1 128 ? 0.616 -12.781 -21.75 1 98.62 128 LYS B O 1
ATOM 2802 N N . VAL B 1 129 ? -0.866 -11.484 -20.766 1 98.88 129 VAL B N 1
ATOM 2803 C CA . VAL B 1 129 ? -0.276 -11.477 -19.422 1 98.88 129 VAL B CA 1
ATOM 2804 C C . VAL B 1 129 ? -1.194 -12.211 -18.453 1 98.88 129 VAL B C 1
ATOM 2806 O O . VAL B 1 129 ? -2.418 -12.062 -18.516 1 98.88 129 VAL B O 1
ATOM 2809 N N . ILE B 1 130 ? -0.632 -13.016 -17.531 1 98.94 130 ILE B N 1
ATOM 2810 C CA . ILE B 1 130 ? -1.392 -13.805 -16.562 1 98.94 130 ILE B CA 1
ATOM 2811 C C . ILE B 1 130 ? -1.959 -12.883 -15.492 1 98.94 130 ILE B C 1
ATOM 2813 O O . ILE B 1 130 ? -1.259 -12 -14.984 1 98.94 130 ILE B O 1
ATOM 2817 N N . SER B 1 131 ? -3.219 -13.062 -15.141 1 98.94 131 SER B N 1
ATOM 2818 C CA . SER B 1 131 ? -3.887 -12.211 -14.156 1 98.94 131 SER B CA 1
ATOM 2819 C C . SER B 1 131 ? -4.207 -12.992 -12.891 1 98.94 131 SER B C 1
ATOM 2821 O O . SER B 1 131 ? -4.625 -14.148 -12.953 1 98.94 131 SER B O 1
ATOM 2823 N N . LYS B 1 132 ? -3.957 -12.383 -11.773 1 98.94 132 LYS B N 1
ATOM 2824 C CA . LYS B 1 132 ? -4.301 -12.914 -10.461 1 98.94 132 LYS B CA 1
ATOM 2825 C C . LYS B 1 132 ? -5.047 -11.875 -9.625 1 98.94 132 LYS B C 1
ATOM 2827 O O . LYS B 1 132 ? -4.625 -10.727 -9.539 1 98.94 132 LYS B O 1
ATOM 2832 N N . VAL B 1 133 ? -6.141 -12.258 -9.055 1 99 133 VAL B N 1
ATOM 2833 C CA . VAL B 1 133 ? -6.945 -11.352 -8.242 1 99 133 VAL B CA 1
ATOM 2834 C C . VAL B 1 133 ? -6.723 -11.648 -6.762 1 99 133 VAL B C 1
ATOM 2836 O O . VAL B 1 133 ? -7.078 -12.727 -6.277 1 99 133 VAL B O 1
ATOM 2839 N N . ILE B 1 134 ? -6.223 -10.688 -6.027 1 99 134 ILE B N 1
ATOM 2840 C CA . ILE B 1 134 ? -5.977 -10.836 -4.598 1 99 134 ILE B CA 1
ATOM 2841 C C . ILE B 1 134 ? -7.227 -10.43 -3.814 1 99 134 ILE B C 1
ATOM 2843 O O . ILE B 1 134 ? -7.672 -9.281 -3.896 1 99 134 ILE B O 1
ATOM 2847 N N . PHE B 1 135 ? -7.688 -11.336 -3.078 1 98.94 135 PHE B N 1
ATOM 2848 C CA . PHE B 1 135 ? -8.891 -11.109 -2.289 1 98.94 135 PHE B CA 1
ATOM 2849 C C . PHE B 1 135 ? -8.555 -10.43 -0.969 1 98.94 135 PHE B C 1
ATOM 2851 O O . PHE B 1 135 ? -9.266 -9.516 -0.538 1 98.94 135 PHE B O 1
ATOM 2858 N N . GLU B 1 136 ? -7.48 -10.789 -0.348 1 98.81 136 GLU B N 1
ATOM 2859 C CA . GLU B 1 136 ? -7.062 -10.453 1.011 1 98.81 136 GLU B CA 1
ATOM 2860 C C . GLU B 1 136 ? -8.016 -11.055 2.043 1 98.81 136 GLU B C 1
ATOM 2862 O O . GLU B 1 136 ? -8.672 -10.32 2.783 1 98.81 136 GLU B O 1
ATOM 2867 N N . ASN B 1 137 ? -7.914 -12.305 2.23 1 98.81 137 ASN B N 1
ATOM 2868 C CA . ASN B 1 137 ? -8.914 -13.133 2.902 1 98.81 137 ASN B CA 1
ATOM 2869 C C . ASN B 1 137 ? -9.008 -12.805 4.391 1 98.81 137 ASN B C 1
ATOM 2871 O O . ASN B 1 137 ? -10.07 -12.93 4.992 1 98.81 137 ASN B O 1
ATOM 2875 N N . CYS B 1 138 ? -7.938 -12.328 4.992 1 98.62 138 CYS B N 1
ATOM 2876 C CA . CYS B 1 138 ? -7.918 -12.117 6.438 1 98.62 138 CYS B CA 1
ATOM 2877 C C . CYS B 1 138 ? -8.93 -11.047 6.844 1 98.62 138 CYS B C 1
ATOM 2879 O O . CYS B 1 138 ? -9.305 -10.961 8.016 1 98.62 138 CYS B O 1
ATOM 2881 N N . TYR B 1 139 ? -9.414 -10.289 5.859 1 98.69 139 TYR B N 1
ATOM 2882 C CA . TYR B 1 139 ? -10.367 -9.234 6.184 1 98.69 139 TYR B CA 1
ATOM 2883 C C . TYR B 1 139 ? -11.789 -9.656 5.82 1 98.69 139 TYR B C 1
ATOM 2885 O O . TYR B 1 139 ? -12.727 -8.875 5.961 1 98.69 139 TYR B O 1
ATOM 2893 N N . LEU B 1 140 ? -11.984 -10.891 5.344 1 98.81 140 LEU B N 1
ATOM 2894 C CA . LEU B 1 140 ? -13.242 -11.234 4.695 1 98.81 140 LEU B CA 1
ATOM 2895 C C . LEU B 1 140 ? -13.953 -12.352 5.449 1 98.81 140 LEU B C 1
ATOM 2897 O O . LEU B 1 140 ? -13.305 -13.25 6.004 1 98.81 140 LEU B O 1
ATOM 2901 N N . THR B 1 141 ? -15.219 -12.336 5.43 1 98.69 141 THR B N 1
ATOM 2902 C CA . THR B 1 141 ? -16.031 -13.469 5.855 1 98.69 141 THR B CA 1
ATOM 2903 C C . THR B 1 141 ? -16.094 -14.531 4.762 1 98.69 141 THR B C 1
ATOM 2905 O O . THR B 1 141 ? -15.727 -14.273 3.617 1 98.69 141 THR B O 1
ATOM 2908 N N . ASP B 1 142 ? -16.562 -15.719 5.125 1 98.81 142 ASP B N 1
ATOM 2909 C CA . ASP B 1 142 ? -16.734 -16.781 4.133 1 98.81 142 ASP B CA 1
ATOM 2910 C C . ASP B 1 142 ? -17.703 -16.359 3.039 1 98.81 142 ASP B C 1
ATOM 2912 O O . ASP B 1 142 ? -17.5 -16.656 1.861 1 98.81 142 ASP B O 1
ATOM 2916 N N . GLN B 1 143 ? -18.734 -15.648 3.406 1 98.81 143 GLN B N 1
ATOM 2917 C CA . GLN B 1 143 ? -19.719 -15.195 2.432 1 98.81 143 GLN B CA 1
ATOM 2918 C C . GLN B 1 143 ? -19.094 -14.227 1.43 1 98.81 143 GLN B C 1
ATOM 2920 O O . GLN B 1 143 ? -19.375 -14.297 0.233 1 98.81 143 GLN B O 1
ATOM 2925 N N . GLU B 1 144 ? -18.281 -13.344 1.902 1 98.88 144 GLU B N 1
ATOM 2926 C CA . GLU B 1 144 ? -17.594 -12.406 1.026 1 98.88 144 GLU B CA 1
ATOM 2927 C C . GLU B 1 144 ? -16.641 -13.125 0.072 1 98.88 144 GLU B C 1
ATOM 2929 O O . GLU B 1 144 ? -16.578 -12.789 -1.112 1 98.88 144 GLU B O 1
ATOM 2934 N N . LYS B 1 145 ? -15.961 -14.117 0.553 1 98.94 145 LYS B N 1
ATOM 2935 C CA . LYS B 1 145 ? -15.078 -14.914 -0.291 1 98.94 145 LYS B CA 1
ATOM 2936 C C . LYS B 1 145 ? -15.867 -15.648 -1.374 1 98.94 145 LYS B C 1
ATOM 2938 O O . LYS B 1 145 ? -15.438 -15.711 -2.527 1 98.94 145 LYS B O 1
ATOM 2943 N N . GLU B 1 146 ? -17 -16.172 -0.961 1 98.94 146 GLU B N 1
ATOM 2944 C CA . GLU B 1 146 ? -17.844 -16.875 -1.922 1 98.94 146 GLU B CA 1
ATOM 2945 C C . GLU B 1 146 ? -18.328 -15.93 -3.023 1 98.94 146 GLU B C 1
ATOM 2947 O O . GLU B 1 146 ? -18.344 -16.297 -4.199 1 98.94 146 GLU B O 1
ATOM 2952 N N . GLU B 1 147 ? -18.703 -14.742 -2.617 1 98.94 147 GLU B N 1
ATOM 2953 C CA . GLU B 1 147 ? -19.156 -13.758 -3.604 1 98.94 147 GLU B CA 1
ATOM 2954 C C . GLU B 1 147 ? -18.031 -13.414 -4.578 1 98.94 147 GLU B C 1
ATOM 2956 O O . GLU B 1 147 ? -18.266 -13.273 -5.781 1 98.94 147 GLU B O 1
ATOM 2961 N N . LEU B 1 148 ? -16.844 -13.258 -4.074 1 98.94 148 LEU B N 1
ATOM 2962 C CA . LEU B 1 148 ? -15.703 -12.961 -4.93 1 98.94 148 LEU B CA 1
ATOM 2963 C C . LEU B 1 148 ? -15.438 -14.109 -5.891 1 98.94 148 LEU B C 1
ATOM 2965 O O . LEU B 1 148 ? -15.102 -13.891 -7.059 1 98.94 148 LEU B O 1
ATOM 2969 N N . CYS B 1 149 ? -15.555 -15.336 -5.43 1 98.94 149 CYS B N 1
ATOM 2970 C CA . CYS B 1 149 ? -15.391 -16.5 -6.297 1 98.94 149 CYS B CA 1
ATOM 2971 C C . CYS B 1 149 ? -16.438 -16.5 -7.406 1 98.94 149 CYS B C 1
ATOM 2973 O O . CYS B 1 149 ? -16.125 -16.812 -8.555 1 98.94 149 CYS B O 1
ATOM 2975 N N . ARG B 1 150 ? -17.672 -16.172 -7.047 1 98.94 150 ARG B N 1
ATOM 2976 C CA . ARG B 1 150 ? -18.734 -16.109 -8.055 1 98.94 150 ARG B CA 1
ATOM 2977 C C . ARG B 1 150 ? -18.406 -15.062 -9.117 1 98.94 150 ARG B C 1
ATOM 2979 O O . ARG B 1 150 ? -18.578 -15.312 -10.312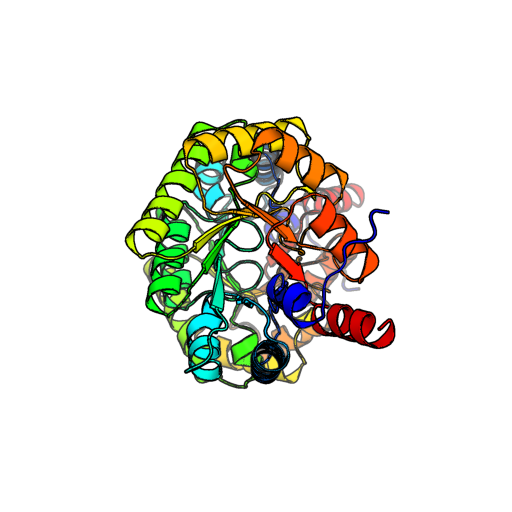 1 98.94 150 ARG B O 1
ATOM 2986 N N . ILE B 1 151 ? -17.953 -13.906 -8.703 1 98.94 151 ILE B N 1
ATOM 2987 C CA . ILE B 1 151 ? -17.578 -12.852 -9.641 1 98.94 151 ILE B CA 1
ATOM 2988 C C . ILE B 1 151 ? -16.422 -13.328 -10.516 1 98.94 151 ILE B C 1
ATOM 2990 O O . ILE B 1 151 ? -16.422 -13.094 -11.727 1 98.94 151 ILE B O 1
ATOM 2994 N N . ALA B 1 152 ? -15.469 -14.008 -9.883 1 98.94 152 ALA B N 1
ATOM 2995 C CA . ALA B 1 152 ? -14.336 -14.547 -10.633 1 98.94 152 ALA B CA 1
ATOM 2996 C C . ALA B 1 152 ? -14.797 -15.547 -11.688 1 98.94 152 ALA B C 1
ATOM 2998 O O . ALA B 1 152 ? -14.258 -15.578 -12.797 1 98.94 152 ALA B O 1
ATOM 2999 N N . LEU B 1 153 ? -15.75 -16.391 -11.344 1 98.94 153 LEU B N 1
ATOM 3000 C CA . LEU B 1 153 ? -16.266 -17.375 -12.281 1 98.94 153 LEU B CA 1
ATOM 3001 C C . LEU B 1 153 ? -16.953 -16.688 -13.461 1 98.94 153 LEU B C 1
ATOM 3003 O O . LEU B 1 153 ? -17.016 -17.266 -14.555 1 98.94 153 LEU B O 1
ATOM 3007 N N . ASN B 1 154 ? -17.453 -15.5 -13.227 1 98.88 154 ASN B N 1
ATOM 3008 C CA . ASN B 1 154 ? -18.078 -14.742 -14.305 1 98.88 154 ASN B CA 1
ATOM 3009 C C . ASN B 1 154 ? -17.031 -14.062 -15.18 1 98.88 154 ASN B C 1
ATOM 3011 O O . ASN B 1 154 ? -17.172 -14.023 -16.406 1 98.88 154 ASN B O 1
ATOM 3015 N N . VAL B 1 155 ? -15.953 -13.539 -14.594 1 98.88 155 VAL B N 1
ATOM 3016 C CA . VAL B 1 155 ? -14.984 -12.711 -15.297 1 98.88 155 VAL B CA 1
ATOM 3017 C C . VAL B 1 155 ? -13.836 -13.578 -15.812 1 98.88 155 VAL B C 1
ATOM 3019 O O . VAL B 1 155 ? -13.203 -13.242 -16.812 1 98.88 155 VAL B O 1
ATOM 3022 N N . HIS B 1 156 ? -13.469 -14.656 -15.117 1 98.88 156 HIS B N 1
ATOM 3023 C CA . HIS B 1 156 ? -12.492 -15.688 -15.453 1 98.88 156 HIS B CA 1
ATOM 3024 C C . HIS B 1 156 ? -11.07 -15.125 -15.453 1 98.88 156 HIS B C 1
ATOM 3026 O O . HIS B 1 156 ? -10.344 -15.266 -16.438 1 98.88 156 HIS B O 1
ATOM 3032 N N . PRO B 1 157 ? -10.617 -14.555 -14.367 1 98.94 157 PRO B N 1
ATOM 3033 C CA . PRO B 1 157 ? -9.172 -14.367 -14.234 1 98.94 157 PRO B CA 1
ATOM 3034 C C . PRO B 1 157 ? -8.398 -15.68 -14.273 1 98.94 157 PRO B C 1
ATOM 3036 O O . PRO B 1 157 ? -8.992 -16.75 -14.133 1 98.94 157 PRO B O 1
ATOM 3039 N N . ASP B 1 158 ? -7.109 -15.602 -14.531 1 98.94 158 ASP B N 1
ATOM 3040 C CA . ASP B 1 158 ? -6.32 -16.828 -14.555 1 98.94 158 ASP B CA 1
ATOM 3041 C C . ASP B 1 158 ? -6.184 -17.422 -13.148 1 98.94 158 ASP B C 1
ATOM 3043 O O . ASP B 1 158 ? -6.18 -18.641 -12.984 1 98.94 158 ASP B O 1
ATOM 3047 N N . TYR B 1 159 ? -6.016 -16.531 -12.125 1 98.94 159 TYR B N 1
ATOM 3048 C CA . TYR B 1 159 ? -5.875 -16.953 -10.742 1 98.94 159 TYR B CA 1
ATOM 3049 C C . TYR B 1 159 ? -6.727 -16.094 -9.812 1 98.94 159 TYR B C 1
ATOM 3051 O O . TYR B 1 159 ? -6.969 -14.922 -10.109 1 98.94 159 TYR B O 1
ATOM 3059 N N . ILE B 1 160 ? -7.145 -16.672 -8.734 1 99 160 ILE B N 1
ATOM 3060 C CA . ILE B 1 160 ? -7.492 -15.938 -7.52 1 99 160 ILE B CA 1
ATOM 3061 C C . ILE B 1 160 ? -6.477 -16.234 -6.422 1 99 160 ILE B C 1
ATOM 3063 O O . ILE B 1 160 ? -5.914 -17.328 -6.375 1 99 160 ILE B O 1
ATOM 3067 N N . LYS B 1 161 ? -6.195 -15.25 -5.645 1 98.94 161 LYS B N 1
ATOM 3068 C CA . LYS B 1 161 ? -5.113 -15.305 -4.664 1 98.94 161 LYS B CA 1
ATOM 3069 C C . LYS B 1 161 ? -5.621 -14.969 -3.266 1 98.94 161 LYS B C 1
ATOM 3071 O O . LYS B 1 161 ? -6.445 -14.062 -3.102 1 98.94 161 LYS B O 1
ATOM 3076 N N . THR B 1 162 ? -5.047 -15.523 -2.217 1 98.88 162 THR B N 1
ATOM 3077 C CA . THR B 1 162 ? -5.609 -15.477 -0.87 1 98.88 162 THR B CA 1
ATOM 3078 C C . THR B 1 162 ? -5.27 -14.156 -0.187 1 98.88 162 THR B C 1
ATOM 3080 O O . THR B 1 162 ? -6.105 -13.586 0.516 1 98.88 162 THR B O 1
ATOM 3083 N N . SER B 1 163 ? -4.016 -13.727 -0.372 1 98.62 163 SER B N 1
ATOM 3084 C CA . SER B 1 163 ? -3.602 -12.648 0.516 1 98.62 163 SER B CA 1
ATOM 3085 C C . SER B 1 163 ? -2.428 -11.867 -0.069 1 98.62 163 SER B C 1
ATOM 3087 O O . SER B 1 163 ? -1.759 -12.344 -0.99 1 98.62 163 SER B O 1
ATOM 3089 N N . THR B 1 164 ? -2.209 -10.711 0.477 1 98.56 164 THR B N 1
ATOM 3090 C CA . THR B 1 164 ? -1.068 -9.875 0.117 1 98.56 164 THR B CA 1
ATOM 3091 C C . THR B 1 164 ? 0.161 -10.258 0.938 1 98.56 164 THR B C 1
ATOM 3093 O O . THR B 1 164 ? 1.294 -10.047 0.5 1 98.56 164 THR B O 1
ATOM 3096 N N . GLY B 1 165 ? -0.069 -10.68 2.1 1 97.75 165 GLY B N 1
ATOM 3097 C CA . GLY B 1 165 ? 1.014 -10.875 3.049 1 97.75 165 GLY B CA 1
ATOM 3098 C C . GLY B 1 165 ? 1.237 -9.672 3.953 1 97.75 165 GLY B C 1
ATOM 3099 O O . GLY B 1 165 ? 2.078 -9.719 4.852 1 97.75 165 GLY B O 1
ATOM 3100 N N . PHE B 1 166 ? 0.405 -8.609 3.838 1 97.81 166 PHE B N 1
ATOM 3101 C CA . PHE B 1 166 ? 0.578 -7.379 4.598 1 97.81 166 PHE B CA 1
ATOM 3102 C C . PHE B 1 166 ? -0.573 -7.184 5.578 1 97.81 166 PHE B C 1
ATOM 3104 O O . PHE B 1 166 ? -0.581 -6.223 6.352 1 97.81 166 PHE B O 1
ATOM 3111 N N . GLY B 1 167 ? -1.559 -8.094 5.5 1 97.12 167 GLY B N 1
ATOM 3112 C CA . GLY B 1 167 ? -2.699 -8.008 6.398 1 97.12 167 GLY B CA 1
ATOM 3113 C C . GLY B 1 167 ? -2.473 -8.719 7.719 1 97.12 167 GLY B C 1
ATOM 3114 O O . GLY B 1 167 ? -1.331 -8.906 8.148 1 97.12 167 GLY B O 1
ATOM 3115 N N . THR B 1 168 ? -3.553 -9.047 8.414 1 97 168 THR B N 1
ATOM 3116 C CA . THR B 1 168 ? -3.482 -9.641 9.75 1 97 168 THR B CA 1
ATOM 3117 C C . THR B 1 168 ? -3.295 -11.156 9.664 1 97 168 THR B C 1
ATOM 3119 O O . THR B 1 168 ? -3.084 -11.82 10.68 1 97 168 THR B O 1
ATOM 3122 N N . GLY B 1 169 ? -3.418 -11.68 8.445 1 96.69 169 GLY B N 1
ATOM 3123 C CA . GLY B 1 169 ? -3.273 -13.109 8.234 1 96.69 169 GLY B CA 1
ATOM 3124 C C . GLY B 1 169 ? -2.961 -13.469 6.793 1 96.69 169 GLY B C 1
ATOM 3125 O O . GLY B 1 169 ? -3.049 -12.617 5.902 1 96.69 169 GLY B O 1
ATOM 3126 N N . GLY B 1 170 ? -2.58 -14.734 6.582 1 96.81 170 GLY B N 1
ATOM 3127 C CA . GLY B 1 170 ? -2.248 -15.25 5.266 1 96.81 170 GLY B CA 1
ATOM 3128 C C . GLY B 1 170 ? -3.111 -16.422 4.852 1 96.81 170 GLY B C 1
ATOM 3129 O O . GLY B 1 170 ? -4.234 -16.578 5.336 1 96.81 170 GLY B O 1
ATOM 3130 N N . ALA B 1 171 ? -2.619 -17.141 3.965 1 97.62 171 ALA B N 1
ATOM 3131 C CA . ALA B 1 171 ? -3.359 -18.281 3.438 1 97.62 171 ALA B CA 1
ATOM 3132 C C . ALA B 1 171 ? -3.664 -19.297 4.539 1 97.62 171 ALA B C 1
ATOM 3134 O O . ALA B 1 171 ? -2.773 -19.688 5.297 1 97.62 171 ALA B O 1
ATOM 3135 N N . THR B 1 172 ? -4.906 -19.688 4.641 1 98.44 172 THR B N 1
ATOM 3136 C CA . THR B 1 172 ? -5.297 -20.797 5.504 1 98.44 172 THR B CA 1
ATOM 3137 C C . THR B 1 172 ? -5.812 -21.969 4.676 1 98.44 172 THR B C 1
ATOM 3139 O O . THR B 1 172 ? -6.254 -21.781 3.537 1 98.44 172 THR B O 1
ATOM 3142 N N . PHE B 1 173 ? -5.707 -23.141 5.254 1 98.56 173 PHE B N 1
ATOM 3143 C CA . PHE B 1 173 ? -6.219 -24.328 4.562 1 98.56 173 PHE B CA 1
ATOM 3144 C C . PHE B 1 173 ? -7.719 -24.203 4.324 1 98.56 173 PHE B C 1
ATOM 3146 O O . PHE B 1 173 ? -8.219 -24.594 3.268 1 98.56 173 PHE B O 1
ATOM 3153 N N . GLU B 1 174 ? -8.414 -23.609 5.262 1 98.69 174 GLU B N 1
ATOM 3154 C CA . GLU B 1 174 ? -9.859 -23.422 5.164 1 98.69 174 GLU B CA 1
ATOM 3155 C C . GLU B 1 174 ? -10.219 -22.484 4.016 1 98.69 174 GLU B C 1
ATOM 3157 O O . GLU B 1 174 ? -11.156 -22.75 3.262 1 98.69 174 GLU B O 1
ATOM 3162 N N . ASP B 1 175 ? -9.469 -21.422 3.883 1 98.69 175 ASP B N 1
ATOM 3163 C CA . ASP B 1 175 ? -9.719 -20.484 2.801 1 98.69 175 ASP B CA 1
ATOM 3164 C C . ASP B 1 175 ? -9.5 -21.125 1.438 1 98.69 175 ASP B C 1
ATOM 3166 O O . ASP B 1 175 ? -10.312 -20.953 0.524 1 98.69 175 ASP B O 1
ATOM 3170 N N . VAL B 1 176 ? -8.43 -21.844 1.299 1 98.88 176 VAL B N 1
ATOM 3171 C CA . VAL B 1 176 ? -8.102 -22.5 0.036 1 98.88 176 VAL B CA 1
ATOM 3172 C C . VAL B 1 176 ? -9.156 -23.547 -0.294 1 98.88 176 VAL B C 1
ATOM 3174 O O . VAL B 1 176 ? -9.609 -23.641 -1.438 1 98.88 176 VAL B O 1
ATOM 3177 N N . ALA B 1 177 ? -9.516 -24.297 0.732 1 98.88 177 ALA B N 1
ATOM 3178 C CA . ALA B 1 177 ? -10.555 -25.312 0.524 1 98.88 177 ALA B CA 1
ATOM 3179 C C . ALA B 1 177 ? -11.852 -24.672 0.046 1 98.88 177 ALA B C 1
ATOM 3181 O O . ALA B 1 177 ? -12.508 -25.188 -0.865 1 98.88 177 ALA B O 1
ATOM 3182 N N . LEU B 1 178 ? -12.234 -23.578 0.629 1 98.94 178 LEU B N 1
ATOM 3183 C CA . LEU B 1 178 ? -13.438 -22.859 0.24 1 98.94 178 LEU B CA 1
ATOM 3184 C C . LEU B 1 178 ? -13.336 -22.359 -1.197 1 98.94 178 LEU B C 1
ATOM 3186 O O . LEU B 1 178 ? -14.25 -22.562 -1.999 1 98.94 178 LEU B O 1
ATOM 3190 N N . MET B 1 179 ? -12.25 -21.734 -1.519 1 98.94 179 MET B N 1
ATOM 3191 C CA . MET B 1 179 ? -12.039 -21.203 -2.861 1 98.94 179 MET B CA 1
ATOM 3192 C C . MET B 1 179 ? -12.055 -22.328 -3.898 1 98.94 179 MET B C 1
ATOM 3194 O O . MET B 1 179 ? -12.672 -22.188 -4.957 1 98.94 179 MET B O 1
ATOM 3198 N N . LYS B 1 180 ? -11.414 -23.438 -3.555 1 98.94 180 LYS B N 1
ATOM 3199 C CA . LYS B 1 180 ? -11.367 -24.578 -4.465 1 98.94 180 LYS B CA 1
ATOM 3200 C C . LYS B 1 180 ? -12.758 -25.156 -4.676 1 98.94 180 LYS B C 1
ATOM 3202 O O . LYS B 1 180 ? -13.125 -25.531 -5.797 1 98.94 180 LYS B O 1
ATOM 3207 N N . ARG B 1 181 ? -13.461 -25.281 -3.588 1 98.81 181 ARG B N 1
ATOM 3208 C CA . ARG B 1 181 ? -14.836 -25.766 -3.693 1 98.81 181 ARG B CA 1
ATOM 3209 C C . ARG B 1 181 ? -15.664 -24.891 -4.621 1 98.81 181 ARG B C 1
ATOM 3211 O O . ARG B 1 181 ? -16.484 -25.391 -5.387 1 98.81 181 ARG B O 1
ATOM 3218 N N . MET B 1 182 ? -15.5 -23.609 -4.566 1 98.94 182 MET B N 1
ATOM 3219 C CA . MET B 1 182 ? -16.297 -22.641 -5.305 1 98.94 182 MET B CA 1
ATOM 3220 C C . MET B 1 182 ? -15.906 -22.625 -6.781 1 98.94 182 MET B C 1
ATOM 3222 O O . MET B 1 182 ? -16.766 -22.641 -7.656 1 98.94 182 MET B O 1
ATOM 3226 N N . VAL B 1 183 ? -14.555 -22.641 -7.094 1 98.88 183 VAL B N 1
ATOM 3227 C CA . VAL B 1 183 ? -14.164 -22.312 -8.461 1 98.88 183 VAL B CA 1
ATOM 3228 C C . VAL B 1 183 ? -13.727 -23.578 -9.188 1 98.88 183 VAL B C 1
ATOM 3230 O O . VAL B 1 183 ? -13.578 -23.578 -10.414 1 98.88 183 VAL B O 1
ATOM 3233 N N . GLY B 1 184 ? -13.461 -24.703 -8.445 1 98.12 184 GLY B N 1
ATOM 3234 C CA . GLY B 1 184 ? -13.023 -25.953 -9.062 1 98.12 184 GLY B CA 1
ATOM 3235 C C . GLY B 1 184 ? -11.781 -25.781 -9.914 1 98.12 184 GLY B C 1
ATOM 3236 O O . GLY B 1 184 ? -10.781 -25.219 -9.453 1 98.12 184 GLY B O 1
ATOM 3237 N N . ASP B 1 185 ? -11.906 -26.312 -11.133 1 97.88 185 ASP B N 1
ATOM 3238 C CA . ASP B 1 185 ? -10.75 -26.266 -12.023 1 97.88 185 ASP B CA 1
ATOM 3239 C C . ASP B 1 185 ? -10.875 -25.141 -13.039 1 97.88 185 ASP B C 1
ATOM 3241 O O . ASP B 1 185 ? -10.016 -24.984 -13.906 1 97.88 185 ASP B O 1
ATOM 3245 N N . GLU B 1 186 ? -11.852 -24.344 -12.875 1 98.62 186 GLU B N 1
ATOM 3246 C CA . GLU B 1 186 ? -12.102 -23.281 -13.844 1 98.62 186 GLU B CA 1
ATOM 3247 C C . GLU B 1 186 ? -11.125 -22.125 -13.656 1 98.62 186 GLU B C 1
ATOM 3249 O O . GLU B 1 186 ? -10.805 -21.422 -14.609 1 98.62 186 GLU B O 1
ATOM 3254 N N . ILE B 1 187 ? -10.789 -21.875 -12.453 1 98.88 187 ILE B N 1
ATOM 3255 C CA . ILE B 1 187 ? -9.859 -20.797 -12.109 1 98.88 187 ILE B CA 1
ATOM 3256 C C . ILE B 1 187 ? -8.773 -21.344 -11.188 1 98.88 187 ILE B C 1
ATOM 3258 O O . ILE B 1 187 ? -9.055 -22.109 -10.258 1 98.88 187 ILE B O 1
ATOM 3262 N N . LYS B 1 188 ? -7.555 -21.047 -11.43 1 98.94 188 LYS B N 1
ATOM 3263 C CA . LYS B 1 188 ? -6.445 -21.5 -10.602 1 98.94 188 LYS B CA 1
ATOM 3264 C C . LYS B 1 188 ? -6.355 -20.688 -9.305 1 98.94 188 LYS B C 1
ATOM 3266 O O . LYS B 1 188 ? -6.852 -19.562 -9.234 1 98.94 188 LYS B O 1
ATOM 3271 N N . ILE B 1 189 ? -5.766 -21.297 -8.281 1 98.94 189 ILE B N 1
ATOM 3272 C CA . ILE B 1 189 ? -5.645 -20.656 -6.984 1 98.94 189 ILE B CA 1
ATOM 3273 C C . ILE B 1 189 ? -4.172 -20.484 -6.625 1 98.94 189 ILE B C 1
ATOM 3275 O O . ILE B 1 189 ? -3.371 -21.391 -6.809 1 98.94 189 ILE B O 1
ATOM 3279 N N . LYS B 1 190 ? -3.795 -19.312 -6.223 1 98.94 190 LYS B N 1
ATOM 3280 C CA . LYS B 1 190 ? -2.502 -19.031 -5.602 1 98.94 190 LYS B CA 1
ATOM 3281 C C . LYS B 1 190 ? -2.646 -18.828 -4.098 1 98.94 190 LYS B C 1
ATOM 3283 O O . LYS B 1 190 ? -3.389 -17.953 -3.654 1 98.94 190 LYS B O 1
ATOM 3288 N N . ALA B 1 191 ? -1.961 -19.609 -3.324 1 98.88 191 ALA B N 1
ATOM 3289 C CA . ALA B 1 191 ? -1.875 -19.406 -1.881 1 98.88 191 ALA B CA 1
ATOM 3290 C C . ALA B 1 191 ? -0.692 -18.516 -1.524 1 98.88 191 ALA B C 1
ATOM 3292 O O . ALA B 1 191 ? 0.448 -18.797 -1.89 1 98.88 191 ALA B O 1
ATOM 3293 N N . ALA B 1 192 ? -0.99 -17.438 -0.849 1 98.44 192 ALA B N 1
ATOM 3294 C CA . ALA B 1 192 ? 0.068 -16.516 -0.455 1 98.44 192 ALA B CA 1
ATOM 3295 C C . ALA B 1 192 ? -0.175 -15.969 0.951 1 98.44 192 ALA B C 1
ATOM 3297 O O . ALA B 1 192 ? -1.31 -15.961 1.433 1 98.44 192 ALA B O 1
ATOM 3298 N N . GLY B 1 193 ? 0.939 -15.508 1.544 1 94.69 193 GLY B N 1
ATOM 3299 C CA . GLY B 1 193 ? 0.904 -14.992 2.902 1 94.69 193 GLY B CA 1
ATOM 3300 C C . GLY B 1 193 ? 1.093 -16.062 3.955 1 94.69 193 GLY B C 1
ATOM 3301 O O . GLY B 1 193 ? 0.193 -16.875 4.191 1 94.69 193 GLY B O 1
ATOM 3302 N N . GLY B 1 194 ? 2.182 -16.203 4.52 1 89.56 194 GLY B N 1
ATOM 3303 C CA . GLY B 1 194 ? 2.369 -17.062 5.68 1 89.56 194 GLY B CA 1
ATOM 3304 C C . GLY B 1 194 ? 2.768 -18.484 5.316 1 89.56 194 GLY B C 1
ATOM 3305 O O . GLY B 1 194 ? 2.756 -19.375 6.168 1 89.56 194 GLY B O 1
ATOM 3306 N N . VAL B 1 195 ? 2.984 -18.797 4.043 1 96.5 195 VAL B N 1
ATOM 3307 C CA . VAL B 1 195 ? 3.484 -20.109 3.678 1 96.5 195 VAL B CA 1
ATOM 3308 C C . VAL B 1 195 ? 4.996 -20.172 3.883 1 96.5 195 VAL B C 1
ATOM 3310 O O . VAL B 1 195 ? 5.762 -19.734 3.02 1 96.5 195 VAL B O 1
ATOM 3313 N N . ARG B 1 196 ? 5.41 -20.812 4.961 1 96.44 196 ARG B N 1
ATOM 3314 C CA . ARG B 1 196 ? 6.805 -20.641 5.355 1 96.44 196 ARG B CA 1
ATOM 3315 C C . ARG B 1 196 ? 7.492 -21.984 5.535 1 96.44 196 ARG B C 1
ATOM 3317 O O . ARG B 1 196 ? 8.711 -22.047 5.711 1 96.44 196 ARG B O 1
ATOM 3324 N N . THR B 1 197 ? 6.676 -23.109 5.477 1 97.31 197 THR B N 1
ATOM 3325 C CA . THR B 1 197 ? 7.27 -24.422 5.707 1 97.31 197 THR B CA 1
ATOM 3326 C C . THR B 1 197 ? 6.93 -25.375 4.562 1 97.31 197 THR B C 1
ATOM 3328 O O . THR B 1 197 ? 5.941 -25.172 3.854 1 97.31 197 THR B O 1
ATOM 3331 N N . LEU B 1 198 ? 7.766 -26.375 4.477 1 97.5 198 LEU B N 1
ATOM 3332 C CA . LEU B 1 198 ? 7.527 -27.422 3.479 1 97.5 198 LEU B CA 1
ATOM 3333 C C . LEU B 1 198 ? 6.188 -28.094 3.715 1 97.5 198 LEU B C 1
ATOM 3335 O O . LEU B 1 198 ? 5.43 -28.328 2.771 1 97.5 198 LEU B O 1
ATOM 3339 N N . GLU B 1 199 ? 5.918 -28.406 4.984 1 96.69 199 GLU B N 1
ATOM 3340 C CA . GLU B 1 199 ? 4.664 -29.078 5.328 1 96.69 199 GLU B CA 1
ATOM 3341 C C . GLU B 1 199 ? 3.459 -28.25 4.871 1 96.69 199 GLU B C 1
ATOM 3343 O O . GLU B 1 199 ? 2.541 -28.797 4.25 1 96.69 199 GLU B O 1
ATOM 3348 N N . THR B 1 200 ? 3.461 -26.969 5.145 1 97.69 200 THR B N 1
ATOM 3349 C CA . THR B 1 200 ? 2.367 -26.094 4.746 1 97.69 200 THR B CA 1
ATOM 3350 C C . THR B 1 200 ? 2.252 -26.031 3.227 1 97.69 200 THR B C 1
ATOM 3352 O O . THR B 1 200 ? 1.15 -26.094 2.68 1 97.69 200 THR B O 1
ATOM 3355 N N . ALA B 1 201 ? 3.387 -25.891 2.572 1 98.31 201 ALA B N 1
ATOM 3356 C CA . ALA B 1 201 ? 3.393 -25.812 1.113 1 98.31 201 ALA B CA 1
ATOM 3357 C C . ALA B 1 201 ? 2.787 -27.078 0.502 1 98.31 201 ALA B C 1
ATOM 3359 O O . ALA B 1 201 ? 1.931 -26.984 -0.382 1 98.31 201 ALA B O 1
ATOM 3360 N N . LEU B 1 202 ? 3.197 -28.219 1.008 1 97.81 202 LEU B N 1
ATOM 3361 C CA . LEU B 1 202 ? 2.719 -29.5 0.472 1 97.81 202 LEU B CA 1
ATOM 3362 C C . LEU B 1 202 ? 1.225 -29.656 0.726 1 97.81 202 LEU B C 1
ATOM 3364 O O . LEU B 1 202 ? 0.498 -30.172 -0.131 1 97.81 202 LEU B O 1
ATOM 3368 N N . GLN B 1 203 ? 0.782 -29.234 1.876 1 97.56 203 GLN B N 1
ATOM 3369 C CA . GLN B 1 203 ? -0.644 -29.297 2.176 1 97.56 203 GLN B CA 1
ATOM 3370 C C . GLN B 1 203 ? -1.449 -28.391 1.251 1 97.56 203 GLN B C 1
ATOM 3372 O O . GLN B 1 203 ? -2.547 -28.75 0.82 1 97.56 203 GLN B O 1
ATOM 3377 N N . MET B 1 204 ? -0.921 -27.219 0.945 1 98.44 204 MET B N 1
ATOM 3378 C CA . MET B 1 204 ? -1.575 -26.328 -0.002 1 98.44 204 MET B CA 1
ATOM 3379 C C . MET B 1 204 ? -1.666 -26.969 -1.384 1 98.44 204 MET B C 1
ATOM 3381 O O . MET B 1 204 ? -2.705 -26.891 -2.043 1 98.44 204 MET B O 1
A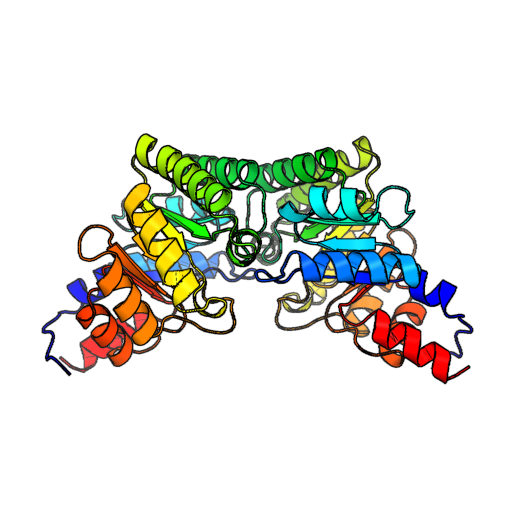TOM 3385 N N . ILE B 1 205 ? -0.614 -27.562 -1.813 1 98.25 205 ILE B N 1
ATOM 3386 C CA . ILE B 1 205 ? -0.577 -28.219 -3.111 1 98.25 205 ILE B CA 1
ATOM 3387 C C . ILE B 1 205 ? -1.603 -29.344 -3.141 1 98.25 205 ILE B C 1
ATOM 3389 O O . ILE B 1 205 ? -2.32 -29.516 -4.129 1 98.25 205 ILE B O 1
ATOM 3393 N N . GLU B 1 206 ? -1.685 -30.047 -2.053 1 97.5 206 GLU B N 1
ATOM 3394 C CA . GLU B 1 206 ? -2.654 -31.125 -1.959 1 97.5 206 GLU B CA 1
ATOM 3395 C C . GLU B 1 206 ? -4.082 -30.609 -2.053 1 97.5 206 GLU B C 1
ATOM 3397 O O . GLU B 1 206 ? -4.965 -31.281 -2.59 1 97.5 206 GLU B O 1
ATOM 3402 N N . LEU B 1 207 ? -4.297 -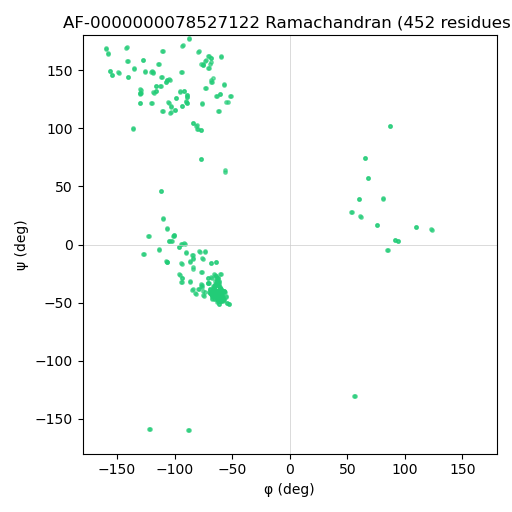29.422 -1.573 1 97.69 207 LEU B N 1
ATOM 3403 C CA . LEU B 1 207 ? -5.617 -28.797 -1.615 1 97.69 207 LEU B CA 1
ATOM 3404 C C . LEU B 1 207 ? -5.938 -28.297 -3.018 1 97.69 207 LEU B C 1
ATOM 3406 O O . LEU B 1 207 ? -7.066 -27.891 -3.295 1 97.69 207 LEU B O 1
ATOM 3410 N N . GLY B 1 208 ? -4.918 -28.266 -3.875 1 97.69 208 GLY B N 1
ATOM 3411 C CA . GLY B 1 208 ? -5.195 -28 -5.277 1 97.69 208 GLY B CA 1
ATOM 3412 C C . GLY B 1 208 ? -4.711 -26.641 -5.727 1 97.69 208 GLY B C 1
ATOM 3413 O O . GLY B 1 208 ? -5.109 -26.141 -6.789 1 97.69 208 GLY B O 1
ATOM 3414 N N . VAL B 1 209 ? -3.844 -25.984 -4.938 1 98.5 209 VAL B N 1
ATOM 3415 C CA . VAL B 1 209 ? -3.322 -24.688 -5.402 1 98.5 209 VAL B CA 1
ATOM 3416 C C . VAL B 1 209 ? -2.373 -24.922 -6.574 1 98.5 209 VAL B C 1
ATOM 3418 O O . VAL B 1 209 ? -1.75 -25.969 -6.688 1 98.5 209 VAL B O 1
ATOM 3421 N N . SER B 1 210 ? -2.305 -23.906 -7.41 1 98.75 210 SER B N 1
ATOM 3422 C CA . SER B 1 210 ? -1.455 -23.984 -8.594 1 98.75 210 SER B CA 1
ATOM 3423 C C . SER B 1 210 ? -0.212 -23.125 -8.445 1 98.75 210 SER B C 1
ATOM 3425 O O . SER B 1 210 ? 0.743 -23.25 -9.211 1 98.75 210 SER B O 1
ATOM 3427 N N . ARG B 1 211 ? -0.24 -22.281 -7.516 1 98.88 211 ARG B N 1
ATOM 3428 C CA . ARG B 1 211 ? 0.849 -21.344 -7.246 1 98.88 211 ARG B CA 1
ATOM 3429 C C . ARG B 1 211 ? 0.946 -21.031 -5.758 1 98.88 211 ARG B C 1
ATOM 3431 O O . ARG B 1 211 ? -0.064 -21.031 -5.051 1 98.88 211 ARG B O 1
ATOM 3438 N N . ILE B 1 212 ? 2.182 -20.781 -5.277 1 98.94 212 ILE B N 1
ATOM 3439 C CA . ILE B 1 212 ? 2.422 -20.375 -3.895 1 98.94 212 ILE B CA 1
ATOM 3440 C C . ILE B 1 212 ? 3.301 -19.141 -3.859 1 98.94 212 ILE B C 1
ATOM 3442 O O . ILE B 1 212 ? 4.371 -19.109 -4.477 1 98.94 212 ILE B O 1
ATOM 3446 N N . GLY B 1 213 ? 2.797 -18.078 -3.242 1 98.81 213 GLY B N 1
ATOM 3447 C CA . GLY B 1 213 ? 3.637 -16.922 -2.953 1 98.81 213 GLY B CA 1
ATOM 3448 C C . GLY B 1 213 ? 4.332 -17.016 -1.607 1 98.81 213 GLY B C 1
ATOM 3449 O O . GLY B 1 213 ? 3.678 -17.203 -0.577 1 98.81 213 GLY B O 1
ATOM 3450 N N . SER B 1 214 ? 5.602 -16.859 -1.606 1 98.44 214 SER B N 1
ATOM 3451 C CA . SER B 1 214 ? 6.336 -16.984 -0.352 1 98.44 214 SER B CA 1
ATOM 3452 C C . SER B 1 214 ? 7.656 -16.219 -0.402 1 98.44 214 SER B C 1
ATOM 3454 O O . SER B 1 214 ? 8.273 -16.109 -1.464 1 98.44 214 SER B O 1
ATOM 3456 N N . THR B 1 215 ? 8.062 -15.742 0.745 1 97.5 215 THR B N 1
ATOM 3457 C CA . THR B 1 215 ? 9.398 -15.188 0.907 1 97.5 215 THR B CA 1
ATOM 3458 C C . THR B 1 215 ? 10.383 -16.281 1.329 1 97.5 215 THR B C 1
ATOM 3460 O O . THR B 1 215 ? 11.602 -16.062 1.325 1 97.5 215 THR B O 1
ATOM 3463 N N . ALA B 1 216 ? 9.852 -17.484 1.622 1 98.12 216 ALA B N 1
ATOM 3464 C CA . ALA B 1 216 ? 10.664 -18.562 2.168 1 98.12 216 ALA B CA 1
ATOM 3465 C C . ALA B 1 216 ? 10.852 -19.688 1.145 1 98.12 216 ALA B C 1
ATOM 3467 O O . ALA B 1 216 ? 11.102 -20.828 1.511 1 98.12 216 ALA B O 1
ATOM 3468 N N . SER B 1 217 ? 10.695 -19.375 -0.1 1 98.62 217 SER B N 1
ATOM 3469 C CA . SER B 1 217 ? 10.719 -20.375 -1.164 1 98.62 217 SER B CA 1
ATOM 3470 C C . SER B 1 217 ? 12 -21.188 -1.13 1 98.62 217 SER B C 1
ATOM 3472 O O . SER B 1 217 ? 11.961 -22.422 -1.225 1 98.62 217 SER B O 1
ATOM 3474 N N . VAL B 1 218 ? 13.133 -20.531 -0.971 1 98.5 218 VAL B N 1
ATOM 3475 C CA . VAL B 1 218 ? 14.438 -21.203 -0.969 1 98.5 218 VAL B CA 1
ATOM 3476 C C . VAL B 1 218 ? 14.5 -22.203 0.186 1 98.5 218 VAL B C 1
ATOM 3478 O O . VAL B 1 218 ? 14.867 -23.359 -0.009 1 98.5 218 VAL B O 1
ATOM 3481 N N . LEU B 1 219 ? 14.109 -21.75 1.383 1 98.12 219 LEU B N 1
ATOM 3482 C CA . LEU B 1 219 ? 14.133 -22.594 2.568 1 98.12 219 LEU B CA 1
ATOM 3483 C C . LEU B 1 219 ? 13.25 -23.828 2.373 1 98.12 219 LEU B C 1
ATOM 3485 O O . LEU B 1 219 ? 13.641 -24.938 2.75 1 98.12 219 LEU B O 1
ATOM 3489 N N . ILE B 1 220 ? 12.125 -23.625 1.784 1 98.12 220 ILE B N 1
ATOM 3490 C CA . ILE B 1 220 ? 11.148 -24.688 1.605 1 98.12 220 ILE B CA 1
ATOM 3491 C C . ILE B 1 220 ? 11.695 -25.734 0.635 1 98.12 220 ILE B C 1
ATOM 3493 O O . ILE B 1 220 ? 11.641 -26.938 0.907 1 98.12 220 ILE B O 1
ATOM 3497 N N . VAL B 1 221 ? 12.242 -25.297 -0.465 1 97.94 221 VAL B N 1
ATOM 3498 C CA . VAL B 1 221 ? 12.75 -26.203 -1.478 1 97.94 221 VAL B CA 1
ATOM 3499 C C . VAL B 1 221 ? 13.977 -26.953 -0.939 1 97.94 221 VAL B C 1
ATOM 3501 O O . VAL B 1 221 ? 14.141 -28.141 -1.177 1 97.94 221 VAL B O 1
ATOM 3504 N N . GLU B 1 222 ? 14.844 -26.25 -0.211 1 97.38 222 GLU B N 1
ATOM 3505 C CA . GLU B 1 222 ? 16.031 -26.859 0.364 1 97.38 222 GLU B CA 1
ATOM 3506 C C . GLU B 1 222 ? 15.664 -27.922 1.401 1 97.38 222 GLU B C 1
ATOM 3508 O O . GLU B 1 222 ? 16.359 -28.922 1.549 1 97.38 222 GLU B O 1
ATOM 3513 N N . GLU B 1 223 ? 14.57 -27.656 2.111 1 96.06 223 GLU B N 1
ATOM 3514 C CA . GLU B 1 223 ? 14.109 -28.641 3.09 1 96.06 223 GLU B CA 1
ATOM 3515 C C . GLU B 1 223 ? 13.703 -29.953 2.412 1 96.06 223 GLU B C 1
ATOM 3517 O O . GLU B 1 223 ? 13.961 -31.031 2.941 1 96.06 223 GLU B O 1
ATOM 3522 N N . LEU B 1 224 ? 13.047 -29.859 1.311 1 94.12 224 LEU B N 1
ATOM 3523 C CA . LEU B 1 224 ? 12.703 -31.078 0.567 1 94.12 224 LEU B CA 1
ATOM 3524 C C . LEU B 1 224 ? 13.953 -31.828 0.148 1 94.12 224 LEU B C 1
ATOM 3526 O O . LEU B 1 224 ? 13.992 -33.062 0.21 1 94.12 224 LEU B O 1
ATOM 3530 N N . LYS B 1 225 ? 14.938 -31.078 -0.225 1 87.19 225 LYS B N 1
ATOM 3531 C CA . LYS B 1 225 ? 16.188 -31.688 -0.651 1 87.19 225 LYS B CA 1
ATOM 3532 C C . LYS B 1 225 ? 16.828 -32.5 0.482 1 87.19 225 LYS B C 1
ATOM 3534 O O . LYS B 1 225 ? 17.406 -33.562 0.249 1 87.19 225 LYS B O 1
ATOM 3539 N N . LYS B 1 226 ? 16.688 -32.094 1.654 1 89.31 226 LYS B N 1
ATOM 3540 C CA . LYS B 1 226 ? 17.281 -32.781 2.809 1 89.31 226 LYS B CA 1
ATOM 3541 C C . LYS B 1 226 ? 16.5 -34.031 3.178 1 89.31 226 LYS B C 1
ATOM 3543 O O . LYS B 1 226 ? 17.031 -34.938 3.801 1 89.31 226 LYS B O 1
ATOM 3548 N N . ARG B 1 227 ? 15.336 -34 2.805 1 83.75 227 ARG B N 1
ATOM 3549 C CA . ARG B 1 227 ? 14.5 -35.156 3.139 1 83.75 227 ARG B CA 1
ATOM 3550 C C . ARG B 1 227 ? 14.664 -36.281 2.115 1 83.75 227 ARG B C 1
ATOM 3552 O O . ARG B 1 227 ? 14.352 -37.438 2.396 1 83.75 227 ARG B O 1
ATOM 3559 N N . ILE B 1 228 ? 15.156 -35.969 0.938 1 70 228 ILE B N 1
ATOM 3560 C CA . ILE B 1 228 ? 15.344 -37 -0.078 1 70 228 ILE B CA 1
ATOM 3561 C C . ILE B 1 228 ? 16.797 -37.438 -0.109 1 70 228 ILE B C 1
ATOM 3563 O O . ILE B 1 228 ? 17.703 -36.594 -0.062 1 70 228 ILE B O 1
#

Radius of gyration: 22.48 Å; Cα contacts (8 Å, |Δi|>4): 948; chains: 2; bounding box: 44×66×56 Å

Secondary structure (DSSP, 8-state):
-------HHHHHTTEEEEE--TT--HHHHHHHHHHHHHHT-SEEEE-GGGHHHHHHHTTT-S-EEEEEETTTT--S-HHHHHHHHHHHHHHT-SEEEEE--HHHHHTT-HHHHHHHHHHHHHHHHHTT-EEEEE--GGG--HHHHHHHHHHHHHH--SEEE---SSSS----HHHHHHHHHHHTTTSEEEEESS--SHHHHHHHHHTT-SEEEES-HHHHHHHHHHH-/-------HHHHHTTEEEE---TT--HHHHHHHHHHHHHHT-SEEEE-GGGHHHHHHHTTT---EEEEEETTTT--S-HHHHHHHHHHHHHHT-SEEEEE--HHHHHTT-HHHHHHHHHHHHHHHHHTT-EEEEE--GGG--HHHHHHHHHHHHHH--SEEE---SSSS----HHHHHHHHHHHTTTSEEEEESS--SHHHHHHHHHTT-SEEEES-HHHHHHHHHHH-